Protein AF-0000000078804890 (afdb_homodimer)

Secondary structure (DSSP, 8-state):
--------PEEEEEE-S-HHHHHHHHHHHHHHHHHH---EEEEEESSHHHHHHT--TT-SEEEE-S--SSS-HHHHHHHHHTT-SSSEEEEEES-GGGHHHHHHTT-SEEEESS--HHHHHHHHHHHHHHHHHHHTTEEEEEETTEEEEEEGGGEEEEEEETTEEEEEETTEEEEE-S-HHHHHHHTTTTTEEE-SSSEEEEGGGEEEEETTEEEETTS-EEE--HHHHHHHHHHHHHHHHSS--------------------------/--------PEEEEEE-S-HHHHHHHHHHHHHHHHHH---EEEEEESSHHHHHHT--TT-SEEEE-S--SSS-HHHHHHHHHTT-SSSEEEEEES-GGGHHHHHHTT-SEEEESS--HHHHHHHHHHHHHHHHHHHTTEEEEEETTEEEEEEGGGEEEEEEETTEEEEEETTEEEEE-S-HHHHHHHTTTTTEEE-SSSEEEEGGGEEEEETTEEEETTS-EEE--HHHHHHHHHHHHHHHHSS--------------------------

Structure (mmCIF, N/CA/C/O backbone):
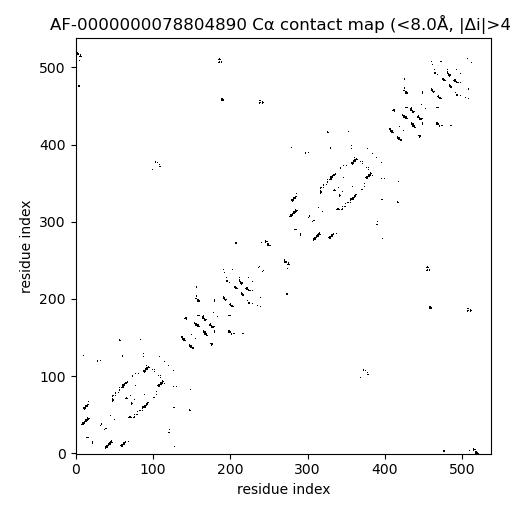data_AF-0000000078804890-model_v1
#
loop_
_entity.id
_entity.type
_entity.pdbx_description
1 polymer 'LytTr DNA-binding domain protein'
#
loop_
_atom_site.group_PDB
_atom_site.id
_atom_site.type_symbol
_atom_site.label_atom_id
_atom_site.label_alt_id
_atom_site.label_comp_id
_atom_site.label_asym_id
_atom_site.label_entity_id
_atom_site.label_seq_id
_atom_site.pdbx_PDB_ins_code
_atom_site.Cartn_x
_atom_site.Cartn_y
_atom_site.Cartn_z
_atom_site.occupancy
_atom_site.B_iso_or_equiv
_atom_site.auth_seq_id
_atom_site.auth_comp_id
_atom_site.auth_asym_id
_atom_site.auth_atom_id
_atom_site.pdbx_PDB_model_num
ATOM 1 N N . MET A 1 1 ? -25.578 10.852 22.219 1 19.2 1 MET A N 1
ATOM 2 C CA . MET A 1 1 ? -25.469 10.172 20.938 1 19.2 1 MET A CA 1
ATOM 3 C C . MET A 1 1 ? -24 10.055 20.5 1 19.2 1 MET A C 1
ATOM 5 O O . MET A 1 1 ? -23.312 11.062 20.391 1 19.2 1 MET A O 1
ATOM 9 N N . THR A 1 2 ? -23.266 9.094 21.062 1 23.23 2 THR A N 1
ATOM 10 C CA . THR A 1 2 ? -21.828 8.875 21.203 1 23.23 2 THR A CA 1
ATOM 11 C C . THR A 1 2 ? -21.172 8.703 19.828 1 23.23 2 THR A C 1
ATOM 13 O O . THR A 1 2 ? -21.609 7.875 19.031 1 23.23 2 THR A O 1
ATOM 16 N N . GLY A 1 3 ? -20.891 9.75 19.156 1 24.86 3 GLY A N 1
ATOM 17 C CA . GLY A 1 3 ? -20.375 9.852 17.797 1 24.86 3 GLY A CA 1
ATOM 18 C C . GLY A 1 3 ? -19.234 8.898 17.516 1 24.86 3 GLY A C 1
ATOM 19 O O . GLY A 1 3 ? -18.078 9.211 17.812 1 24.86 3 GLY A O 1
ATOM 20 N N . GLY A 1 4 ? -19.406 7.594 17.828 1 27.86 4 GLY A N 1
ATOM 21 C CA . GLY A 1 4 ? -18.438 6.516 17.703 1 27.86 4 GLY A CA 1
ATOM 22 C C . GLY A 1 4 ? -17.734 6.5 16.359 1 27.86 4 GLY A C 1
ATOM 23 O O . GLY A 1 4 ? -18.219 7.098 15.391 1 27.86 4 GLY A O 1
ATOM 24 N N . VAL A 1 5 ? -16.531 6.527 16.219 1 29.02 5 VAL A N 1
ATOM 25 C CA . VAL A 1 5 ? -15.672 6.281 15.062 1 29.02 5 VAL A CA 1
ATOM 26 C C . VAL A 1 5 ? -16.312 5.238 14.148 1 29.02 5 VAL A C 1
ATOM 28 O O . VAL A 1 5 ? -16.5 4.086 14.547 1 29.02 5 VAL A O 1
ATOM 31 N N . VAL A 1 6 ? -17.484 5.477 13.586 1 31.17 6 VAL A N 1
ATOM 32 C CA . VAL A 1 6 ? -18.25 4.496 12.828 1 31.17 6 VAL A CA 1
ATOM 33 C C . VAL A 1 6 ? -17.375 3.844 11.766 1 31.17 6 VAL A C 1
ATOM 35 O O . VAL A 1 6 ? -16.766 4.531 10.945 1 31.17 6 VAL A O 1
ATOM 38 N N . MET A 1 7 ? -16.516 2.902 12.016 1 41 7 MET A N 1
ATOM 39 C CA . MET A 1 7 ? -15.828 1.981 11.109 1 41 7 MET A CA 1
ATOM 40 C C . MET A 1 7 ? -16.672 1.718 9.867 1 41 7 MET A C 1
ATOM 42 O O . MET A 1 7 ? -17.828 1.326 9.969 1 41 7 MET A O 1
ATOM 46 N N . HIS A 1 8 ? -16.656 2.664 8.867 1 51 8 HIS A N 1
ATOM 47 C CA . HIS A 1 8 ? -17.422 2.484 7.645 1 51 8 HIS A CA 1
ATOM 48 C C . HIS A 1 8 ? -17.469 1.017 7.234 1 51 8 HIS A C 1
ATOM 50 O O . HIS A 1 8 ? -16.578 0.243 7.574 1 51 8 HIS A O 1
ATOM 56 N N . ASP A 1 9 ? -18.641 0.604 6.746 1 75.38 9 ASP A N 1
ATOM 57 C CA . ASP A 1 9 ? -18.969 -0.711 6.199 1 75.38 9 ASP A CA 1
ATOM 58 C C . ASP A 1 9 ? -18.047 -1.058 5.027 1 75.38 9 ASP A C 1
ATOM 60 O O . ASP A 1 9 ? -17.891 -0.26 4.102 1 75.38 9 ASP A O 1
ATOM 64 N N . ILE A 1 10 ? -17.312 -2.055 5.227 1 87.38 10 ILE A N 1
ATOM 65 C CA . ILE A 1 10 ? -16.453 -2.553 4.16 1 87.38 10 ILE A CA 1
ATOM 66 C C . ILE A 1 10 ? -17.312 -3.184 3.062 1 87.38 10 ILE A C 1
ATOM 68 O O . ILE A 1 10 ? -18.125 -4.066 3.332 1 87.38 10 ILE A O 1
ATOM 72 N N . ARG A 1 11 ? -17.25 -2.609 1.86 1 91.81 11 ARG A N 1
ATOM 73 C CA . ARG A 1 11 ? -18.016 -3.127 0.724 1 91.81 11 ARG A CA 1
ATOM 74 C C . ARG A 1 11 ? -17.25 -4.25 0.024 1 91.81 11 ARG A C 1
ATOM 76 O O . ARG A 1 11 ? -16.141 -4.039 -0.477 1 91.81 11 ARG A O 1
ATOM 83 N N . ILE A 1 12 ? -17.906 -5.457 0.004 1 97.19 12 ILE A N 1
ATOM 84 C CA . ILE A 1 12 ? -17.234 -6.641 -0.525 1 97.19 12 ILE A CA 1
ATOM 85 C C . ILE A 1 12 ? -18 -7.172 -1.732 1 97.19 12 ILE A C 1
ATOM 87 O O . ILE A 1 12 ? -19.234 -7.293 -1.689 1 97.19 12 ILE A O 1
ATOM 91 N N . GLY A 1 13 ? -17.312 -7.336 -2.855 1 97.81 13 GLY A N 1
ATOM 92 C CA . GLY A 1 13 ? -17.844 -8.102 -3.971 1 97.81 13 GLY A CA 1
ATOM 93 C C . GLY A 1 13 ? -17.375 -9.539 -4 1 97.81 13 GLY A C 1
ATOM 94 O O . GLY A 1 13 ? -16.172 -9.797 -3.898 1 97.81 13 GLY A O 1
ATOM 95 N N . VAL A 1 14 ? -18.312 -10.469 -4.086 1 98.5 14 VAL A N 1
ATOM 96 C CA . VAL A 1 14 ? -18.016 -11.891 -4.258 1 98.5 14 VAL A CA 1
ATOM 97 C C . VAL A 1 14 ? -18.422 -12.344 -5.656 1 98.5 14 VAL A C 1
ATOM 99 O O . VAL A 1 14 ? -19.609 -12.305 -6.008 1 98.5 14 VAL A O 1
ATOM 102 N N . VAL A 1 15 ? -17.438 -12.734 -6.469 1 98.31 15 VAL A N 1
ATOM 103 C CA . VAL A 1 15 ? -17.688 -13.164 -7.84 1 98.31 15 VAL A CA 1
ATOM 104 C C . VAL A 1 15 ? -17.391 -14.656 -7.973 1 98.31 15 VAL A C 1
ATOM 106 O O . VAL A 1 15 ? -16.219 -15.07 -7.992 1 98.31 15 VAL A O 1
ATOM 109 N N . GLU A 1 16 ? -18.406 -15.453 -8.039 1 97.81 16 GLU A N 1
ATOM 110 C CA . GLU A 1 16 ? -18.328 -16.906 -7.938 1 97.81 16 GLU A CA 1
ATOM 111 C C . GLU A 1 16 ? -19.531 -17.562 -8.617 1 97.81 16 GLU A C 1
ATOM 113 O O . GLU A 1 16 ? -20.688 -17.266 -8.289 1 97.81 16 GLU A O 1
ATOM 118 N N . ASP A 1 17 ? -19.234 -18.469 -9.555 1 97 17 ASP A N 1
ATOM 119 C CA . ASP A 1 17 ? -20.344 -19.047 -10.312 1 97 17 ASP A CA 1
ATOM 120 C C . ASP A 1 17 ? -20.844 -20.328 -9.656 1 97 17 ASP A C 1
ATOM 122 O O . ASP A 1 17 ? -21.953 -20.797 -9.953 1 97 17 ASP A O 1
ATOM 126 N N . ASP A 1 18 ? -20.062 -21 -8.836 1 97.31 18 ASP A N 1
ATOM 127 C CA . ASP A 1 18 ? -20.5 -22.188 -8.094 1 97.31 18 ASP A CA 1
ATOM 128 C C . ASP A 1 18 ? -21.266 -21.797 -6.832 1 97.31 18 ASP A C 1
ATOM 130 O O . ASP A 1 18 ? -20.688 -21.219 -5.91 1 97.31 18 ASP A O 1
ATOM 134 N N . PRO A 1 19 ? -22.531 -22.141 -6.797 1 97.25 19 PRO A N 1
ATOM 135 C CA . PRO A 1 19 ? -23.359 -21.703 -5.668 1 97.25 19 PRO A CA 1
ATOM 136 C C . PRO A 1 19 ? -22.812 -22.188 -4.324 1 97.25 19 PRO A C 1
ATOM 138 O O . PRO A 1 19 ? -22.891 -21.469 -3.328 1 97.25 19 PRO A O 1
ATOM 141 N N . ALA A 1 20 ? -22.312 -23.359 -4.293 1 97.81 20 ALA A N 1
ATOM 142 C CA . ALA A 1 20 ? -21.797 -23.906 -3.039 1 97.81 20 ALA A CA 1
ATOM 143 C C . ALA A 1 20 ? -20.562 -23.141 -2.576 1 97.81 20 ALA A C 1
ATOM 145 O O . ALA A 1 20 ? -20.422 -22.828 -1.39 1 97.81 20 ALA A O 1
ATOM 146 N N . ALA A 1 21 ? -19.672 -22.875 -3.504 1 97.88 21 ALA A N 1
ATOM 147 C CA . ALA A 1 21 ? -18.469 -22.109 -3.18 1 97.88 21 ALA A CA 1
ATOM 148 C C . ALA A 1 21 ? -18.812 -20.688 -2.752 1 97.88 21 ALA A C 1
ATOM 150 O O . ALA A 1 21 ? -18.219 -20.141 -1.82 1 97.88 21 ALA A O 1
ATOM 151 N N . CYS A 1 22 ? -19.734 -20.078 -3.414 1 98.12 22 CYS A N 1
ATOM 152 C CA . CYS A 1 22 ? -20.203 -18.75 -3.059 1 98.12 22 CYS A CA 1
ATOM 153 C C . CYS A 1 22 ? -20.75 -18.734 -1.633 1 98.12 22 CYS A C 1
ATOM 155 O O . CYS A 1 22 ? -20.391 -17.859 -0.841 1 98.12 22 CYS A O 1
ATOM 157 N N . GLN A 1 23 ? -21.562 -19.703 -1.353 1 98.12 23 GLN A N 1
ATOM 158 C CA . GLN A 1 23 ? -22.172 -19.766 -0.028 1 98.12 23 GLN A CA 1
ATOM 159 C C . GLN A 1 23 ? -21.109 -19.938 1.057 1 98.12 23 GLN A C 1
ATOM 161 O O . GLN A 1 23 ? -21.25 -19.375 2.146 1 98.12 23 GLN A O 1
ATOM 166 N N . ARG A 1 24 ? -20.141 -20.703 0.793 1 98.31 24 ARG A N 1
ATOM 167 C CA . ARG A 1 24 ? -19.062 -20.891 1.752 1 98.31 24 ARG A CA 1
ATOM 168 C C . ARG A 1 24 ? -18.391 -19.562 2.09 1 98.31 24 ARG A C 1
ATOM 170 O O . ARG A 1 24 ? -18.125 -19.266 3.26 1 98.31 24 ARG A O 1
ATOM 177 N N . VAL A 1 25 ? -18.094 -18.719 1.061 1 98.5 25 VAL A N 1
ATOM 178 C CA . VAL A 1 25 ? -17.469 -17.422 1.274 1 98.5 25 VAL A CA 1
ATOM 179 C C . VAL A 1 25 ? -18.406 -16.531 2.107 1 98.5 25 VAL A C 1
ATOM 181 O O . VAL A 1 25 ? -17.953 -15.867 3.039 1 98.5 25 VAL A O 1
ATOM 184 N N . LEU A 1 26 ? -19.703 -16.578 1.799 1 98.5 26 LEU A N 1
ATOM 185 C CA . LEU A 1 26 ? -20.672 -15.789 2.541 1 98.5 26 LEU A CA 1
ATOM 186 C C . LEU A 1 26 ? -20.734 -16.234 4 1 98.5 26 LEU A C 1
ATOM 188 O O . LEU A 1 26 ? -20.797 -15.398 4.902 1 98.5 26 LEU A O 1
ATOM 192 N N . ASP A 1 27 ? -20.672 -17.547 4.203 1 98.5 27 ASP A N 1
ATOM 193 C CA . ASP A 1 27 ? -20.672 -18.078 5.562 1 98.5 27 ASP A CA 1
ATOM 194 C C . ASP A 1 27 ? -19.438 -17.594 6.332 1 98.5 27 ASP A C 1
ATOM 196 O O . ASP A 1 27 ? -19.531 -17.25 7.508 1 98.5 27 ASP A O 1
ATOM 200 N N . TYR A 1 28 ? -18.297 -17.625 5.656 1 98.5 28 TYR A N 1
ATOM 201 C CA . TYR A 1 28 ? -17.062 -17.172 6.281 1 98.5 28 TYR A CA 1
ATOM 202 C C . TYR A 1 28 ? -17.141 -15.688 6.641 1 98.5 28 TYR A C 1
ATOM 204 O O . TYR A 1 28 ? -16.703 -15.289 7.723 1 98.5 28 TYR A O 1
ATOM 212 N N . LEU A 1 29 ? -17.688 -14.867 5.742 1 98.19 29 LEU A N 1
ATOM 213 C CA . LEU A 1 29 ? -17.828 -13.438 6 1 98.19 29 LEU A CA 1
ATOM 214 C C . LEU A 1 29 ? -18.75 -13.195 7.191 1 98.19 29 LEU A C 1
ATOM 216 O O . LEU A 1 29 ? -18.484 -12.336 8.031 1 98.19 29 LEU A O 1
ATOM 220 N N . ASN A 1 30 ? -19.781 -13.938 7.262 1 97.44 30 ASN A N 1
ATOM 221 C CA . ASN A 1 30 ? -20.719 -13.836 8.383 1 97.44 30 ASN A CA 1
ATOM 222 C C . ASN A 1 30 ? -20.062 -14.234 9.695 1 97.44 30 ASN A C 1
ATOM 224 O O . ASN A 1 30 ? -20.266 -13.586 10.719 1 97.44 30 ASN A O 1
ATOM 228 N N . GLN A 1 31 ? -19.391 -15.336 9.602 1 97.44 31 GLN A N 1
ATOM 229 C CA . GLN A 1 31 ? -18.672 -15.789 10.797 1 97.44 31 GLN A CA 1
ATOM 230 C C . GLN A 1 31 ? -17.688 -14.727 11.289 1 97.44 31 GLN A C 1
ATOM 232 O O . GLN A 1 31 ? -17.625 -14.453 12.484 1 97.44 31 GLN A O 1
ATOM 237 N N . TYR A 1 32 ? -16.922 -14.18 10.383 1 96.06 32 TYR A N 1
ATOM 238 C CA . TYR A 1 32 ? -15.969 -13.133 10.727 1 96.06 32 TYR A CA 1
ATOM 239 C C . TYR A 1 32 ? -16.672 -11.93 11.352 1 96.06 32 TYR A C 1
ATOM 241 O O . TYR A 1 32 ? -16.203 -11.383 12.344 1 96.06 32 TYR A O 1
ATOM 249 N N . ARG A 1 33 ? -17.75 -11.531 10.734 1 93.5 33 ARG A N 1
ATOM 250 C CA . ARG A 1 33 ? -18.562 -10.43 11.258 1 93.5 33 ARG A CA 1
ATOM 251 C C . ARG A 1 33 ? -18.984 -10.695 12.695 1 93.5 33 ARG A C 1
ATOM 253 O O . ARG A 1 33 ? -18.875 -9.828 13.555 1 93.5 33 ARG A O 1
ATOM 260 N N . SER A 1 34 ? -19.438 -11.844 12.945 1 93.81 34 SER A N 1
ATOM 261 C CA . SER A 1 34 ? -19.906 -12.227 14.273 1 93.81 34 SER A CA 1
ATOM 262 C C . SER A 1 34 ? -18.766 -12.203 15.289 1 93.81 34 SER A C 1
ATOM 264 O O . SER A 1 34 ? -18.969 -11.812 16.438 1 93.81 34 SER A O 1
ATOM 266 N N . GLU A 1 35 ? -17.641 -12.633 14.781 1 90.44 35 GLU A N 1
ATOM 267 C CA . GLU A 1 35 ? -16.484 -12.75 15.664 1 90.44 35 GLU A CA 1
ATOM 268 C C . GLU A 1 35 ? -15.898 -11.375 15.992 1 90.44 35 GLU A C 1
ATOM 270 O O . GLU A 1 35 ? -15.367 -11.164 17.078 1 90.44 35 GLU A O 1
ATOM 275 N N . THR A 1 36 ? -15.953 -10.477 15.008 1 83.56 36 THR A N 1
ATOM 276 C CA . THR A 1 36 ? -15.156 -9.258 15.148 1 83.56 36 THR A CA 1
ATOM 277 C C . THR A 1 36 ? -16.047 -8.031 15.258 1 83.56 36 THR A C 1
ATOM 279 O O . THR A 1 36 ? -15.602 -6.961 15.672 1 83.56 36 THR A O 1
ATOM 282 N N . GLY A 1 37 ? -17.266 -8.117 14.797 1 84.31 37 GLY A N 1
ATOM 283 C CA . GLY A 1 37 ? -18.172 -6.98 14.766 1 84.31 37 GLY A CA 1
ATOM 284 C C . GLY A 1 37 ? -18 -6.109 13.539 1 84.31 37 GLY A C 1
ATOM 285 O O . GLY A 1 37 ? -18.656 -5.074 13.406 1 84.31 37 GLY A O 1
ATOM 286 N N . THR A 1 38 ? -17.109 -6.551 12.656 1 83.38 38 THR A N 1
ATOM 287 C CA . THR A 1 38 ? -16.906 -5.805 11.422 1 83.38 38 THR A CA 1
ATOM 288 C C . THR A 1 38 ? -18.125 -5.887 10.523 1 83.38 38 THR A C 1
ATOM 290 O O . THR A 1 38 ? -18.688 -6.965 10.32 1 83.38 38 THR A O 1
ATOM 293 N N . GLU A 1 39 ? -18.562 -4.766 10.008 1 85.06 39 GLU A N 1
ATOM 294 C CA . GLU A 1 39 ? -19.75 -4.742 9.156 1 85.06 39 GLU A CA 1
ATOM 295 C C . GLU A 1 39 ? -19.375 -4.754 7.68 1 85.06 39 GLU A C 1
ATOM 297 O O . GLU A 1 39 ? -18.438 -4.055 7.262 1 85.06 39 GLU A O 1
ATOM 302 N N . PHE A 1 40 ? -20.094 -5.582 6.988 1 93.56 40 PHE A N 1
ATOM 303 C CA . PHE A 1 40 ? -19.859 -5.723 5.555 1 93.56 40 PHE A CA 1
ATOM 304 C C . PHE A 1 40 ? -21.141 -5.43 4.77 1 93.56 40 PHE A C 1
ATOM 306 O O . PHE A 1 40 ? -22.234 -5.777 5.207 1 93.56 40 PHE A O 1
ATOM 313 N N . THR A 1 41 ? -21.078 -4.699 3.686 1 93.69 41 THR A N 1
ATOM 314 C CA . THR A 1 41 ? -22.047 -4.723 2.602 1 93.69 41 THR A CA 1
ATOM 315 C C . THR A 1 41 ? -21.562 -5.617 1.46 1 93.69 41 THR A C 1
ATOM 317 O O . THR A 1 41 ? -20.531 -5.344 0.845 1 93.69 41 THR A O 1
ATOM 320 N N . ILE A 1 42 ? -22.359 -6.684 1.232 1 96.88 42 ILE A N 1
ATOM 321 C CA . ILE A 1 42 ? -21.844 -7.723 0.339 1 96.88 42 ILE A CA 1
ATOM 322 C C . ILE A 1 42 ? -22.688 -7.766 -0.931 1 96.88 42 ILE A C 1
ATOM 324 O O . ILE A 1 42 ? -23.922 -7.738 -0.864 1 96.88 42 ILE A O 1
ATOM 328 N N . SER A 1 43 ? -22.094 -7.715 -2.041 1 96.69 43 SER A N 1
ATOM 329 C CA . SER A 1 43 ? -22.719 -7.977 -3.336 1 96.69 43 SER A CA 1
ATOM 330 C C . SER A 1 43 ? -22.172 -9.258 -3.963 1 96.69 43 SER A C 1
ATOM 332 O O . SER A 1 43 ? -20.969 -9.539 -3.871 1 96.69 43 SER A O 1
ATOM 334 N N . VAL A 1 44 ? -23.094 -10 -4.598 1 97.69 44 VAL A N 1
ATOM 335 C CA . VAL A 1 44 ? -22.703 -11.281 -5.176 1 97.69 44 VAL A CA 1
ATOM 336 C C . VAL A 1 44 ? -22.922 -11.25 -6.688 1 97.69 44 VAL A C 1
ATOM 338 O O . VAL A 1 44 ? -23.938 -10.742 -7.168 1 97.69 44 VAL A O 1
ATOM 341 N N . PHE A 1 45 ? -21.922 -11.781 -7.391 1 97.19 45 PHE A N 1
ATOM 342 C CA . PHE A 1 45 ? -21.984 -11.938 -8.844 1 97.19 45 PHE A CA 1
ATOM 343 C C . PHE A 1 45 ? -21.625 -13.359 -9.25 1 97.19 45 PHE A C 1
ATOM 345 O O . PHE A 1 45 ? -20.75 -13.984 -8.648 1 97.19 45 PHE A O 1
ATOM 352 N N . ASP A 1 46 ? -22.266 -13.867 -10.297 1 95.88 46 ASP A N 1
ATOM 353 C CA . ASP A 1 46 ? -22.031 -15.258 -10.656 1 95.88 46 ASP A CA 1
ATOM 354 C C . ASP A 1 46 ? -21.172 -15.367 -11.914 1 95.88 46 ASP A C 1
ATOM 356 O O . ASP A 1 46 ? -21.016 -16.453 -12.477 1 95.88 46 ASP A O 1
ATOM 360 N N . ASP A 1 47 ? -20.672 -14.227 -12.336 1 95.75 47 ASP A N 1
ATOM 361 C CA . ASP A 1 47 ? -19.781 -14.188 -13.484 1 95.75 47 ASP A CA 1
ATOM 362 C C . ASP A 1 47 ? -18.969 -12.898 -13.516 1 95.75 47 ASP A C 1
ATOM 364 O O . ASP A 1 47 ? -19.422 -11.859 -13.023 1 95.75 47 ASP A O 1
ATOM 368 N N . GLY A 1 48 ? -17.734 -12.93 -14.117 1 96.06 48 GLY A N 1
ATOM 369 C CA . GLY A 1 48 ? -16.891 -11.758 -14.227 1 96.06 48 GLY A CA 1
ATOM 370 C C . GLY A 1 48 ? -17.531 -10.625 -15.008 1 96.06 48 GLY A C 1
ATOM 371 O O . GLY A 1 48 ? -17.344 -9.453 -14.68 1 96.06 48 GLY A O 1
ATOM 372 N N . GLU A 1 49 ? -18.359 -11.016 -15.961 1 95.69 49 GLU A N 1
ATOM 373 C CA . GLU A 1 49 ? -19.016 -10.031 -16.812 1 95.69 49 GLU A CA 1
ATOM 374 C C . GLU A 1 49 ? -19.984 -9.164 -16.016 1 95.69 49 GLU A C 1
ATOM 376 O O . GLU A 1 49 ? -20.125 -7.969 -16.281 1 95.69 49 GLU A O 1
ATOM 381 N N . GLN A 1 50 ? -20.625 -9.727 -15.062 1 94.88 50 GLN A N 1
ATOM 382 C CA . GLN A 1 50 ? -21.641 -9.039 -14.281 1 94.88 50 GLN A CA 1
ATOM 383 C C . GLN A 1 50 ? -21.031 -7.898 -13.469 1 94.88 50 GLN A C 1
ATOM 385 O O . GLN A 1 50 ? -21.609 -6.816 -13.375 1 94.88 50 GLN A O 1
ATOM 390 N N . ILE A 1 51 ? -19.828 -8.102 -12.938 1 94.38 51 ILE A N 1
ATOM 391 C CA . ILE A 1 51 ? -19.234 -7.062 -12.109 1 94.38 51 ILE A CA 1
ATOM 392 C C . ILE A 1 51 ? -18.531 -6.031 -12.992 1 94.38 51 ILE A C 1
ATOM 394 O O . ILE A 1 51 ? -18.5 -4.844 -12.664 1 94.38 51 ILE A O 1
ATOM 398 N N . VAL A 1 52 ? -18.016 -6.457 -14.117 1 95.25 52 VAL A N 1
ATOM 399 C CA . VAL A 1 52 ? -17.219 -5.586 -14.977 1 95.25 52 VAL A CA 1
ATOM 400 C C . VAL A 1 52 ? -18.125 -4.598 -15.695 1 95.25 52 VAL A C 1
ATOM 402 O O . VAL A 1 52 ? -17.797 -3.422 -15.844 1 95.25 52 VAL A O 1
ATOM 405 N N . GLU A 1 53 ? -19.219 -5.035 -16.172 1 91.81 53 GLU A N 1
ATOM 406 C CA . GLU A 1 53 ? -20.125 -4.246 -17.016 1 91.81 53 GLU A CA 1
ATOM 407 C C . GLU A 1 53 ? -20.531 -2.945 -16.328 1 91.81 53 GLU A C 1
ATOM 409 O O . GLU A 1 53 ? -20.531 -1.883 -16.953 1 91.81 53 GLU A O 1
ATOM 414 N N . LYS A 1 54 ? -20.781 -2.969 -15.109 1 84.94 54 LYS A N 1
ATOM 415 C CA . LYS A 1 54 ? -21.219 -1.768 -14.398 1 84.94 54 LYS A CA 1
ATOM 416 C C . LYS A 1 54 ? -20.297 -1.482 -13.211 1 84.94 54 LYS A C 1
ATOM 418 O O . LYS A 1 54 ? -20.766 -1.045 -12.156 1 84.94 54 LYS A O 1
ATOM 423 N N . TYR A 1 55 ? -19.109 -1.756 -13.469 1 89.56 55 TYR A N 1
ATOM 424 C CA . TYR A 1 55 ? -18.219 -1.619 -12.32 1 89.56 55 TYR A CA 1
ATOM 425 C C . TYR A 1 55 ? -18.078 -0.159 -11.906 1 89.56 55 TYR A C 1
ATOM 427 O O . TYR A 1 55 ? -17.828 0.711 -12.742 1 89.56 55 TYR A O 1
ATOM 435 N N . THR A 1 56 ? -18.344 0.046 -10.734 1 78.69 56 THR A N 1
ATOM 436 C CA . THR A 1 56 ? -18.031 1.305 -10.07 1 78.69 56 THR A CA 1
ATOM 437 C C . THR A 1 56 ? -17.062 1.076 -8.906 1 78.69 56 THR A C 1
ATOM 439 O O . THR A 1 56 ? -17.141 0.056 -8.219 1 78.69 56 THR A O 1
ATOM 442 N N . PRO A 1 57 ? -16.109 1.955 -8.711 1 79.94 57 PRO A N 1
ATOM 443 C CA . PRO A 1 57 ? -15.086 1.757 -7.676 1 79.94 57 PRO A CA 1
ATOM 444 C C . PRO A 1 57 ? -15.633 1.993 -6.27 1 79.94 57 PRO A C 1
ATOM 446 O O . PRO A 1 57 ? -15.047 2.76 -5.5 1 79.94 57 PRO A O 1
ATOM 449 N N . ILE A 1 58 ? -16.656 1.292 -5.941 1 78.19 58 ILE A N 1
ATOM 450 C CA . ILE A 1 58 ? -17.266 1.435 -4.625 1 78.19 58 ILE A CA 1
ATOM 451 C C . ILE A 1 58 ? -16.828 0.283 -3.723 1 78.19 58 ILE A C 1
ATOM 453 O O . ILE A 1 58 ? -17.016 0.341 -2.504 1 78.19 58 ILE A O 1
ATOM 457 N N . TYR A 1 59 ? -16.312 -0.729 -4.328 1 90.31 59 TYR A N 1
ATOM 458 C CA . TYR A 1 59 ? -15.906 -1.896 -3.555 1 90.31 59 TYR A CA 1
ATOM 459 C C . TYR A 1 59 ? -14.555 -1.669 -2.883 1 90.31 59 TYR A C 1
ATOM 461 O O . TYR A 1 59 ? -13.68 -1.008 -3.445 1 90.31 59 TYR A O 1
ATOM 469 N N . ASP A 1 60 ? -14.469 -2.234 -1.747 1 90.56 60 ASP A N 1
ATOM 470 C CA . ASP A 1 60 ? -13.203 -2.209 -1.021 1 90.56 60 ASP A CA 1
ATOM 471 C C . ASP A 1 60 ? -12.406 -3.488 -1.261 1 90.56 60 ASP A C 1
ATOM 473 O O . ASP A 1 60 ? -11.18 -3.449 -1.383 1 90.56 60 ASP A O 1
ATOM 477 N N . ILE A 1 61 ? -13.109 -4.594 -1.283 1 96.69 61 ILE A N 1
ATOM 478 C CA . ILE A 1 61 ? -12.5 -5.906 -1.458 1 96.69 61 ILE A CA 1
ATOM 479 C C . ILE A 1 61 ? -13.297 -6.711 -2.482 1 96.69 61 ILE A C 1
ATOM 481 O O . ILE A 1 61 ? -14.531 -6.695 -2.469 1 96.69 61 ILE A O 1
ATOM 485 N N . LEU A 1 62 ? -12.617 -7.363 -3.35 1 98.31 62 LEU A N 1
ATOM 486 C CA . LEU A 1 62 ? -13.227 -8.336 -4.254 1 98.31 62 LEU A CA 1
ATOM 487 C C . LEU A 1 62 ? -12.648 -9.727 -4.023 1 98.31 62 LEU A C 1
ATOM 489 O O . LEU A 1 62 ? -11.43 -9.906 -4.043 1 98.31 62 LEU A O 1
ATOM 493 N N . PHE A 1 63 ? -13.492 -10.703 -3.775 1 98.62 63 PHE A N 1
ATOM 494 C CA . PHE A 1 63 ? -13.141 -12.109 -3.846 1 98.62 63 PHE A CA 1
ATOM 495 C C . PHE A 1 63 ? -13.531 -12.703 -5.195 1 98.62 63 PHE A C 1
ATOM 497 O O . PHE A 1 63 ? -14.711 -12.719 -5.555 1 98.62 63 PHE A O 1
ATOM 504 N N . LEU A 1 64 ? -12.555 -13.164 -5.945 1 98.44 64 LEU A N 1
ATOM 505 C CA . LEU A 1 64 ? -12.781 -13.547 -7.336 1 98.44 64 LEU A CA 1
ATOM 506 C C . LEU A 1 64 ? -12.398 -15 -7.57 1 98.44 64 LEU A C 1
ATOM 508 O O . LEU A 1 64 ? -11.281 -15.414 -7.262 1 98.44 64 LEU A O 1
ATOM 512 N N . ASP A 1 65 ? -13.312 -15.75 -8.086 1 98.25 65 ASP A N 1
ATOM 513 C CA . ASP A 1 65 ? -12.922 -17 -8.734 1 98.25 65 ASP A CA 1
ATOM 514 C C . ASP A 1 65 ? -12.32 -16.734 -10.109 1 98.25 65 ASP A C 1
ATOM 516 O O . ASP A 1 65 ? -12.602 -15.719 -10.734 1 98.25 65 ASP A O 1
ATOM 520 N N . ILE A 1 66 ? -11.508 -17.641 -10.523 1 97.94 66 ILE A N 1
ATOM 521 C CA . ILE A 1 66 ? -10.891 -17.438 -11.828 1 97.94 66 ILE A CA 1
ATOM 522 C C . ILE A 1 66 ? -11.664 -18.203 -12.898 1 97.94 66 ILE A C 1
ATOM 524 O O . ILE A 1 66 ? -11.969 -17.656 -13.961 1 97.94 66 ILE A O 1
ATOM 528 N N . GLU A 1 67 ? -11.961 -19.453 -12.594 1 96.94 67 GLU A N 1
ATOM 529 C CA . GLU A 1 67 ? -12.633 -20.297 -13.578 1 96.94 67 GLU A CA 1
ATOM 530 C C . GLU A 1 67 ? -14.148 -20.078 -13.539 1 96.94 67 GLU A C 1
ATOM 532 O O . GLU A 1 67 ? -14.828 -20.641 -12.672 1 96.94 67 GLU A O 1
ATOM 537 N N . MET A 1 68 ? -14.68 -19.344 -14.477 1 96.44 68 MET A N 1
ATOM 538 C CA . MET A 1 68 ? -16.109 -19.078 -14.625 1 96.44 68 MET A CA 1
ATOM 539 C C . M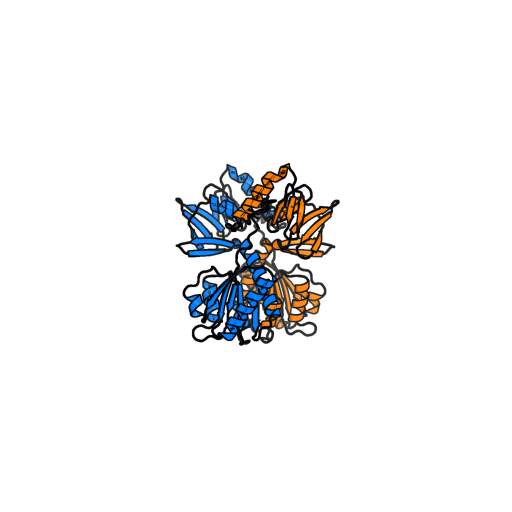ET A 1 68 ? -16.531 -19.172 -16.094 1 96.44 68 MET A C 1
ATOM 541 O O . MET A 1 68 ? -15.68 -19.281 -16.984 1 96.44 68 MET A O 1
ATOM 545 N N . GLN A 1 69 ? -17.75 -19.203 -16.391 1 92.75 69 GLN A N 1
ATOM 546 C CA . GLN A 1 69 ? -18.312 -19.625 -17.656 1 92.75 69 GLN A CA 1
ATOM 547 C C . GLN A 1 69 ? -18.078 -18.578 -18.734 1 92.75 69 GLN A C 1
ATOM 549 O O . GLN A 1 69 ? -17.625 -18.906 -19.844 1 92.75 69 GLN A O 1
ATOM 554 N N . HIS A 1 70 ? -18.328 -17.312 -18.578 1 93.31 70 HIS A N 1
ATOM 555 C CA . HIS A 1 70 ? -18.297 -16.297 -19.625 1 93.31 70 HIS A CA 1
ATOM 556 C C . HIS A 1 70 ? -17 -15.484 -19.562 1 93.31 70 HIS A C 1
ATOM 558 O O . HIS A 1 70 ? -16.156 -15.578 -20.453 1 93.31 70 HIS A O 1
ATOM 564 N N . MET A 1 71 ? -16.797 -14.711 -18.484 1 95.38 71 MET A N 1
ATOM 565 C CA . MET A 1 71 ? -15.562 -13.977 -18.25 1 95.38 71 MET A CA 1
ATOM 566 C C . MET A 1 71 ? -14.852 -14.492 -17.016 1 95.38 71 MET A C 1
ATOM 568 O O . MET A 1 71 ? -15.398 -14.453 -15.906 1 95.38 71 MET A O 1
ATOM 572 N N . ASP A 1 72 ? -13.656 -14.906 -17.266 1 95.94 72 ASP A N 1
ATOM 573 C CA . ASP A 1 72 ? -12.922 -15.477 -16.141 1 95.94 72 ASP A CA 1
ATOM 574 C C . ASP A 1 72 ? -12.445 -14.391 -15.188 1 95.94 72 ASP A C 1
ATOM 576 O O . ASP A 1 72 ? -12.414 -13.211 -15.547 1 95.94 72 ASP A O 1
ATOM 580 N N . GLY A 1 73 ? -12.078 -14.82 -14.016 1 97.69 73 GLY A N 1
ATOM 581 C CA . GLY A 1 73 ? -11.734 -13.891 -12.953 1 97.69 73 GLY A CA 1
ATOM 582 C C . GLY A 1 73 ? -10.516 -13.047 -13.273 1 97.69 73 GLY A C 1
ATOM 583 O O . GLY A 1 73 ? -10.406 -11.906 -12.805 1 97.69 73 GLY A O 1
ATOM 584 N N . MET A 1 74 ? -9.57 -13.594 -14.016 1 97.56 74 MET A N 1
ATOM 585 C CA . MET A 1 74 ? -8.367 -12.844 -14.383 1 97.56 74 MET A CA 1
ATOM 586 C C . MET A 1 74 ? -8.703 -11.727 -15.367 1 97.56 74 MET A C 1
ATOM 588 O O . MET A 1 74 ? -8.25 -10.594 -15.195 1 97.56 74 MET A O 1
ATOM 592 N N . ALA A 1 75 ? -9.484 -12.055 -16.328 1 97.56 75 ALA A N 1
ATOM 593 C CA . ALA A 1 75 ? -9.945 -11.047 -17.281 1 97.56 75 ALA A CA 1
ATOM 594 C C . ALA A 1 75 ? -10.75 -9.953 -16.578 1 97.56 75 ALA A C 1
ATOM 596 O O . ALA A 1 75 ? -10.578 -8.766 -16.859 1 97.56 75 ALA A O 1
ATOM 597 N N . ALA A 1 76 ? -11.609 -10.375 -15.68 1 98.12 76 ALA A N 1
ATOM 598 C CA . ALA A 1 76 ? -12.398 -9.422 -14.914 1 98.12 76 ALA A CA 1
ATOM 599 C C . ALA A 1 76 ? -11.492 -8.477 -14.117 1 98.12 76 ALA A C 1
ATOM 601 O O . ALA A 1 76 ? -11.688 -7.262 -14.141 1 98.12 76 ALA A O 1
ATOM 602 N N . ALA A 1 77 ? -10.492 -9.031 -13.445 1 98.12 77 ALA A N 1
ATOM 603 C CA . ALA A 1 77 ? -9.555 -8.25 -12.641 1 98.12 77 ALA A CA 1
ATOM 604 C C . ALA A 1 77 ? -8.82 -7.227 -13.5 1 98.12 77 ALA A C 1
ATOM 606 O O . ALA A 1 77 ? -8.648 -6.078 -13.094 1 98.12 77 ALA A O 1
ATOM 607 N N . ARG A 1 78 ? -8.406 -7.668 -14.695 1 96.88 78 ARG A N 1
ATOM 608 C CA . ARG A 1 78 ? -7.703 -6.766 -15.602 1 96.88 78 ARG A CA 1
ATOM 609 C C . ARG A 1 78 ? -8.586 -5.586 -15.992 1 96.88 78 ARG A C 1
ATOM 611 O O . ARG A 1 78 ? -8.125 -4.438 -16 1 96.88 78 ARG A O 1
ATOM 618 N N . ARG A 1 79 ? -9.781 -5.867 -16.297 1 95.81 79 ARG A N 1
ATOM 619 C CA . ARG A 1 79 ? -10.719 -4.816 -16.688 1 95.81 79 ARG A CA 1
ATOM 620 C C . ARG A 1 79 ? -11.008 -3.883 -15.516 1 95.81 79 ARG A C 1
ATOM 622 O O . ARG A 1 79 ? -11.102 -2.666 -15.688 1 95.81 79 ARG A O 1
ATOM 629 N N . ILE A 1 80 ? -11.156 -4.43 -14.383 1 95.06 80 ILE A N 1
ATOM 630 C CA . ILE A 1 80 ? -11.43 -3.648 -13.18 1 95.06 80 ILE A CA 1
ATOM 631 C C . ILE A 1 80 ? -10.266 -2.709 -12.891 1 95.06 80 ILE A C 1
ATOM 633 O O . ILE A 1 80 ? -10.469 -1.543 -12.547 1 95.06 80 ILE A O 1
ATOM 637 N N . ARG A 1 81 ? -9.016 -3.201 -13.031 1 92.69 81 ARG A N 1
ATOM 638 C CA . ARG A 1 81 ? -7.809 -2.426 -12.75 1 92.69 81 ARG A CA 1
ATOM 639 C C . ARG A 1 81 ? -7.688 -1.234 -13.695 1 92.69 81 ARG A C 1
ATOM 641 O O . ARG A 1 81 ? -7.012 -0.252 -13.383 1 92.69 81 ARG A O 1
ATOM 648 N N . GLU A 1 82 ? -8.375 -1.335 -14.828 1 86.12 82 GLU A N 1
ATOM 649 C CA . GLU A 1 82 ? -8.398 -0.199 -15.742 1 86.12 82 GLU A CA 1
ATOM 650 C C . GLU A 1 82 ? -9.148 0.985 -15.141 1 86.12 82 GLU A C 1
ATOM 652 O O . GLU A 1 82 ? -8.945 2.129 -15.555 1 86.12 82 GLU A O 1
ATOM 657 N N . ARG A 1 83 ? -9.945 0.668 -14.156 1 79.69 83 ARG A N 1
ATOM 658 C CA . ARG A 1 83 ? -10.82 1.706 -13.617 1 79.69 83 ARG A CA 1
ATOM 659 C C . ARG A 1 83 ? -10.555 1.924 -12.133 1 79.69 83 ARG A C 1
ATOM 661 O O . ARG A 1 83 ? -10.938 2.957 -11.57 1 79.69 83 ARG A O 1
ATOM 668 N N . ASP A 1 84 ? -10 0.968 -11.547 1 85.69 84 ASP A N 1
ATOM 669 C CA . ASP A 1 84 ? -9.859 0.964 -10.094 1 85.69 84 ASP A CA 1
ATOM 670 C C . ASP A 1 84 ? -8.516 0.379 -9.672 1 85.69 84 ASP A C 1
ATOM 672 O O . ASP A 1 84 ? -8.344 -0.841 -9.641 1 85.69 84 ASP A O 1
ATOM 676 N N . ASP A 1 85 ? -7.629 1.189 -9.25 1 80.06 85 ASP A N 1
ATOM 677 C CA . ASP A 1 85 ? -6.289 0.742 -8.883 1 80.06 85 ASP A CA 1
ATOM 678 C C . ASP A 1 85 ? -6.199 0.438 -7.391 1 80.06 85 ASP A C 1
ATOM 680 O O . ASP A 1 85 ? -5.176 -0.052 -6.91 1 80.06 85 ASP A O 1
ATOM 684 N N . SER A 1 86 ? -7.285 0.571 -6.688 1 81.88 86 SER A N 1
ATOM 685 C CA . SER A 1 86 ? -7.168 0.574 -5.234 1 81.88 86 SER A CA 1
ATOM 686 C C . SER A 1 86 ? -7.895 -0.617 -4.617 1 81.88 86 SER A C 1
ATOM 688 O O . SER A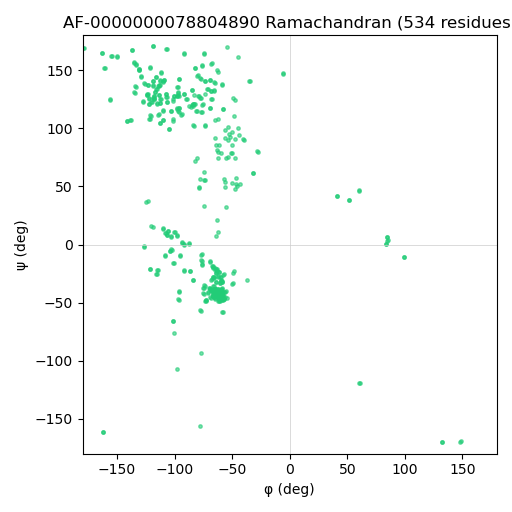 1 86 ? -7.582 -1.03 -3.5 1 81.88 86 SER A O 1
ATOM 690 N N . VAL A 1 87 ? -8.891 -1.117 -5.336 1 92.12 87 VAL A N 1
ATOM 691 C CA . VAL A 1 87 ? -9.68 -2.197 -4.746 1 92.12 87 VAL A CA 1
ATOM 692 C C . VAL A 1 87 ? -8.766 -3.379 -4.422 1 92.12 87 VAL A C 1
ATOM 694 O O . VAL A 1 87 ? -7.875 -3.715 -5.203 1 92.12 87 VAL A O 1
ATOM 697 N N . VAL A 1 88 ? -8.961 -3.986 -3.262 1 96 88 VAL A N 1
ATOM 698 C CA . VAL A 1 88 ? -8.211 -5.18 -2.881 1 96 88 VAL A CA 1
ATOM 699 C C . VAL A 1 88 ? -8.766 -6.398 -3.615 1 96 88 VAL A C 1
ATOM 701 O O . VAL A 1 88 ? -9.969 -6.664 -3.566 1 96 88 VAL A O 1
ATOM 704 N N . ILE A 1 89 ? -7.91 -7.09 -4.281 1 98 89 ILE A N 1
ATOM 705 C CA . ILE A 1 89 ? -8.336 -8.273 -5.02 1 98 89 ILE A CA 1
ATOM 706 C C . ILE A 1 89 ? -7.746 -9.523 -4.371 1 98 89 ILE A C 1
ATOM 708 O O . ILE A 1 89 ? -6.535 -9.602 -4.145 1 98 89 ILE A O 1
ATOM 712 N N . VAL A 1 90 ? -8.586 -10.422 -4.043 1 98.62 90 VAL A N 1
ATOM 713 C CA . VAL A 1 90 ? -8.195 -11.742 -3.553 1 98.62 90 VAL A CA 1
ATOM 714 C C . VAL A 1 90 ? -8.797 -12.82 -4.445 1 98.62 90 VAL A C 1
ATOM 716 O O . VAL A 1 90 ? -10.023 -12.914 -4.582 1 98.62 90 VAL A O 1
ATOM 719 N N . PHE A 1 91 ? -7.965 -13.633 -5.031 1 98.56 91 PHE A N 1
ATOM 720 C CA . PHE A 1 91 ? -8.469 -14.758 -5.809 1 98.56 91 PHE A CA 1
ATOM 721 C C . PHE A 1 91 ? -8.75 -15.953 -4.906 1 98.56 91 PHE A C 1
ATOM 723 O O . PHE A 1 91 ? -7.961 -16.266 -4.012 1 98.56 91 PHE A O 1
ATOM 730 N N . ILE A 1 92 ? -9.875 -16.562 -5.055 1 98.56 92 ILE A N 1
ATOM 731 C CA . ILE A 1 92 ? -10.234 -17.844 -4.469 1 98.56 92 ILE A CA 1
ATOM 732 C C . ILE A 1 92 ? -10.602 -18.844 -5.57 1 98.56 92 ILE A C 1
ATOM 734 O O . ILE A 1 92 ? -11.664 -18.719 -6.188 1 98.56 92 ILE A O 1
ATOM 738 N N . THR A 1 93 ? -9.75 -19.781 -5.793 1 98.19 93 THR A N 1
ATOM 739 C CA . THR A 1 93 ? -9.938 -20.594 -6.992 1 98.19 93 THR A CA 1
ATOM 740 C C . THR A 1 93 ? -9.305 -21.969 -6.82 1 98.19 93 THR A C 1
ATOM 742 O O . THR A 1 93 ? -8.516 -22.172 -5.898 1 98.19 93 THR A O 1
ATOM 745 N N . ALA A 1 94 ? -9.695 -22.891 -7.652 1 97.19 94 ALA A N 1
ATOM 746 C CA . ALA A 1 94 ? -9.086 -24.219 -7.68 1 97.19 94 ALA A CA 1
ATOM 747 C C . ALA A 1 94 ? -7.93 -24.266 -8.68 1 97.19 94 ALA A C 1
ATOM 749 O O . ALA A 1 94 ? -7.262 -25.297 -8.805 1 97.19 94 ALA A O 1
ATOM 750 N N . ALA A 1 95 ? -7.594 -23.203 -9.367 1 96.44 95 ALA A N 1
ATOM 751 C CA . ALA A 1 95 ? -6.645 -23.156 -10.477 1 96.44 95 ALA A CA 1
ATOM 752 C C . ALA A 1 95 ? -5.324 -22.531 -10.039 1 96.44 95 ALA A C 1
ATOM 754 O O . ALA A 1 95 ? -5.156 -21.312 -10.117 1 96.44 95 ALA A O 1
ATOM 755 N N . PRO A 1 96 ? -4.336 -23.312 -9.742 1 95.5 96 PRO A N 1
ATOM 756 C CA . PRO A 1 96 ? -3.064 -22.75 -9.281 1 95.5 96 PRO A CA 1
ATOM 757 C C . PRO A 1 96 ? -2.242 -22.141 -10.422 1 95.5 96 PRO A C 1
ATOM 759 O O . PRO A 1 96 ? -1.336 -21.344 -10.172 1 95.5 96 PRO A O 1
ATOM 762 N N . GLN A 1 97 ? -2.562 -22.5 -11.641 1 95.12 97 GLN A N 1
ATOM 763 C CA . GLN A 1 97 ? -1.707 -22.156 -12.773 1 95.12 97 GLN A CA 1
ATOM 764 C C . GLN A 1 97 ? -1.721 -20.656 -13.047 1 95.12 97 GLN A C 1
ATOM 766 O O . GLN A 1 97 ? -0.873 -20.156 -13.781 1 95.12 97 GLN A O 1
ATOM 771 N N . TYR A 1 98 ? -2.643 -19.922 -12.508 1 96.12 98 TYR A N 1
ATOM 772 C CA . TYR A 1 98 ? -2.766 -18.5 -12.805 1 96.12 98 TYR A CA 1
ATOM 773 C C . TYR A 1 98 ? -2.135 -17.656 -11.703 1 96.12 98 TYR A C 1
ATOM 775 O O . TYR A 1 98 ? -2.258 -16.422 -11.711 1 96.12 98 TYR A O 1
ATOM 783 N N . ALA A 1 99 ? -1.418 -18.234 -10.812 1 96.94 99 ALA A N 1
ATOM 784 C CA . ALA A 1 99 ? -0.911 -17.547 -9.625 1 96.94 99 ALA A CA 1
ATOM 785 C C . ALA A 1 99 ? 0.012 -16.391 -10.008 1 96.94 99 ALA A C 1
ATOM 787 O O . ALA A 1 99 ? -0.073 -15.305 -9.438 1 96.94 99 ALA A O 1
ATOM 788 N N . ILE A 1 100 ? 0.831 -16.609 -10.953 1 96.31 100 ILE A N 1
ATOM 789 C CA . ILE A 1 100 ? 1.783 -15.586 -11.375 1 96.31 100 ILE A CA 1
ATOM 790 C C . ILE A 1 100 ? 1.037 -14.414 -12.016 1 96.31 100 ILE A C 1
ATOM 792 O O . ILE A 1 100 ? 1.373 -13.25 -11.773 1 96.31 100 ILE A O 1
ATOM 796 N N . ASN A 1 101 ? 0.001 -14.703 -12.812 1 96.62 101 ASN A N 1
ATOM 797 C CA . ASN A 1 101 ? -0.814 -13.664 -13.438 1 96.62 101 ASN A CA 1
ATOM 798 C C . ASN A 1 101 ? -1.481 -12.773 -12.398 1 96.62 101 ASN A C 1
ATOM 800 O O . ASN A 1 101 ? -1.761 -11.602 -12.664 1 96.62 101 ASN A O 1
ATOM 804 N N . GLY A 1 102 ? -1.718 -13.32 -11.242 1 97.56 102 GLY A N 1
ATOM 805 C CA . GLY A 1 102 ? -2.336 -12.555 -10.172 1 97.56 102 GLY A CA 1
ATOM 806 C C . GLY A 1 102 ? -1.533 -11.328 -9.773 1 97.56 102 GLY A C 1
ATOM 807 O O . GLY A 1 102 ? -2.102 -10.289 -9.43 1 97.56 102 GLY A O 1
ATOM 808 N N . TYR A 1 103 ? -0.218 -11.422 -9.898 1 96.19 103 TYR A N 1
ATOM 809 C CA . TYR A 1 103 ? 0.662 -10.312 -9.547 1 96.19 103 TYR A CA 1
ATOM 810 C C . TYR A 1 103 ? 0.49 -9.148 -10.523 1 96.19 103 TYR A C 1
ATOM 812 O O . TYR A 1 103 ? 0.65 -7.984 -10.141 1 96.19 103 TYR A O 1
ATOM 820 N N . GLU A 1 104 ? 0.141 -9.5 -11.766 1 93.75 104 GLU A N 1
ATOM 821 C CA . GLU A 1 104 ? -0.005 -8.492 -12.82 1 93.75 104 GLU A CA 1
ATOM 822 C C . GLU A 1 104 ? -1.171 -7.555 -12.523 1 93.75 104 GLU A C 1
ATOM 824 O O . GLU A 1 104 ? -1.156 -6.391 -12.938 1 93.75 104 GLU A O 1
ATOM 829 N N . VAL A 1 105 ? -2.127 -8.07 -11.805 1 95.62 105 VAL A N 1
ATOM 830 C CA . VAL A 1 105 ? -3.291 -7.258 -11.484 1 95.62 105 VAL A CA 1
ATOM 831 C C . VAL A 1 105 ? -3.234 -6.836 -10.016 1 95.62 105 VAL A C 1
ATOM 833 O O . VAL A 1 105 ? -4.25 -6.434 -9.438 1 95.62 105 VAL A O 1
ATOM 836 N N . GLN A 1 106 ? -2.119 -7.059 -9.445 1 94.44 106 GLN A N 1
ATOM 837 C CA . GLN A 1 106 ? -1.828 -6.625 -8.086 1 94.44 106 GLN A CA 1
ATOM 838 C C . GLN A 1 106 ? -2.799 -7.254 -7.09 1 94.44 106 GLN A C 1
ATOM 840 O O . GLN A 1 106 ? -3.379 -6.559 -6.254 1 94.44 106 GLN A O 1
ATOM 845 N N . ALA A 1 107 ? -2.988 -8.523 -7.266 1 97.56 107 ALA A N 1
ATOM 846 C CA . ALA A 1 107 ? -3.76 -9.25 -6.258 1 97.56 107 ALA A CA 1
ATOM 847 C C . ALA A 1 107 ? -3.031 -9.266 -4.918 1 97.56 107 ALA A C 1
ATOM 849 O O . ALA A 1 107 ? -1.812 -9.43 -4.867 1 97.56 107 ALA A O 1
ATOM 850 N N . LEU A 1 108 ? -3.822 -9.086 -3.906 1 96.19 108 LEU A N 1
ATOM 851 C CA . LEU A 1 108 ? -3.246 -9.148 -2.566 1 96.19 108 LEU A CA 1
ATOM 852 C C . LEU A 1 108 ? -2.939 -10.594 -2.176 1 96.19 108 LEU A C 1
ATOM 854 O O . LEU A 1 108 ? -1.975 -10.852 -1.454 1 96.19 108 LEU A O 1
ATOM 858 N N . SER A 1 109 ? -3.865 -11.445 -2.615 1 97.06 109 SER A N 1
ATOM 859 C CA . SER A 1 109 ? -3.752 -12.836 -2.199 1 97.06 109 SER A CA 1
ATOM 860 C C . SER A 1 109 ? -4.324 -13.781 -3.254 1 97.06 109 SER A C 1
ATOM 862 O O . SER A 1 109 ? -5.012 -13.344 -4.18 1 97.06 109 SER A O 1
ATOM 864 N N . TYR A 1 110 ? -3.957 -14.992 -3.152 1 97.88 110 TYR A N 1
ATOM 865 C CA . TYR A 1 110 ? -4.375 -16.125 -3.982 1 97.88 110 TYR A CA 1
ATOM 866 C C . TYR A 1 110 ? -4.621 -17.359 -3.135 1 97.88 110 TYR A C 1
ATOM 868 O O . TYR A 1 110 ? -3.68 -17.969 -2.627 1 97.88 110 TYR A O 1
ATOM 876 N N . LEU A 1 111 ? -5.867 -17.719 -2.961 1 98.06 111 LEU A N 1
ATOM 877 C CA . LEU A 1 111 ? -6.246 -18.844 -2.125 1 98.06 111 LEU A CA 1
ATOM 878 C C . LEU A 1 111 ? -6.719 -20.016 -2.98 1 98.06 111 LEU A C 1
ATOM 880 O O . LEU A 1 111 ? -7.613 -19.859 -3.816 1 98.06 111 LEU A O 1
ATOM 884 N N . LEU A 1 112 ? -6.16 -21.141 -2.691 1 97.69 112 LEU A N 1
ATOM 885 C CA . LEU A 1 112 ? -6.555 -22.328 -3.424 1 97.69 112 LEU A CA 1
ATOM 886 C C . LEU A 1 112 ? -7.684 -23.062 -2.707 1 97.69 112 LEU A C 1
ATOM 888 O O . LEU A 1 112 ? -7.613 -23.281 -1.498 1 97.69 112 LEU A O 1
ATOM 892 N N . LYS A 1 113 ? -8.703 -23.359 -3.449 1 97.44 113 LYS A N 1
ATOM 893 C CA . LYS A 1 113 ? -9.781 -24.188 -2.928 1 97.44 113 LYS A CA 1
ATOM 894 C C . LYS A 1 113 ? -9.312 -25.625 -2.717 1 97.44 113 LYS A C 1
ATOM 896 O O . LYS A 1 113 ? -8.516 -26.141 -3.504 1 97.44 113 LYS A O 1
ATOM 901 N N . PRO A 1 114 ? -9.773 -26.234 -1.647 1 97.62 114 PRO A N 1
ATOM 902 C CA . PRO A 1 114 ? -10.672 -25.703 -0.616 1 97.62 114 PRO A CA 1
ATOM 903 C C . PRO A 1 114 ? -9.961 -24.781 0.376 1 97.62 114 PRO A C 1
ATOM 905 O O . PRO A 1 114 ? -8.82 -25.047 0.752 1 97.62 114 PRO A O 1
ATOM 908 N N . VAL A 1 115 ? -10.664 -23.766 0.774 1 97.31 115 VAL A N 1
ATOM 909 C CA . VAL A 1 115 ? -10.086 -22.766 1.675 1 97.31 115 VAL A CA 1
ATOM 910 C C . VAL A 1 115 ? -10.609 -22.984 3.092 1 97.31 115 VAL A C 1
ATOM 912 O O . VAL A 1 115 ? -11.797 -22.781 3.357 1 97.31 115 VAL A O 1
ATOM 915 N N . PRO A 1 116 ? -9.727 -23.344 3.996 1 97.25 116 PRO A N 1
ATOM 916 C CA . PRO A 1 116 ? -10.18 -23.391 5.387 1 97.25 116 PRO A CA 1
ATOM 917 C C . PRO A 1 116 ? -10.492 -22.016 5.949 1 97.25 116 PRO A C 1
ATOM 919 O O . PRO A 1 116 ? -9.93 -21.016 5.5 1 97.25 116 PRO A O 1
ATOM 922 N N . TYR A 1 117 ? -11.336 -22.016 6.941 1 97.56 117 TYR A N 1
ATOM 923 C CA . TYR A 1 117 ? -11.773 -20.75 7.512 1 97.56 117 TYR A CA 1
ATOM 924 C C . TYR A 1 117 ? -10.586 -19.953 8.055 1 97.56 117 TYR A C 1
ATOM 926 O O . TYR A 1 117 ? -10.523 -18.734 7.902 1 97.56 117 TYR A O 1
ATOM 934 N N . PHE A 1 118 ? -9.711 -20.672 8.648 1 96 118 PHE A N 1
ATOM 935 C CA . PHE A 1 118 ? -8.578 -19.984 9.258 1 96 118 PHE A CA 1
ATOM 936 C C . PHE A 1 118 ? -7.785 -19.203 8.219 1 96 118 PHE A C 1
ATOM 938 O O . PHE A 1 118 ? -7.422 -18.047 8.438 1 96 118 PHE A O 1
ATOM 945 N N . ALA A 1 119 ? -7.523 -19.797 7.09 1 95.88 119 ALA A N 1
ATOM 946 C CA . ALA A 1 119 ? -6.801 -19.125 6.004 1 95.88 119 ALA A CA 1
ATOM 947 C C . ALA A 1 119 ? -7.594 -17.953 5.453 1 95.88 119 ALA A C 1
ATOM 949 O O . ALA A 1 119 ? -7.031 -16.875 5.211 1 95.88 119 ALA A O 1
ATOM 950 N N . PHE A 1 120 ? -8.898 -18.156 5.371 1 97.81 120 PHE A N 1
ATOM 951 C CA . PHE A 1 120 ? -9.773 -17.094 4.891 1 97.81 120 PHE A CA 1
ATOM 952 C C . PHE A 1 120 ? -9.75 -15.898 5.844 1 97.81 120 PHE A C 1
ATOM 954 O O . PHE A 1 120 ? -9.602 -14.758 5.41 1 97.81 120 PHE A O 1
ATOM 961 N N . ARG A 1 121 ? -9.82 -16.188 7.051 1 96.38 121 ARG A N 1
ATOM 962 C CA . ARG A 1 121 ? -9.852 -15.172 8.094 1 96.38 121 ARG A CA 1
ATOM 963 C C . ARG A 1 121 ? -8.586 -14.328 8.086 1 96.38 121 ARG A C 1
ATOM 965 O O . ARG A 1 121 ? -8.641 -13.102 8.211 1 96.38 121 ARG A O 1
ATOM 972 N N . GLN A 1 122 ? -7.516 -14.945 7.961 1 93.25 122 GLN A N 1
ATOM 973 C CA . GLN A 1 122 ? -6.234 -14.242 7.938 1 93.25 122 GLN A CA 1
ATOM 974 C C . GLN A 1 122 ? -6.152 -13.297 6.742 1 93.25 122 GLN A C 1
ATOM 976 O O . GLN A 1 122 ? -5.738 -12.148 6.887 1 93.25 122 GLN A O 1
ATOM 981 N N . GLU A 1 123 ? -6.555 -13.797 5.617 1 95.88 123 GLU A N 1
ATOM 982 C CA . GLU A 1 123 ? -6.496 -12.977 4.41 1 95.88 123 GLU A CA 1
ATOM 983 C C . GLU A 1 123 ? -7.512 -11.836 4.465 1 95.88 123 GLU A C 1
ATOM 985 O O . GLU A 1 123 ? -7.242 -10.734 3.984 1 95.88 123 GLU A O 1
ATOM 990 N N . LEU A 1 124 ? -8.695 -12.109 5.031 1 96.5 124 LEU A N 1
ATOM 991 C CA . LEU A 1 124 ? -9.703 -11.062 5.184 1 96.5 124 LEU A CA 1
ATOM 992 C C . LEU A 1 124 ? -9.188 -9.953 6.098 1 96.5 124 LEU A C 1
ATOM 994 O O . LEU A 1 124 ? -9.367 -8.766 5.797 1 96.5 124 LEU A O 1
ATOM 998 N N . LYS A 1 125 ? -8.547 -10.32 7.129 1 91 125 LYS A N 1
ATOM 999 C CA . LYS A 1 125 ? -7.969 -9.336 8.039 1 91 125 LYS A CA 1
ATOM 1000 C C . LYS A 1 125 ? -6.938 -8.469 7.324 1 91 125 LYS A C 1
ATOM 1002 O O . LYS A 1 125 ? -6.957 -7.242 7.453 1 91 125 LYS A O 1
ATOM 1007 N N . ARG A 1 126 ? -6.094 -9.141 6.59 1 90 126 ARG A N 1
ATOM 1008 C CA . ARG A 1 126 ? -5.094 -8.414 5.816 1 90 126 ARG A CA 1
ATOM 1009 C C . ARG A 1 126 ? -5.754 -7.449 4.84 1 90 126 ARG A C 1
ATOM 1011 O O . ARG A 1 126 ? -5.301 -6.312 4.684 1 90 126 ARG A O 1
ATOM 1018 N N . SER A 1 127 ? -6.766 -7.887 4.199 1 94.25 127 SER A N 1
ATOM 1019 C CA . SER A 1 127 ? -7.5 -7.074 3.236 1 94.25 127 SER A CA 1
ATOM 1020 C C . SER A 1 127 ? -8.109 -5.848 3.904 1 94.25 127 SER A C 1
ATOM 1022 O O . SER A 1 127 ? -8.016 -4.738 3.377 1 94.25 127 SER A O 1
ATOM 1024 N N . ILE A 1 128 ? -8.664 -6.07 5.039 1 87 128 ILE A N 1
ATOM 1025 C CA . ILE A 1 128 ? -9.312 -4.992 5.777 1 87 128 ILE A CA 1
ATOM 1026 C C . ILE A 1 128 ? -8.273 -3.969 6.219 1 87 128 ILE A C 1
ATOM 1028 O O . ILE A 1 128 ? -8.492 -2.762 6.109 1 87 128 ILE A O 1
ATOM 1032 N N . ASP A 1 129 ? -7.16 -4.461 6.656 1 80.94 129 ASP A N 1
ATOM 1033 C CA . ASP A 1 129 ? -6.074 -3.57 7.055 1 80.94 129 ASP A CA 1
ATOM 1034 C C . ASP A 1 129 ? -5.613 -2.705 5.883 1 80.94 129 ASP A C 1
ATOM 1036 O O . ASP A 1 129 ? -5.355 -1.512 6.051 1 80.94 129 ASP A O 1
ATOM 1040 N N . MET A 1 130 ? -5.531 -3.357 4.738 1 83.19 130 MET A N 1
ATOM 1041 C CA . MET A 1 130 ? -5.133 -2.627 3.539 1 83.19 130 MET A CA 1
ATOM 1042 C C . MET A 1 130 ? -6.156 -1.551 3.193 1 83.19 130 MET A C 1
ATOM 1044 O O . MET A 1 130 ? -5.789 -0.437 2.814 1 83.19 130 MET A O 1
ATOM 1048 N N . VAL A 1 131 ? -7.395 -1.883 3.275 1 81.19 131 VAL A N 1
ATOM 1049 C CA . VAL A 1 131 ? -8.477 -0.943 2.99 1 81.19 131 VAL A CA 1
ATOM 1050 C C . VAL A 1 131 ? -8.367 0.266 3.916 1 81.19 131 VAL A C 1
ATOM 1052 O O . VAL A 1 131 ? -8.492 1.409 3.471 1 81.19 131 VAL A O 1
ATOM 1055 N N . HIS A 1 132 ? -8.086 0.007 5.09 1 71.06 132 HIS A N 1
ATOM 1056 C CA . HIS A 1 132 ? -7.988 1.081 6.074 1 71.06 132 HIS A CA 1
ATOM 1057 C C . HIS A 1 132 ? -6.785 1.976 5.797 1 71.06 132 HIS A C 1
ATOM 1059 O O . HIS A 1 132 ? -6.867 3.197 5.941 1 71.06 132 HIS A O 1
ATOM 1065 N N . ARG A 1 133 ? -5.754 1.381 5.418 1 68.25 133 ARG A N 1
ATOM 1066 C CA . ARG A 1 133 ? -4.555 2.15 5.105 1 68.25 133 ARG A CA 1
ATOM 1067 C C . ARG A 1 133 ? -4.777 3.037 3.885 1 68.25 133 ARG A C 1
ATOM 1069 O O . ARG A 1 133 ? -4.359 4.199 3.871 1 68.25 133 ARG A O 1
ATOM 1076 N N . ARG A 1 134 ? -5.379 2.455 2.84 1 65.25 134 ARG A N 1
ATOM 1077 C CA . ARG A 1 134 ? -5.625 3.176 1.596 1 65.25 134 ARG A CA 1
ATOM 1078 C C . ARG A 1 134 ? -6.617 4.316 1.81 1 65.25 134 ARG A C 1
ATOM 1080 O O . ARG A 1 134 ? -6.5 5.371 1.184 1 65.25 134 ARG A O 1
ATOM 1087 N N . GLY A 1 135 ? -7.633 4.016 2.531 1 60.16 135 GLY A N 1
ATOM 1088 C CA . GLY A 1 135 ? -8.602 5.059 2.82 1 60.16 135 GLY A CA 1
ATOM 1089 C C . GLY A 1 135 ? -7.977 6.34 3.334 1 60.16 135 GLY A C 1
ATOM 1090 O O . GLY A 1 135 ? -8.391 7.438 2.953 1 60.16 135 GLY A O 1
ATOM 1091 N N . SER A 1 136 ? -6.961 6.133 4.016 1 56.81 136 SER A N 1
ATOM 1092 C CA . SER A 1 136 ? -6.289 7.312 4.551 1 56.81 136 SER A CA 1
ATOM 1093 C C . SER A 1 136 ? -5.465 8.016 3.48 1 56.81 136 SER A C 1
ATOM 1095 O O . SER A 1 136 ? -5.16 9.203 3.607 1 56.81 136 SER A O 1
ATOM 1097 N N . GLU A 1 137 ? -5.359 7.348 2.365 1 63.22 137 GLU A N 1
ATOM 1098 C CA . GLU A 1 137 ? -4.449 7.887 1.359 1 63.22 137 GLU A CA 1
ATOM 1099 C C . GLU A 1 137 ? -5.191 8.227 0.07 1 63.22 137 GLU A C 1
ATOM 1101 O O . GLU A 1 137 ? -4.574 8.391 -0.984 1 63.22 137 GLU A O 1
ATOM 1106 N N . SER A 1 138 ? -6.512 8.297 0.142 1 68.56 138 SER A N 1
ATOM 1107 C CA . SER A 1 138 ? -7.238 8.539 -1.099 1 68.56 138 SER A CA 1
ATOM 1108 C C . SER A 1 138 ? -8.328 9.594 -0.903 1 68.56 138 SER A C 1
ATOM 1110 O O . SER A 1 138 ? -8.648 9.961 0.23 1 68.56 138 SER A O 1
ATOM 1112 N N . LEU A 1 139 ? -8.688 10.227 -2.021 1 71.25 139 LEU A N 1
ATOM 1113 C CA . LEU A 1 139 ? -9.742 11.242 -2.078 1 71.25 139 LEU A CA 1
ATOM 1114 C C . LEU A 1 139 ? -10.93 10.742 -2.895 1 71.25 139 LEU A C 1
ATOM 1116 O O . LEU A 1 139 ? -10.773 10.352 -4.051 1 71.25 139 LEU A O 1
ATOM 1120 N N . LEU A 1 140 ? -12.047 10.523 -2.24 1 70.88 140 LEU A N 1
ATOM 1121 C CA . LEU A 1 140 ? -13.273 10.18 -2.945 1 70.88 140 LEU A CA 1
ATOM 1122 C C . LEU A 1 140 ? -13.891 11.422 -3.596 1 70.88 140 LEU A C 1
ATOM 1124 O O . LEU A 1 140 ? -14.141 12.422 -2.922 1 70.88 140 LEU A O 1
ATOM 1128 N N . ILE A 1 141 ? -14.039 11.406 -4.883 1 73.94 141 ILE A N 1
ATOM 1129 C CA . ILE A 1 141 ? -14.57 12.57 -5.586 1 73.94 141 ILE A CA 1
ATOM 1130 C C . ILE A 1 141 ? -15.695 12.133 -6.527 1 73.94 141 ILE A C 1
ATOM 1132 O O . ILE A 1 141 ? -15.805 10.953 -6.867 1 73.94 141 ILE A O 1
ATOM 1136 N N . GLU A 1 142 ? -16.609 12.961 -6.785 1 73.06 142 GLU A N 1
ATOM 1137 C CA . GLU A 1 142 ? -17.672 12.758 -7.781 1 73.06 142 GLU A CA 1
ATOM 1138 C C . GLU A 1 142 ? -17.359 13.531 -9.062 1 73.06 142 GLU A C 1
ATOM 1140 O O . GLU A 1 142 ? -17.297 14.758 -9.055 1 73.06 142 GLU A O 1
ATOM 1145 N N . ALA A 1 143 ? -16.969 12.789 -10.102 1 69.81 143 ALA A N 1
ATOM 1146 C CA . ALA A 1 143 ? -16.703 13.398 -11.406 1 69.81 143 ALA A CA 1
ATOM 1147 C C . ALA A 1 143 ? -17.656 12.852 -12.469 1 69.81 143 ALA A C 1
ATOM 1149 O O . ALA A 1 143 ? -17.766 11.641 -12.648 1 69.81 143 ALA A O 1
ATOM 1150 N N . SER A 1 144 ? -18.312 13.773 -13.18 1 72.12 144 SER A N 1
ATOM 1151 C CA . SER A 1 144 ? -19.25 13.414 -14.25 1 72.12 144 SER A CA 1
ATOM 1152 C C . SER A 1 144 ? -20.281 12.398 -13.773 1 72.12 144 SER A C 1
ATOM 1154 O O . SER A 1 144 ? -20.547 11.406 -14.453 1 72.12 144 SER A O 1
ATOM 1156 N N . GLY A 1 145 ? -20.719 12.531 -12.625 1 65.38 145 GLY A N 1
ATOM 1157 C CA . GLY A 1 145 ? -21.781 11.703 -12.086 1 65.38 145 GLY A CA 1
ATOM 1158 C C . GLY A 1 145 ? -21.281 10.375 -11.539 1 65.38 145 GLY A C 1
ATOM 1159 O O . GLY A 1 145 ? -22.078 9.516 -11.164 1 65.38 145 GLY A O 1
ATOM 1160 N N . ARG A 1 146 ? -20.062 10.234 -11.633 1 61.53 146 ARG A N 1
ATOM 1161 C CA . ARG A 1 146 ? -19.484 8.984 -11.141 1 61.53 146 ARG A CA 1
ATOM 1162 C C . ARG A 1 146 ? -18.578 9.227 -9.938 1 61.53 146 ARG A C 1
ATOM 1164 O O . ARG A 1 146 ? -17.891 10.25 -9.867 1 61.53 146 ARG A O 1
ATOM 1171 N N . GLN A 1 147 ? -18.766 8.328 -8.969 1 65.94 147 GLN A N 1
ATOM 1172 C CA . GLN A 1 147 ? -17.828 8.375 -7.84 1 65.94 147 GLN A CA 1
ATOM 1173 C C . GLN A 1 147 ? -16.516 7.699 -8.188 1 65.94 147 GLN A C 1
ATOM 1175 O O . GLN A 1 147 ? -16.5 6.633 -8.805 1 65.94 147 GLN A O 1
ATOM 1180 N N . MET A 1 148 ? -15.461 8.492 -7.93 1 67.06 148 MET A N 1
ATOM 1181 C CA . MET A 1 148 ? -14.133 7.961 -8.203 1 67.06 148 MET A CA 1
ATOM 1182 C C . MET A 1 148 ? -13.203 8.164 -7.008 1 67.06 148 MET A C 1
ATOM 1184 O O . MET A 1 148 ? -13.406 9.086 -6.215 1 67.06 148 MET A O 1
ATOM 1188 N N . ARG A 1 149 ? -12.281 7.23 -6.906 1 70.44 149 ARG A N 1
ATOM 1189 C CA . ARG A 1 149 ? -11.234 7.348 -5.895 1 70.44 149 ARG A CA 1
ATOM 1190 C C . ARG A 1 149 ? -9.891 7.707 -6.531 1 70.44 149 ARG A C 1
ATOM 1192 O O . ARG A 1 149 ? -9.484 7.094 -7.516 1 70.44 149 ARG A O 1
ATOM 1199 N N . VAL A 1 150 ? -9.32 8.805 -5.973 1 74.31 150 VAL A N 1
ATOM 1200 C CA . VAL A 1 150 ? -8.008 9.211 -6.453 1 74.31 150 VAL A CA 1
ATOM 1201 C C . VAL A 1 150 ? -6.988 9.117 -5.32 1 74.31 150 VAL A C 1
ATOM 1203 O O . VAL A 1 150 ? -7.273 9.508 -4.188 1 74.31 150 VAL A O 1
ATOM 1206 N N . GLU A 1 151 ? -5.895 8.5 -5.613 1 73.81 151 GLU A N 1
ATOM 1207 C CA . GLU A 1 151 ? -4.82 8.461 -4.629 1 73.81 151 GLU A CA 1
ATOM 1208 C C . GLU A 1 151 ? -4.254 9.859 -4.375 1 73.81 151 GLU A C 1
ATOM 1210 O O . GLU A 1 151 ? -3.936 10.578 -5.32 1 73.81 151 GLU A O 1
ATOM 1215 N N . LEU A 1 152 ? -4.094 10.234 -3.111 1 79.56 152 LEU A N 1
ATOM 1216 C CA . LEU A 1 152 ? -3.58 11.555 -2.768 1 79.56 152 LEU A CA 1
ATOM 1217 C C . LEU A 1 152 ? -2.18 11.766 -3.332 1 79.56 152 LEU A C 1
ATOM 1219 O O . LEU A 1 152 ? -1.836 12.859 -3.768 1 79.56 152 LEU A O 1
ATOM 1223 N N . ALA A 1 153 ? -1.5 10.711 -3.367 1 73.81 153 ALA A N 1
ATOM 1224 C CA . ALA A 1 153 ? -0.13 10.781 -3.869 1 73.81 153 ALA A CA 1
ATOM 1225 C C . ALA A 1 153 ? -0.107 11.172 -5.344 1 73.81 153 ALA A C 1
ATOM 1227 O O . ALA A 1 153 ? 0.905 11.664 -5.848 1 73.81 153 ALA A O 1
ATOM 1228 N N . ASP A 1 154 ? -1.217 10.953 -6.031 1 78.06 154 ASP A N 1
ATOM 1229 C CA . ASP A 1 154 ? -1.288 11.234 -7.461 1 78.06 154 ASP A CA 1
ATOM 1230 C C . ASP A 1 154 ? -1.866 12.625 -7.723 1 78.06 154 ASP A C 1
ATOM 1232 O O . ASP A 1 154 ? -1.823 13.117 -8.852 1 78.06 154 ASP A O 1
ATOM 1236 N N . VAL A 1 155 ? -2.373 13.266 -6.688 1 88.5 155 VAL A N 1
ATOM 1237 C CA . VAL A 1 155 ? -2.971 14.594 -6.844 1 88.5 155 VAL A CA 1
ATOM 1238 C C . VAL A 1 155 ? -1.881 15.656 -6.801 1 88.5 155 VAL A C 1
ATOM 1240 O O . VAL A 1 155 ? -1.146 15.766 -5.816 1 88.5 155 VAL A O 1
ATOM 1243 N N . LEU A 1 156 ? -1.771 16.406 -7.82 1 91.44 156 LEU A N 1
ATOM 1244 C CA . LEU A 1 156 ? -0.808 17.5 -7.863 1 91.44 156 LEU A CA 1
ATOM 1245 C C . LEU A 1 156 ? -1.312 18.703 -7.07 1 91.44 156 LEU A C 1
ATOM 1247 O O . LEU A 1 156 ? -0.629 19.188 -6.168 1 91.44 156 LEU A O 1
ATOM 1251 N N . TYR A 1 157 ? -2.49 19.156 -7.465 1 95.56 157 TYR A N 1
ATOM 1252 C CA . TYR A 1 157 ? -3.174 20.25 -6.801 1 95.56 157 TYR A CA 1
ATOM 1253 C C . TYR A 1 157 ? -4.648 20.281 -7.184 1 95.56 157 TYR A C 1
ATOM 1255 O O . TYR A 1 157 ? -5.082 19.578 -8.094 1 95.56 157 TYR A O 1
ATOM 1263 N N . ILE A 1 158 ? -5.379 21 -6.445 1 95.38 158 ILE A N 1
ATOM 1264 C CA . ILE A 1 158 ? -6.797 21.234 -6.684 1 95.38 158 ILE A CA 1
ATOM 1265 C C . ILE A 1 158 ? -7.023 22.719 -6.969 1 95.38 158 ILE A C 1
ATOM 1267 O O . ILE A 1 158 ? -6.473 23.578 -6.285 1 95.38 158 ILE A O 1
ATOM 1271 N N . GLU A 1 159 ? -7.832 22.922 -8.055 1 96.44 159 GLU A N 1
ATOM 1272 C CA . GLU A 1 159 ? -8.016 24.297 -8.539 1 96.44 159 GLU A CA 1
ATOM 1273 C C . GLU A 1 159 ? -9.5 24.641 -8.617 1 96.44 159 GLU A C 1
ATOM 1275 O O . GLU A 1 159 ? -10.32 23.844 -9.055 1 96.44 159 GLU A O 1
ATOM 1280 N N . SER A 1 160 ? -9.789 25.844 -8.188 1 95.56 160 SER A N 1
ATOM 1281 C CA . SER A 1 160 ? -11.117 26.406 -8.406 1 95.56 160 SER A CA 1
ATOM 1282 C C . SER A 1 160 ? -11.148 27.297 -9.641 1 95.56 160 SER A C 1
ATOM 1284 O O . SER A 1 160 ? -10.398 28.266 -9.734 1 95.56 160 SER A O 1
ATOM 1286 N N . ILE A 1 161 ? -11.922 26.828 -10.648 1 89.81 161 ILE A N 1
ATOM 1287 C CA . ILE A 1 161 ? -12.125 27.641 -11.844 1 89.81 161 ILE A CA 1
ATOM 1288 C C . ILE A 1 161 ? -13.609 27.938 -12.023 1 89.81 161 ILE A C 1
ATOM 1290 O O . ILE A 1 161 ? -14.406 27.031 -12.281 1 89.81 161 ILE A O 1
ATOM 1294 N N . ARG A 1 162 ? -14.008 29.234 -12.078 1 84.88 162 ARG A N 1
ATOM 1295 C CA . ARG A 1 162 ? -15.375 29.688 -12.336 1 84.88 162 ARG A CA 1
ATOM 1296 C C . ARG A 1 162 ? -16.391 28.828 -11.594 1 84.88 162 ARG A C 1
ATOM 1298 O O . ARG A 1 162 ? -17.328 28.312 -12.195 1 84.88 162 ARG A O 1
ATOM 1305 N N . HIS A 1 163 ? -16.203 28.438 -10.359 1 83.06 163 HIS A N 1
ATOM 1306 C CA . HIS A 1 163 ? -17.109 27.734 -9.453 1 83.06 163 HIS A CA 1
ATOM 1307 C C . HIS A 1 163 ? -17.047 26.219 -9.68 1 83.06 163 HIS A C 1
ATOM 1309 O O . HIS A 1 163 ? -17.969 25.5 -9.297 1 83.06 163 HIS A O 1
ATOM 1315 N N . THR A 1 164 ? -16.141 25.797 -10.5 1 90 164 THR A N 1
ATOM 1316 C CA . THR A 1 164 ? -15.883 24.375 -10.68 1 90 164 THR A CA 1
ATOM 1317 C C . THR A 1 164 ? -14.539 23.984 -10.07 1 90 164 THR A C 1
ATOM 1319 O O . THR A 1 164 ? -13.586 24.781 -10.109 1 90 164 THR A O 1
ATOM 1322 N N . ILE A 1 165 ? -14.508 22.812 -9.469 1 93.94 165 ILE A N 1
ATOM 1323 C CA . ILE A 1 165 ? -13.25 22.312 -8.922 1 93.94 165 ILE A CA 1
ATOM 1324 C C . ILE A 1 165 ? -12.602 21.344 -9.906 1 93.94 165 ILE A C 1
ATOM 1326 O O . ILE A 1 165 ? -13.266 20.438 -10.422 1 93.94 165 ILE A O 1
ATOM 1330 N N . ILE A 1 166 ? -11.383 21.641 -10.164 1 94.88 166 ILE A N 1
ATOM 1331 C CA . ILE A 1 166 ? -10.602 20.75 -11.023 1 94.88 166 ILE A CA 1
ATOM 1332 C C . ILE A 1 166 ? -9.5 20.078 -10.203 1 94.88 166 ILE A C 1
ATOM 1334 O O . ILE A 1 166 ? -8.688 20.766 -9.57 1 94.88 166 ILE A O 1
ATOM 1338 N N . VAL A 1 167 ? -9.5 18.734 -10.18 1 93.44 167 VAL A N 1
ATOM 1339 C CA . VAL A 1 167 ? -8.43 17.984 -9.547 1 93.44 167 VAL A CA 1
ATOM 1340 C C . VAL A 1 167 ? -7.375 17.594 -10.586 1 93.44 167 VAL A C 1
ATOM 1342 O O . VAL A 1 167 ? -7.648 16.812 -11.5 1 93.44 167 VAL A O 1
ATOM 1345 N N . HIS A 1 168 ? -6.215 18.219 -10.43 1 93.31 168 HIS A N 1
ATOM 1346 C CA . HIS A 1 168 ? -5.09 17.906 -11.305 1 93.31 168 HIS A CA 1
ATOM 1347 C C . HIS A 1 168 ? -4.301 16.719 -10.781 1 93.31 168 HIS A C 1
ATOM 1349 O O . HIS A 1 168 ? -3.799 16.734 -9.656 1 93.31 168 HIS A O 1
ATOM 1355 N N . THR A 1 169 ? -4.23 15.656 -11.539 1 89.31 169 THR A N 1
ATOM 1356 C CA . THR A 1 169 ? -3.506 14.461 -11.141 1 89.31 169 THR A CA 1
ATOM 1357 C C . THR A 1 169 ? -2.367 14.164 -12.109 1 89.31 169 THR A C 1
ATOM 1359 O O . THR A 1 169 ? -2.232 14.836 -13.133 1 89.31 169 THR A O 1
ATOM 1362 N N . LEU A 1 170 ? -1.509 13.211 -11.758 1 78.81 170 LEU A N 1
ATOM 1363 C CA . LEU A 1 170 ? -0.415 12.781 -12.625 1 78.81 170 LEU A CA 1
ATOM 1364 C C . LEU A 1 170 ? -0.948 12.219 -13.938 1 78.81 170 LEU A C 1
ATOM 1366 O O . LEU A 1 170 ? -0.266 12.281 -14.969 1 78.81 170 LEU A O 1
ATOM 1370 N N . SER A 1 171 ? -2.215 11.758 -13.852 1 73.5 171 SER A N 1
ATOM 1371 C CA . SER A 1 171 ? -2.773 11.078 -15.023 1 73.5 171 SER A CA 1
ATOM 1372 C C . SER A 1 171 ? -3.752 11.977 -15.766 1 73.5 171 SER A C 1
ATOM 1374 O O . SER A 1 171 ? -4.289 11.594 -16.812 1 73.5 171 SER A O 1
ATOM 1376 N N . GLY A 1 172 ? -4.02 13.109 -15.203 1 83.88 172 GLY A N 1
ATOM 1377 C CA . GLY A 1 172 ? -4.934 14.008 -15.891 1 83.88 172 GLY A CA 1
ATOM 1378 C C . GLY A 1 172 ? -5.758 14.859 -14.953 1 83.88 172 GLY A C 1
ATOM 1379 O O . GLY A 1 172 ? -5.441 14.961 -13.758 1 83.88 172 GLY A O 1
ATOM 1380 N N . LYS A 1 173 ? -6.766 15.531 -15.562 1 90.31 173 LYS A N 1
ATOM 1381 C CA . LYS A 1 173 ? -7.617 16.453 -14.812 1 90.31 173 LYS A CA 1
ATOM 1382 C C . LYS A 1 173 ? -9.023 15.891 -14.648 1 90.31 173 LYS A C 1
ATOM 1384 O O . LYS A 1 173 ? -9.555 15.242 -15.555 1 90.31 173 LYS A O 1
ATOM 1389 N N . LEU A 1 174 ? -9.555 16.078 -13.516 1 87.88 174 LEU A N 1
ATOM 1390 C CA . LEU A 1 174 ? -10.922 15.672 -13.203 1 87.88 174 LEU A CA 1
ATOM 1391 C C . LEU A 1 174 ? -11.75 16.859 -12.734 1 87.88 174 LEU A C 1
ATOM 1393 O O . LEU A 1 174 ? -11.328 17.625 -11.859 1 87.88 174 LEU A O 1
ATOM 1397 N N . SER A 1 175 ? -12.891 17.016 -13.344 1 91.62 175 SER A N 1
ATOM 1398 C CA . SER A 1 175 ? -13.836 18.047 -12.906 1 91.62 175 SER A CA 1
ATOM 1399 C C . SER A 1 175 ? -14.789 17.516 -11.852 1 91.62 175 SER A C 1
ATOM 1401 O O . SER A 1 175 ? -15.422 16.469 -12.047 1 91.62 175 SER A O 1
ATOM 1403 N N . VAL A 1 176 ? -14.805 18.219 -10.773 1 87.44 176 VAL A N 1
ATOM 1404 C CA . VAL A 1 176 ? -15.625 17.719 -9.672 1 87.44 176 VAL A CA 1
ATOM 1405 C C . VAL A 1 176 ? -16.469 18.844 -9.086 1 87.44 176 VAL A C 1
ATOM 1407 O O . VAL A 1 176 ? -16.156 20.016 -9.289 1 87.44 176 VAL A O 1
ATOM 1410 N N . SER A 1 177 ? -17.609 18.438 -8.469 1 82.25 177 SER A N 1
ATOM 1411 C CA . SER A 1 177 ? -18.438 19.422 -7.781 1 82.25 177 SER A CA 1
ATOM 1412 C C . SER A 1 177 ? -17.906 19.703 -6.383 1 82.25 177 SER A C 1
ATOM 1414 O O . SER A 1 177 ? -17.203 18.891 -5.797 1 82.25 177 SER A O 1
ATOM 1416 N N . GLY A 1 178 ? -18.203 20.938 -5.961 1 85.12 178 GLY A N 1
ATOM 1417 C CA . GLY A 1 178 ? -17.797 21.344 -4.621 1 85.12 178 GLY A CA 1
ATOM 1418 C C . GLY A 1 178 ? -17.109 22.688 -4.578 1 85.12 178 GLY A C 1
ATOM 1419 O O . GLY A 1 178 ? -17.141 23.438 -5.555 1 85.12 178 GLY A O 1
ATOM 1420 N N . THR A 1 179 ? -16.531 22.969 -3.342 1 90.44 179 THR A N 1
ATOM 1421 C CA . THR A 1 179 ? -15.766 24.188 -3.148 1 90.44 179 THR A CA 1
ATOM 1422 C C . THR A 1 179 ? -14.336 23.875 -2.711 1 90.44 179 THR A C 1
ATOM 1424 O O . THR A 1 179 ? -14.07 22.797 -2.162 1 90.44 179 THR A O 1
ATOM 1427 N N . LEU A 1 180 ? -13.453 24.719 -3.025 1 92.69 180 LEU A N 1
ATOM 1428 C CA . LEU A 1 180 ? -12.07 24.547 -2.596 1 92.69 180 LEU A CA 1
ATOM 1429 C C . LEU A 1 180 ? -11.977 24.484 -1.075 1 92.69 180 LEU A C 1
ATOM 1431 O O . LEU A 1 180 ? -11.141 23.75 -0.534 1 92.69 180 LEU A O 1
ATOM 1435 N N . LYS A 1 181 ? -12.906 25.203 -0.421 1 90.44 181 LYS A N 1
ATOM 1436 C CA . LYS A 1 181 ? -12.945 25.172 1.038 1 90.44 181 LYS A CA 1
ATOM 1437 C C . LYS A 1 181 ? -13.266 23.781 1.548 1 90.44 181 LYS A C 1
ATOM 1439 O O . LYS A 1 181 ? -12.633 23.297 2.49 1 90.44 181 LYS A O 1
ATOM 1444 N N . ASP A 1 182 ? -14.219 23.203 0.906 1 85.44 182 ASP A N 1
ATOM 1445 C CA . ASP A 1 182 ? -14.578 21.828 1.268 1 85.44 182 ASP A CA 1
ATOM 1446 C C . ASP A 1 182 ? -13.383 20.891 1.13 1 85.44 182 ASP A C 1
ATOM 1448 O O . ASP A 1 182 ? -13.125 20.078 2.016 1 85.44 182 ASP A O 1
ATOM 1452 N N . PHE A 1 183 ? -12.625 21.016 0.052 1 88.88 183 PHE A N 1
ATOM 1453 C CA . PHE A 1 183 ? -11.469 20.156 -0.187 1 88.88 183 PHE A CA 1
ATOM 1454 C C . PHE A 1 183 ? -10.352 20.469 0.806 1 88.88 183 PHE A C 1
ATOM 1456 O O . PHE A 1 183 ? -9.664 19.562 1.271 1 88.88 183 PHE A O 1
ATOM 1463 N N . GLU A 1 184 ? -10.219 21.719 1.082 1 89.75 184 GLU A N 1
ATOM 1464 C CA . GLU A 1 184 ? -9.234 22.125 2.078 1 89.75 184 GLU A CA 1
ATOM 1465 C C . GLU A 1 184 ? -9.516 21.469 3.43 1 89.75 184 GLU A C 1
ATOM 1467 O O . GLU A 1 184 ? -8.602 20.984 4.098 1 89.75 184 GLU A O 1
ATOM 1472 N N . GLU A 1 185 ? -10.734 21.375 3.787 1 79.75 185 GLU A N 1
ATOM 1473 C CA . GLU A 1 185 ? -11.141 20.766 5.051 1 79.75 185 GLU A CA 1
ATOM 1474 C C . GLU A 1 185 ? -10.938 19.25 5.027 1 79.75 185 GLU A C 1
ATOM 1476 O O . GLU A 1 185 ? -10.422 18.672 5.98 1 79.75 185 GLU A O 1
ATOM 1481 N N . ARG A 1 186 ? -11.297 18.719 3.883 1 75.75 186 ARG A N 1
ATOM 1482 C CA . ARG A 1 186 ? -11.172 17.281 3.732 1 75.75 186 ARG A CA 1
ATOM 1483 C C . ARG A 1 186 ? -9.711 16.844 3.76 1 75.75 186 ARG A C 1
ATOM 1485 O O . ARG A 1 186 ? -9.398 15.742 4.215 1 75.75 186 ARG A O 1
ATOM 1492 N N . LEU A 1 187 ? -8.828 17.781 3.316 1 81.25 187 LEU A N 1
ATOM 1493 C CA . LEU A 1 187 ? -7.418 17.438 3.156 1 81.25 187 LEU A CA 1
ATOM 1494 C C . LEU A 1 187 ? -6.562 18.141 4.215 1 81.25 187 LEU A C 1
ATOM 1496 O O . LEU A 1 187 ? -5.348 18.25 4.055 1 81.25 187 LEU A O 1
ATOM 1500 N N . ALA A 1 188 ? -7.238 18.641 5.176 1 73.12 188 ALA A N 1
ATOM 1501 C CA . ALA A 1 188 ? -6.578 19.453 6.203 1 73.12 188 ALA A CA 1
ATOM 1502 C C . ALA A 1 188 ? -5.461 18.656 6.883 1 73.12 188 ALA A C 1
ATOM 1504 O O . ALA A 1 188 ? -4.438 19.234 7.27 1 73.12 188 ALA A O 1
ATOM 1505 N N . GLU A 1 189 ? -5.66 17.438 6.836 1 62.56 189 GLU A N 1
ATOM 1506 C CA . GLU A 1 189 ? -4.676 16.625 7.531 1 62.56 189 GLU A CA 1
ATOM 1507 C C . GLU A 1 189 ? -3.701 15.977 6.551 1 62.56 189 GLU A C 1
ATOM 1509 O O . GLU A 1 189 ? -2.889 15.133 6.938 1 62.56 189 GLU A O 1
ATOM 1514 N N . GLN A 1 190 ? -3.787 16.328 5.367 1 75.31 190 GLN A N 1
ATOM 1515 C CA . GLN A 1 190 ? -2.914 15.844 4.301 1 75.31 190 GLN A CA 1
ATOM 1516 C C . GLN A 1 190 ? -1.93 16.922 3.865 1 75.31 190 GLN A C 1
ATOM 1518 O O . GLN A 1 190 ? -1.992 18.062 4.348 1 75.31 190 GLN A O 1
ATOM 1523 N N . ASP A 1 191 ? -0.998 16.547 3.123 1 77.12 191 ASP A N 1
ATOM 1524 C CA . ASP A 1 191 ? 0.086 17.453 2.734 1 77.12 191 ASP A CA 1
ATOM 1525 C C . ASP A 1 191 ? -0.35 18.391 1.607 1 77.12 191 ASP A C 1
ATOM 1527 O O . ASP A 1 191 ? 0.307 18.453 0.567 1 77.12 191 ASP A O 1
ATOM 1531 N N . PHE A 1 192 ? -1.51 18.938 1.929 1 88.19 192 PHE A N 1
ATOM 1532 C CA . PHE A 1 192 ? -1.979 19.953 1.002 1 88.19 192 PHE A CA 1
ATOM 1533 C C . PHE A 1 192 ? -1.953 21.328 1.656 1 88.19 192 PHE A C 1
ATOM 1535 O O . PHE A 1 192 ? -2.1 21.453 2.875 1 88.19 192 PHE A O 1
ATOM 1542 N N . PHE A 1 193 ? -1.704 22.391 0.893 1 92.5 193 PHE A N 1
ATOM 1543 C CA . PHE A 1 193 ? -1.655 23.766 1.387 1 92.5 193 PHE A CA 1
ATOM 1544 C C . PHE A 1 193 ? -2.422 24.703 0.462 1 92.5 193 PHE A C 1
ATOM 1546 O O . PHE A 1 193 ? -2.24 24.656 -0.757 1 92.5 193 PHE A O 1
ATOM 1553 N N . ARG A 1 194 ? -3.229 25.453 1.028 1 94.88 194 ARG A N 1
ATOM 1554 C CA . ARG A 1 194 ? -3.928 26.484 0.276 1 94.88 194 ARG A CA 1
ATOM 1555 C C . ARG A 1 194 ? -2.99 27.625 -0.074 1 94.88 194 ARG A C 1
ATOM 1557 O O . ARG A 1 194 ? -2.76 28.531 0.745 1 94.88 194 ARG A O 1
ATOM 1564 N N . SER A 1 195 ? -2.537 27.688 -1.266 1 94.06 195 SER A N 1
ATOM 1565 C CA . SER A 1 195 ? -1.51 28.656 -1.639 1 94.06 195 SER A CA 1
ATOM 1566 C C . SER A 1 195 ? -2.129 29.984 -2.035 1 94.06 195 SER A C 1
ATOM 1568 O O . SER A 1 195 ? -1.441 31.016 -2.062 1 94.06 195 SER A O 1
ATOM 1570 N N . ASN A 1 196 ? -3.316 30 -2.424 1 93.56 196 ASN A N 1
ATOM 1571 C CA . ASN A 1 196 ? -4.09 31.203 -2.705 1 93.56 196 ASN A CA 1
ATOM 1572 C C . ASN A 1 196 ? -5.59 30.922 -2.734 1 93.56 196 ASN A C 1
ATOM 1574 O O . ASN A 1 196 ? -6.039 29.922 -2.18 1 93.56 196 ASN A O 1
ATOM 1578 N N . SER A 1 197 ? -6.336 31.75 -3.299 1 91.88 197 SER A N 1
ATOM 1579 C CA . SER A 1 197 ? -7.785 31.594 -3.24 1 91.88 197 SER A CA 1
ATOM 1580 C C . SER A 1 197 ? -8.266 30.516 -4.195 1 91.88 197 SER A C 1
ATOM 1582 O O . SER A 1 197 ? -9.391 30.016 -4.062 1 91.88 197 SER A O 1
ATOM 1584 N N . CYS A 1 198 ? -7.402 30.062 -5.117 1 93.5 198 CYS A N 1
ATOM 1585 C CA . CYS A 1 198 ? -7.934 29.125 -6.105 1 93.5 198 CYS A CA 1
ATOM 1586 C C . CYS A 1 198 ? -7.098 27.859 -6.156 1 93.5 198 CYS A C 1
ATOM 1588 O O . CYS A 1 198 ? -7.418 26.922 -6.902 1 93.5 198 CYS A O 1
ATOM 1590 N N . TYR A 1 199 ? -5.996 27.766 -5.344 1 95.56 199 TYR A N 1
ATOM 1591 C CA . TYR A 1 199 ? -5.129 26.594 -5.43 1 95.56 199 TYR A CA 1
ATOM 1592 C C . TYR A 1 199 ? -4.988 25.922 -4.066 1 95.56 199 TYR A C 1
ATOM 1594 O O . TYR A 1 199 ? -4.711 26.578 -3.066 1 95.56 199 TYR A O 1
ATOM 1602 N N . LEU A 1 200 ? -5.207 24.641 -4.031 1 95.94 200 LEU A N 1
ATOM 1603 C CA . LEU A 1 200 ? -4.793 23.734 -2.963 1 95.94 200 LEU A CA 1
ATOM 1604 C C . LEU A 1 200 ? -3.684 22.797 -3.439 1 95.94 200 LEU A C 1
ATOM 1606 O O . LEU A 1 200 ? -3.938 21.875 -4.207 1 95.94 200 LEU A O 1
ATOM 1610 N N . VAL A 1 201 ? -2.508 23.094 -2.939 1 94.56 201 VAL A N 1
ATOM 1611 C CA . VAL A 1 201 ? -1.296 22.516 -3.51 1 94.56 201 VAL A CA 1
ATOM 1612 C C . VAL A 1 201 ? -0.875 21.281 -2.695 1 94.56 201 VAL A C 1
ATOM 1614 O O . VAL A 1 201 ? -0.859 21.328 -1.464 1 94.56 201 VAL A O 1
ATOM 1617 N N . ASN A 1 202 ? -0.611 20.203 -3.383 1 90.69 202 ASN A N 1
ATOM 1618 C CA . ASN A 1 202 ? -0.004 19.031 -2.754 1 90.69 202 ASN A CA 1
ATOM 1619 C C . ASN A 1 202 ? 1.493 19.234 -2.529 1 90.69 202 ASN A C 1
ATOM 1621 O O . ASN A 1 202 ? 2.268 19.281 -3.486 1 90.69 202 ASN A O 1
ATOM 1625 N N . LEU A 1 203 ? 1.938 19.297 -1.351 1 85.75 203 LEU A N 1
ATOM 1626 C CA . LEU A 1 203 ? 3.322 19.594 -1.012 1 85.75 203 LEU A CA 1
ATOM 1627 C C . LEU A 1 203 ? 4.262 18.516 -1.532 1 85.75 203 LEU A C 1
ATOM 1629 O O . LEU A 1 203 ? 5.418 18.797 -1.856 1 85.75 203 LEU A O 1
ATOM 1633 N N . ARG A 1 204 ? 3.682 17.375 -1.69 1 75 204 ARG A N 1
ATOM 1634 C CA . ARG A 1 204 ? 4.457 16.234 -2.176 1 75 204 ARG A CA 1
ATOM 1635 C C . ARG A 1 204 ? 5.004 16.5 -3.574 1 75 204 ARG A C 1
ATOM 1637 O O . ARG A 1 204 ? 6.062 15.984 -3.941 1 75 204 ARG A O 1
ATOM 1644 N N . HIS A 1 205 ? 4.328 17.297 -4.281 1 83.56 205 HIS A N 1
ATOM 1645 C CA . HIS A 1 205 ? 4.656 17.5 -5.691 1 83.56 205 HIS A CA 1
ATOM 1646 C C . HIS A 1 205 ? 5.297 18.859 -5.926 1 83.56 205 HIS A C 1
ATOM 1648 O O . HIS A 1 205 ? 5.488 19.266 -7.074 1 83.56 205 HIS A O 1
ATOM 1654 N N . VAL A 1 206 ? 5.648 19.562 -4.855 1 85 206 VAL A N 1
ATOM 1655 C CA . VAL A 1 206 ? 6.383 20.812 -5.008 1 85 206 VAL A CA 1
ATOM 1656 C C . VAL A 1 206 ? 7.871 20.531 -5.176 1 85 206 VAL A C 1
ATOM 1658 O O . VAL A 1 206 ? 8.484 19.891 -4.32 1 85 206 VAL A O 1
ATOM 1661 N N . VAL A 1 207 ? 8.406 20.969 -6.277 1 75.94 207 VAL A N 1
ATOM 1662 C CA . VAL A 1 207 ? 9.805 20.641 -6.539 1 75.94 207 VAL A CA 1
ATOM 1663 C C . VAL A 1 207 ? 10.672 21.891 -6.371 1 75.94 207 VAL A C 1
ATOM 1665 O O . VAL A 1 207 ? 11.898 21.812 -6.383 1 75.94 207 VAL A O 1
ATOM 1668 N N . GLY A 1 208 ? 9.953 23.016 -6.215 1 78.19 208 GLY A N 1
ATOM 1669 C CA . GLY A 1 208 ? 10.703 24.25 -6.023 1 78.19 208 GLY A CA 1
ATOM 1670 C C . GLY A 1 208 ? 9.812 25.469 -5.844 1 78.19 208 GLY A C 1
ATOM 1671 O O . GLY A 1 208 ? 8.586 25.359 -5.953 1 78.19 208 GLY A O 1
ATOM 1672 N N . VAL A 1 209 ? 10.477 26.594 -5.438 1 85.19 209 VAL A N 1
ATOM 1673 C CA . VAL A 1 209 ? 9.812 27.891 -5.324 1 85.19 209 VAL A CA 1
ATOM 1674 C C . VAL A 1 209 ? 10.594 28.953 -6.102 1 85.19 209 VAL A C 1
ATOM 1676 O O . VAL A 1 209 ? 11.82 29.047 -5.973 1 85.19 209 VAL A O 1
ATOM 1679 N N . GLU A 1 210 ? 9.961 29.578 -7.008 1 85 210 GLU A N 1
ATOM 1680 C CA . GLU A 1 210 ? 10.547 30.641 -7.812 1 85 210 GLU A CA 1
ATOM 1681 C C . GLU A 1 210 ? 9.758 31.938 -7.652 1 85 210 GLU A C 1
ATOM 1683 O O . GLU A 1 210 ? 8.656 32.094 -8.188 1 85 210 GLU A O 1
ATOM 1688 N N . GLY A 1 211 ? 10.445 32.875 -6.992 1 88.69 211 GLY A N 1
ATOM 1689 C CA . GLY A 1 211 ? 9.711 34.125 -6.719 1 88.69 211 GLY A CA 1
ATOM 1690 C C . GLY A 1 211 ? 8.469 33.875 -5.871 1 88.69 211 GLY A C 1
ATOM 1691 O O . GLY A 1 211 ? 8.57 33.375 -4.746 1 88.69 211 GLY A O 1
ATOM 1692 N N . GLN A 1 212 ? 7.316 34.25 -6.52 1 92.06 212 GLN A N 1
ATOM 1693 C CA . GLN A 1 212 ? 6.047 34.094 -5.812 1 92.06 212 GLN A CA 1
ATOM 1694 C C . GLN A 1 212 ? 5.34 32.812 -6.219 1 92.06 212 GLN A C 1
ATOM 1696 O O . GLN A 1 212 ? 4.219 32.531 -5.781 1 92.06 212 GLN A O 1
ATOM 1701 N N . ASP A 1 213 ? 6.02 31.969 -6.98 1 92.81 213 ASP A N 1
ATOM 1702 C CA . ASP A 1 213 ? 5.359 30.766 -7.496 1 92.81 213 ASP A CA 1
ATOM 1703 C C . ASP A 1 213 ? 6 29.5 -6.93 1 92.81 213 ASP A C 1
ATOM 1705 O O . ASP A 1 213 ? 7.199 29.469 -6.656 1 92.81 213 ASP A O 1
ATOM 1709 N N . CYS A 1 214 ? 5.176 28.5 -6.68 1 91.25 214 CYS A N 1
ATOM 1710 C CA . CYS A 1 214 ? 5.727 27.172 -6.465 1 91.25 214 CYS A CA 1
ATOM 1711 C C . CYS A 1 214 ? 5.688 26.344 -7.75 1 91.25 214 CYS A C 1
ATOM 1713 O O . CYS A 1 214 ? 4.766 26.5 -8.555 1 91.25 214 CYS A O 1
ATOM 1715 N N . VAL A 1 215 ? 6.73 25.578 -7.922 1 87.06 215 VAL A N 1
ATOM 1716 C CA . VAL A 1 215 ? 6.848 24.75 -9.109 1 87.06 215 VAL A CA 1
ATOM 1717 C C . VAL A 1 215 ? 6.461 23.312 -8.773 1 87.06 215 VAL A C 1
ATOM 1719 O O . VAL A 1 215 ? 6.98 22.719 -7.82 1 87.06 215 VAL A O 1
ATOM 1722 N N . MET A 1 216 ? 5.547 22.797 -9.586 1 89.44 216 MET A N 1
ATOM 1723 C CA . MET A 1 216 ? 5.047 21.438 -9.352 1 89.44 216 MET A CA 1
ATOM 1724 C C . MET A 1 216 ? 5.863 20.422 -10.141 1 89.44 216 MET A C 1
ATOM 1726 O O . MET A 1 216 ? 6.602 20.781 -11.055 1 89.44 216 MET A O 1
ATOM 1730 N N . SER A 1 217 ? 5.746 19.203 -9.797 1 77.5 217 SER A N 1
ATOM 1731 C CA . SER A 1 217 ? 6.535 18.125 -10.391 1 77.5 217 SER A CA 1
ATOM 1732 C C . SER A 1 217 ? 6.242 17.984 -11.883 1 77.5 217 SER A C 1
ATOM 1734 O O . SER A 1 217 ? 7.066 17.453 -12.633 1 77.5 217 SER A O 1
ATOM 1736 N N . ASN A 1 218 ? 5.094 18.453 -12.305 1 80.56 218 ASN A N 1
ATOM 1737 C CA . ASN A 1 218 ? 4.777 18.406 -13.727 1 80.56 218 ASN A CA 1
ATOM 1738 C C . ASN A 1 218 ? 5.289 19.641 -14.461 1 80.56 218 ASN A C 1
ATOM 1740 O O . ASN A 1 218 ? 4.965 19.844 -15.633 1 80.56 218 ASN A O 1
ATOM 1744 N N . GLY A 1 219 ? 5.906 20.484 -13.711 1 82.94 219 GLY A N 1
ATOM 1745 C CA . GLY A 1 219 ? 6.535 21.641 -14.336 1 82.94 219 GLY A CA 1
ATOM 1746 C C . GLY A 1 219 ? 5.699 22.906 -14.234 1 82.94 219 GLY A C 1
ATOM 1747 O O . GLY A 1 219 ? 6.176 24 -14.539 1 82.94 219 GLY A O 1
ATOM 1748 N N . GLU A 1 220 ? 4.504 22.781 -13.82 1 91.25 220 GLU A N 1
ATOM 1749 C CA . GLU A 1 220 ? 3.625 23.938 -13.727 1 91.25 220 GLU A CA 1
ATOM 1750 C C . GLU A 1 220 ? 4.008 24.828 -12.547 1 91.25 220 GLU A C 1
ATOM 1752 O O . GLU A 1 220 ? 4.406 24.328 -11.492 1 91.25 220 GLU A O 1
ATOM 1757 N N . ALA A 1 221 ? 3.93 26.094 -12.781 1 93.06 221 ALA A N 1
ATOM 1758 C CA . ALA A 1 221 ? 4.145 27.078 -11.727 1 93.06 221 ALA A CA 1
ATOM 1759 C C . ALA A 1 221 ? 2.814 27.625 -11.203 1 93.06 221 ALA A C 1
ATOM 1761 O O . ALA A 1 221 ? 1.963 28.047 -11.984 1 93.06 221 ALA A O 1
ATOM 1762 N N . LEU A 1 222 ? 2.604 27.5 -9.906 1 95.5 222 LEU A N 1
ATOM 1763 C CA . LEU A 1 222 ? 1.384 27.984 -9.266 1 95.5 222 LEU A CA 1
ATOM 1764 C C . LEU A 1 222 ? 1.679 29.156 -8.344 1 95.5 222 LEU A C 1
ATOM 1766 O O . LEU A 1 222 ? 2.621 29.109 -7.551 1 95.5 222 LEU A O 1
ATOM 1770 N N . ARG A 1 223 ? 0.854 30.172 -8.375 1 95.25 223 ARG A N 1
ATOM 1771 C CA . ARG A 1 223 ? 1.025 31.391 -7.586 1 95.25 223 ARG A CA 1
ATOM 1772 C C . ARG A 1 223 ? 0.744 31.125 -6.109 1 95.25 223 ARG A C 1
ATOM 1774 O O . ARG A 1 223 ? -0.228 30.453 -5.77 1 95.25 223 ARG A O 1
ATOM 1781 N N . VAL A 1 224 ? 1.573 31.594 -5.328 1 95.5 224 VAL A N 1
ATOM 1782 C CA . VAL A 1 224 ? 1.349 31.672 -3.889 1 95.5 224 VAL A CA 1
ATOM 1783 C C . VAL A 1 224 ? 1.088 33.125 -3.475 1 95.5 224 VAL A C 1
ATOM 1785 O O . VAL A 1 224 ? 1.902 34 -3.746 1 95.5 224 VAL A O 1
ATOM 1788 N N . SER A 1 225 ? -0.047 33.312 -2.871 1 95 225 SER A N 1
ATOM 1789 C CA . SER A 1 225 ? -0.386 34.688 -2.496 1 95 225 SER A CA 1
ATOM 1790 C C . SER A 1 225 ? 0.611 35.219 -1.488 1 95 225 SER A C 1
ATOM 1792 O O . SER A 1 225 ? 1.159 34.5 -0.67 1 95 225 SER A O 1
ATOM 1794 N N . ARG A 1 226 ? 0.812 36.531 -1.53 1 92.44 226 ARG A N 1
ATOM 1795 C CA . ARG A 1 226 ? 1.792 37.188 -0.685 1 92.44 226 ARG A CA 1
ATOM 1796 C C . ARG A 1 226 ? 1.513 36.938 0.792 1 92.44 226 ARG A C 1
ATOM 1798 O O . ARG A 1 226 ? 2.416 36.562 1.544 1 92.44 226 ARG A O 1
ATOM 1805 N N . PRO A 1 227 ? 0.289 37.031 1.219 1 93.5 227 PRO A N 1
ATOM 1806 C CA . PRO A 1 227 ? 0.017 36.844 2.645 1 93.5 227 PRO A CA 1
ATOM 1807 C C . PRO A 1 227 ? 0.261 35.406 3.096 1 93.5 227 PRO A C 1
ATOM 1809 O O . PRO A 1 227 ? 0.459 35.156 4.289 1 93.5 227 PRO A O 1
ATOM 1812 N N . ARG A 1 228 ? 0.291 34.5 2.131 1 92.06 228 ARG A N 1
ATOM 1813 C CA . ARG A 1 228 ? 0.41 33.094 2.496 1 92.06 228 ARG A CA 1
ATOM 1814 C C . ARG A 1 228 ? 1.831 32.562 2.27 1 92.06 228 ARG A C 1
ATOM 1816 O O . ARG A 1 228 ? 2.152 31.438 2.617 1 92.06 228 ARG A O 1
ATOM 1823 N N . LYS A 1 229 ? 2.631 33.406 1.734 1 90 229 LYS A N 1
ATOM 1824 C CA . LYS A 1 229 ? 3.957 33 1.293 1 90 229 LYS A CA 1
ATOM 1825 C C . LYS A 1 229 ? 4.785 32.469 2.463 1 90 229 LYS A C 1
ATOM 1827 O O . LYS A 1 229 ? 5.387 31.391 2.375 1 90 229 LYS A O 1
ATOM 1832 N N . LYS A 1 230 ? 4.816 33.188 3.527 1 86.69 230 LYS A N 1
ATOM 1833 C CA . LYS A 1 230 ? 5.605 32.781 4.684 1 86.69 230 LYS A CA 1
ATOM 1834 C C . LYS A 1 230 ? 5.113 31.453 5.238 1 86.69 230 LYS A C 1
ATOM 1836 O O . LYS A 1 230 ? 5.91 30.547 5.492 1 86.69 230 LYS A O 1
ATOM 1841 N N . ALA A 1 231 ? 3.879 31.375 5.41 1 87.12 231 ALA A N 1
ATOM 1842 C CA . ALA A 1 231 ? 3.287 30.141 5.926 1 87.12 231 ALA A CA 1
ATOM 1843 C C . ALA A 1 231 ? 3.533 28.969 4.977 1 87.12 231 ALA A C 1
ATOM 1845 O O . ALA A 1 231 ? 3.789 27.859 5.414 1 87.12 231 ALA A O 1
ATOM 1846 N N . PHE A 1 232 ? 3.469 29.172 3.641 1 88.75 232 PHE A N 1
ATOM 1847 C CA . PHE A 1 232 ? 3.711 28.156 2.627 1 88.75 232 PHE A CA 1
ATOM 1848 C C . PHE A 1 232 ? 5.137 27.625 2.721 1 88.75 232 PHE A C 1
ATOM 1850 O O . PHE A 1 232 ? 5.352 26.406 2.752 1 88.75 232 PHE A O 1
ATOM 1857 N N . LEU A 1 233 ? 6.016 28.562 2.85 1 81.31 233 LEU A N 1
ATOM 1858 C CA . LEU A 1 233 ? 7.422 28.188 2.914 1 81.31 233 LEU A CA 1
ATOM 1859 C C . LEU A 1 233 ? 7.719 27.406 4.188 1 81.31 233 LEU A C 1
ATOM 1861 O O . LEU A 1 233 ? 8.453 26.422 4.156 1 81.31 233 LEU A O 1
ATOM 1865 N N . THR A 1 234 ? 7.18 27.844 5.273 1 80.06 234 THR A N 1
ATOM 1866 C CA . THR A 1 234 ? 7.359 27.156 6.539 1 80.06 234 THR A CA 1
ATOM 1867 C C . THR A 1 234 ? 6.801 25.734 6.457 1 80.06 234 THR A C 1
ATOM 1869 O O . THR A 1 234 ? 7.469 24.766 6.852 1 80.06 234 THR A O 1
ATOM 1872 N N . THR A 1 235 ? 5.605 25.609 5.91 1 79.88 235 THR A N 1
ATOM 1873 C CA . THR A 1 235 ? 4.953 24.312 5.797 1 79.88 235 THR A CA 1
ATOM 1874 C C . THR A 1 235 ? 5.727 23.406 4.844 1 79.88 235 THR A C 1
ATOM 1876 O O . THR A 1 235 ? 5.879 22.203 5.105 1 79.88 235 THR A O 1
ATOM 1879 N N . LEU A 1 236 ? 6.215 24 3.793 1 79.75 236 LEU A N 1
ATOM 1880 C CA . LEU A 1 236 ? 6.992 23.25 2.812 1 79.75 236 LEU A CA 1
ATOM 1881 C C . LEU A 1 236 ? 8.297 22.734 3.424 1 79.75 236 LEU A C 1
ATOM 1883 O O . LEU A 1 236 ? 8.672 21.578 3.229 1 79.75 236 LEU A O 1
ATOM 1887 N N . ALA A 1 237 ? 8.93 23.578 4.145 1 70.31 237 ALA A N 1
ATOM 1888 C CA . ALA A 1 237 ? 10.172 23.219 4.82 1 70.31 237 ALA A CA 1
ATOM 1889 C C . ALA A 1 237 ? 9.945 22.078 5.812 1 70.31 237 ALA A C 1
ATOM 1891 O O . ALA A 1 237 ? 10.742 21.141 5.883 1 70.31 237 ALA A O 1
ATOM 1892 N N . ASN A 1 238 ? 8.914 22.266 6.488 1 64.69 238 ASN A N 1
ATOM 1893 C CA . ASN A 1 238 ? 8.562 21.234 7.445 1 64.69 238 ASN A CA 1
ATOM 1894 C C . ASN A 1 238 ? 8.273 19.906 6.75 1 64.69 238 ASN A C 1
ATOM 1896 O O . ASN A 1 238 ? 8.656 18.844 7.246 1 64.69 238 ASN A O 1
ATOM 1900 N N . TYR A 1 239 ? 7.562 19.953 5.676 1 65.69 239 TYR A N 1
ATOM 1901 C CA . TYR A 1 239 ? 7.242 18.766 4.887 1 65.69 239 TYR A CA 1
ATOM 1902 C C . TYR A 1 239 ? 8.508 18.078 4.387 1 65.69 239 TYR A C 1
ATOM 1904 O O . TYR A 1 239 ? 8.633 16.859 4.461 1 65.69 239 TYR A O 1
ATOM 1912 N N . MET A 1 240 ? 9.414 18.969 3.912 1 58.12 240 MET A N 1
ATOM 1913 C CA . MET A 1 240 ? 10.656 18.469 3.34 1 58.12 240 MET A CA 1
ATOM 1914 C C . MET A 1 240 ? 11.586 17.938 4.434 1 58.12 240 MET A C 1
ATOM 1916 O O . MET A 1 240 ? 12.328 16.984 4.211 1 58.12 240 MET A O 1
ATOM 1920 N N . GLY A 1 241 ? 11.758 18.781 5.547 1 51.19 241 GLY A N 1
ATOM 1921 C CA . GLY A 1 241 ? 12.547 18.312 6.68 1 51.19 241 GLY A CA 1
ATOM 1922 C C . GLY A 1 241 ? 12.016 17.047 7.297 1 51.19 241 GLY A C 1
ATOM 1923 O O . GLY A 1 241 ? 12.781 16.203 7.766 1 51.19 241 GLY A O 1
ATOM 1924 N N . ALA A 1 242 ? 10.844 17.188 7.676 1 45.28 242 ALA A N 1
ATOM 1925 C CA . ALA A 1 242 ? 10.227 15.961 8.18 1 45.28 242 ALA A CA 1
ATOM 1926 C C . ALA A 1 242 ? 10.445 14.805 7.211 1 45.28 242 ALA A C 1
ATOM 1928 O O . ALA A 1 242 ? 10.492 13.641 7.625 1 45.28 242 ALA A O 1
ATOM 1929 N N . ALA A 1 243 ? 10.711 15.305 5.867 1 41.41 243 ALA A N 1
ATOM 1930 C CA . ALA A 1 243 ? 11.219 14.336 4.91 1 41.41 243 ALA A CA 1
ATOM 1931 C C . ALA A 1 243 ? 12.727 14.148 5.066 1 41.41 243 ALA A C 1
ATOM 1933 O O . ALA A 1 243 ? 13.461 15.117 5.293 1 41.41 243 ALA A O 1
ATOM 1934 N N . GLY A 1 244 ? 13.414 13.586 5.953 1 31.66 244 GLY A N 1
ATOM 1935 C CA . GLY A 1 244 ? 14.828 13.516 6.289 1 31.66 244 GLY A CA 1
ATOM 1936 C C . GLY A 1 244 ? 15.711 14.203 5.27 1 31.66 244 GLY A C 1
ATOM 1937 O O . GLY A 1 244 ? 15.289 14.469 4.141 1 31.66 244 GLY A O 1
ATOM 1938 N N . PRO A 1 245 ? 17.062 14.914 5.715 1 27.77 245 PRO A N 1
ATOM 1939 C CA . PRO A 1 245 ? 18.016 15.781 5.035 1 27.77 245 PRO A CA 1
ATOM 1940 C C . PRO A 1 245 ? 18.297 15.336 3.602 1 27.77 245 PRO A C 1
ATOM 1942 O O . PRO A 1 245 ? 18.688 14.188 3.373 1 27.77 245 PRO A O 1
ATOM 1945 N N . THR A 1 246 ? 17.672 15.734 2.639 1 29.11 246 THR A N 1
ATOM 1946 C CA . THR A 1 246 ? 18.141 15.609 1.262 1 29.11 246 THR A CA 1
ATOM 1947 C C . THR A 1 246 ? 19.406 16.438 1.043 1 29.11 246 THR A C 1
ATOM 1949 O O . THR A 1 246 ? 19.531 17.547 1.568 1 29.11 246 THR A O 1
ATOM 1952 N N . SER A 1 247 ? 20.703 15.938 0.882 1 27.14 247 SER A N 1
ATOM 1953 C CA . SER A 1 247 ? 21.984 16.547 0.529 1 27.14 247 SER A CA 1
ATOM 1954 C C . SER A 1 247 ? 21.828 17.5 -0.655 1 27.14 247 SER A C 1
ATOM 1956 O O . SER A 1 247 ? 21.359 17.094 -1.721 1 27.14 247 SER A O 1
ATOM 1958 N N . ARG A 1 248 ? 21.75 18.812 -0.566 1 28.67 248 ARG A N 1
ATOM 1959 C CA . ARG A 1 248 ? 21.734 19.953 -1.473 1 28.67 248 ARG A CA 1
ATOM 1960 C C . ARG A 1 248 ? 22.969 19.953 -2.375 1 28.67 248 ARG A C 1
ATOM 1962 O O . ARG A 1 248 ? 24.094 19.938 -1.888 1 28.67 248 ARG A O 1
ATOM 1969 N N . ALA A 1 249 ? 22.938 19.453 -3.734 1 27.69 249 ALA A N 1
ATOM 1970 C CA . ALA A 1 249 ? 23.922 19.625 -4.805 1 27.69 249 ALA A CA 1
ATOM 1971 C C . ALA A 1 249 ? 24.234 21.109 -5.035 1 27.69 249 ALA A C 1
ATOM 1973 O O . ALA A 1 249 ? 23.312 21.906 -5.27 1 27.69 249 ALA A O 1
ATOM 1974 N N . SER A 1 250 ? 25.344 21.734 -4.57 1 23.72 250 SER A N 1
ATOM 1975 C CA . SER A 1 250 ? 26.031 22.969 -4.961 1 23.72 250 SER A CA 1
ATOM 1976 C C . SER A 1 250 ? 26.406 22.938 -6.441 1 23.72 250 SER A C 1
ATOM 1978 O O . SER A 1 250 ? 27.391 22.297 -6.824 1 23.72 250 SER A O 1
ATOM 1980 N N . THR A 1 251 ? 25.656 22.641 -7.445 1 23.92 251 THR A N 1
ATOM 1981 C CA . THR A 1 251 ? 26.219 22.797 -8.781 1 23.92 251 THR A CA 1
ATOM 1982 C C . THR A 1 251 ? 26.547 24.25 -9.078 1 23.92 251 THR A C 1
ATOM 1984 O O . THR A 1 251 ? 25.641 25.094 -9.156 1 23.92 251 THR A O 1
ATOM 1987 N N . GLN A 1 252 ? 27.734 24.844 -8.711 1 22.59 252 GLN A N 1
ATOM 1988 C CA . GLN A 1 252 ? 28.438 26.016 -9.18 1 22.59 252 GLN A CA 1
ATOM 1989 C C . GLN A 1 252 ? 28.656 25.969 -10.688 1 22.59 252 GLN A C 1
ATOM 1991 O O . GLN A 1 252 ? 29.375 25.094 -11.188 1 22.59 252 GLN A O 1
ATOM 1996 N N . THR A 1 253 ? 27.7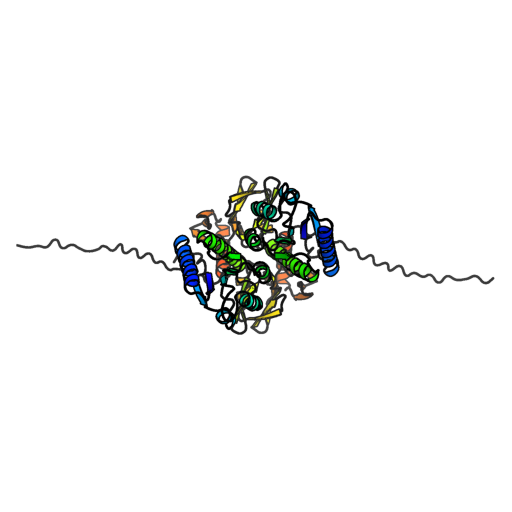34 26.188 -11.57 1 25 253 THR A N 1
ATOM 1997 C CA . THR A 1 253 ? 28.016 26.453 -12.984 1 25 253 THR A CA 1
ATOM 1998 C C . THR A 1 253 ? 29 27.594 -13.141 1 25 253 THR A C 1
ATOM 2000 O O . THR A 1 253 ? 28.734 28.719 -12.688 1 25 253 THR A O 1
ATOM 2003 N N . ALA A 1 254 ? 30.422 27.344 -13.188 1 26.92 254 ALA A N 1
ATOM 2004 C CA . ALA A 1 254 ? 31.578 28.156 -13.578 1 26.92 254 ALA A CA 1
ATOM 2005 C C . ALA A 1 254 ? 31.375 28.734 -14.977 1 26.92 254 ALA A C 1
ATOM 2007 O O . ALA A 1 254 ? 31.234 28 -15.953 1 26.92 254 ALA A O 1
ATOM 2008 N N . ALA A 1 255 ? 30.859 30.031 -15.234 1 24.86 255 ALA A N 1
ATOM 2009 C CA . ALA A 1 255 ? 30.828 30.906 -16.391 1 24.86 255 ALA A CA 1
ATOM 2010 C C . ALA A 1 255 ? 32.25 31.141 -16.938 1 24.86 255 ALA A C 1
ATOM 2012 O O . ALA A 1 255 ? 33.094 31.75 -16.281 1 24.86 255 ALA A O 1
ATOM 2013 N N . SER A 1 256 ? 32.906 30.125 -17.656 1 25.62 256 SER A N 1
ATOM 2014 C CA . SER A 1 256 ? 34.188 30.312 -18.359 1 25.62 256 SER A CA 1
ATOM 2015 C C . SER A 1 256 ? 34.062 31.438 -19.375 1 25.62 256 SER A C 1
ATOM 2017 O O . SER A 1 256 ? 33.875 31.188 -20.578 1 25.62 256 SER A O 1
ATOM 2019 N N . ASN A 1 257 ? 33.688 32.719 -19.141 1 22.75 257 ASN A N 1
ATOM 2020 C CA . ASN A 1 257 ? 33.656 33.781 -20.141 1 22.75 257 ASN A CA 1
ATOM 2021 C C . ASN A 1 257 ? 35.031 34.094 -20.672 1 22.75 257 ASN A C 1
ATOM 2023 O O . ASN A 1 257 ? 35.25 35.156 -21.266 1 22.75 257 ASN A O 1
ATOM 2027 N N . LYS A 1 258 ? 36.281 33.5 -20.5 1 25.77 258 LYS A N 1
ATOM 2028 C CA . LYS A 1 258 ? 37.469 34.312 -20.781 1 25.77 258 LYS A CA 1
ATOM 2029 C C . LYS A 1 258 ? 37.719 34.406 -22.281 1 25.77 258 LYS A C 1
ATOM 2031 O O . LYS A 1 258 ? 38.25 33.5 -22.906 1 25.77 258 LYS A O 1
ATOM 2036 N N . GLY A 1 259 ? 36.844 34.875 -23.281 1 22.08 259 GLY A N 1
ATOM 2037 C CA . GLY A 1 259 ? 37.156 35 -24.688 1 22.08 259 GLY A CA 1
ATOM 2038 C C . GLY A 1 259 ? 38.281 36 -24.953 1 22.08 259 GLY A C 1
ATOM 2039 O O . GLY A 1 259 ? 38.469 36.438 -26.078 1 22.08 259 GLY A O 1
ATOM 2040 N N . ALA A 1 260 ? 39.281 36.531 -24.234 1 22.09 260 ALA A N 1
ATOM 2041 C CA . ALA A 1 260 ? 40.031 37.688 -24.688 1 22.09 260 ALA A CA 1
ATOM 2042 C C . ALA A 1 260 ? 41 37.312 -25.812 1 22.09 260 ALA A C 1
ATOM 2044 O O . ALA A 1 260 ? 42.062 36.719 -25.562 1 22.09 260 ALA A O 1
ATOM 2045 N N . ALA A 1 261 ? 40.688 36.812 -27.078 1 22.25 261 ALA A N 1
ATOM 2046 C CA . ALA A 1 261 ? 41.656 36.562 -28.156 1 22.25 261 ALA A CA 1
ATOM 2047 C C . ALA A 1 261 ? 42.344 37.875 -28.547 1 22.25 261 ALA A C 1
ATOM 2049 O O . ALA A 1 261 ? 41.719 38.781 -29.062 1 22.25 261 ALA A O 1
ATOM 2050 N N . ALA A 1 262 ? 43.469 38.406 -27.922 1 22.16 262 ALA A N 1
ATOM 2051 C CA . ALA A 1 262 ? 44.281 39.531 -28.297 1 22.16 262 ALA A CA 1
ATOM 2052 C C . ALA A 1 262 ? 45 39.281 -29.625 1 22.16 262 ALA A C 1
ATOM 2054 O O . ALA A 1 262 ? 45.719 38.281 -29.766 1 22.16 262 ALA A O 1
ATOM 2055 N N . GLY A 1 263 ? 44.531 39.625 -30.875 1 24.25 263 GLY A N 1
ATOM 2056 C CA . GLY A 1 263 ? 44.969 39.75 -32.25 1 24.25 263 GLY A CA 1
ATOM 2057 C C . GLY A 1 263 ? 46.312 40.406 -32.375 1 24.25 263 GLY A C 1
ATOM 2058 O O . GLY A 1 263 ? 46.375 41.594 -32.75 1 24.25 263 GLY A O 1
ATOM 2059 N N . SER A 1 264 ? 47.406 39.969 -31.672 1 22.28 264 SER A N 1
ATOM 2060 C CA . SER A 1 264 ? 48.656 40.719 -31.812 1 22.28 264 SER A CA 1
ATOM 2061 C C . SER A 1 264 ? 49.062 40.844 -33.281 1 22.28 264 SER A C 1
ATOM 2063 O O . SER A 1 264 ? 48.656 40.031 -34.125 1 22.28 264 SER A O 1
ATOM 2065 N N . SER A 1 265 ? 50.062 41.656 -33.625 1 23.5 265 SER A N 1
ATOM 2066 C CA . SER A 1 265 ? 50.688 42.75 -34.375 1 23.5 265 SER A CA 1
ATOM 2067 C C . SER A 1 265 ? 51.5 42.188 -35.562 1 23.5 265 SER A C 1
ATOM 2069 O O . SER A 1 265 ? 51.281 42.594 -36.719 1 23.5 265 SER A O 1
ATOM 2071 N N . GLU A 1 266 ? 52.938 42.188 -35.531 1 22.66 266 GLU A N 1
ATOM 2072 C CA . GLU A 1 266 ? 53.906 43.031 -36.219 1 22.66 266 GLU A CA 1
ATOM 2073 C C . GLU A 1 266 ? 54.5 42.312 -37.438 1 22.66 266 GLU A C 1
ATOM 2075 O O . GLU A 1 266 ? 54.625 42.875 -38.5 1 22.66 266 GLU A O 1
ATOM 2080 N N . ASN A 1 267 ? 55.469 41.312 -37.219 1 25.44 267 ASN A N 1
ATOM 2081 C CA . ASN A 1 267 ? 56.781 41.656 -37.75 1 25.44 267 ASN A CA 1
ATOM 2082 C C . ASN A 1 267 ? 56.906 41.344 -39.25 1 25.44 267 ASN A C 1
ATOM 2084 O O . ASN A 1 267 ? 56.438 40.312 -39.688 1 25.44 267 ASN A O 1
ATOM 2088 N N . GLU A 1 268 ? 57.375 42.344 -40.156 1 26.02 268 GLU A N 1
ATOM 2089 C CA . GLU A 1 268 ? 57.969 42.938 -41.375 1 26.02 268 GLU A CA 1
ATOM 2090 C C . GLU A 1 268 ? 59.125 42.094 -41.906 1 26.02 268 GLU A C 1
ATOM 2092 O O . GLU A 1 268 ? 59.562 42.312 -43.031 1 26.02 268 GLU A O 1
ATOM 2097 N N . ASP A 1 269 ? 60 41.312 -41.312 1 25.42 269 ASP A N 1
ATOM 2098 C CA . ASP A 1 269 ? 61.062 40.969 -42.25 1 25.42 269 ASP A CA 1
ATOM 2099 C C . ASP A 1 269 ? 60.562 39.938 -43.25 1 25.42 269 ASP A C 1
ATOM 2101 O O . ASP A 1 269 ? 59.844 39 -42.938 1 25.42 269 ASP A O 1
ATOM 2105 N N . MET B 1 1 ? 22.5 27.344 -4.367 1 19.3 1 MET B N 1
ATOM 2106 C CA . MET B 1 1 ? 22.562 25.906 -4.102 1 19.3 1 MET B CA 1
ATOM 2107 C C . MET B 1 1 ? 21.172 25.312 -4.012 1 19.3 1 MET B C 1
ATOM 2109 O O . MET B 1 1 ? 20.328 25.781 -3.236 1 19.3 1 MET B O 1
ATOM 2113 N N . THR B 1 2 ? 20.562 25.016 -5.164 1 23.09 2 THR B N 1
ATOM 2114 C CA . THR B 1 2 ? 19.172 24.766 -5.527 1 23.09 2 THR B CA 1
ATOM 2115 C C . THR B 1 2 ? 18.625 23.547 -4.801 1 23.09 2 THR B C 1
ATOM 2117 O O . THR B 1 2 ? 19.25 22.469 -4.836 1 23.09 2 THR B O 1
ATOM 2120 N N . GLY B 1 3 ? 18.234 23.641 -3.586 1 24.88 3 GLY B N 1
ATOM 2121 C CA . GLY B 1 3 ? 17.812 22.625 -2.654 1 24.88 3 GLY B CA 1
ATOM 2122 C C . GLY B 1 3 ? 16.828 21.641 -3.264 1 24.88 3 GLY B C 1
ATOM 2123 O O . GLY B 1 3 ? 15.617 21.891 -3.281 1 24.88 3 GLY B O 1
ATOM 2124 N N . GLY B 1 4 ? 17.188 21.047 -4.441 1 27.78 4 GLY B N 1
ATOM 2125 C CA . GLY B 1 4 ? 16.391 20.141 -5.242 1 27.78 4 GLY B CA 1
ATOM 2126 C C . GLY B 1 4 ? 15.781 19.016 -4.426 1 27.78 4 GLY B C 1
ATOM 2127 O O . GLY B 1 4 ? 16.219 18.734 -3.311 1 27.78 4 GLY B O 1
ATOM 2128 N N . VAL B 1 5 ? 14.586 18.75 -4.41 1 28.95 5 VAL B N 1
ATOM 2129 C CA . VAL B 1 5 ? 13.844 17.594 -3.91 1 28.95 5 VAL B CA 1
ATOM 2130 C C . VAL B 1 5 ? 14.695 16.328 -4.059 1 28.95 5 VAL B C 1
ATOM 2132 O O . VAL B 1 5 ? 15.008 15.922 -5.176 1 28.95 5 VAL B O 1
ATOM 2135 N N . VAL B 1 6 ? 15.852 16.219 -3.432 1 31.22 6 VAL B N 1
ATOM 2136 C CA . VAL B 1 6 ? 16.797 15.117 -3.631 1 31.22 6 VAL B CA 1
ATOM 2137 C C . VAL B 1 6 ? 16.078 13.781 -3.5 1 31.22 6 VAL B C 1
ATOM 2139 O O . VAL B 1 6 ? 15.422 13.516 -2.486 1 31.22 6 VAL B O 1
ATOM 2142 N N . MET B 1 7 ? 15.344 13.258 -4.43 1 40.66 7 MET B N 1
ATOM 2143 C CA . MET B 1 7 ? 14.844 11.898 -4.59 1 40.66 7 MET B CA 1
ATOM 2144 C C . MET B 1 7 ? 15.773 10.891 -3.916 1 40.66 7 MET B C 1
ATOM 2146 O O . MET B 1 7 ? 16.969 10.867 -4.191 1 40.66 7 MET B O 1
ATOM 2150 N N . HIS B 1 8 ? 15.688 10.727 -2.561 1 50.88 8 HIS B N 1
ATOM 2151 C CA . HIS B 1 8 ? 16.547 9.789 -1.849 1 50.88 8 HIS B CA 1
ATOM 2152 C C . HIS B 1 8 ? 16.812 8.547 -2.689 1 50.88 8 HIS B C 1
ATOM 2154 O O . HIS B 1 8 ? 16.016 8.18 -3.549 1 50.88 8 HIS B O 1
ATOM 2160 N N . ASP B 1 9 ? 18.062 8.07 -2.613 1 75.38 9 ASP B N 1
ATOM 2161 C CA . ASP B 1 9 ? 18.594 6.867 -3.24 1 75.38 9 ASP B CA 1
ATOM 2162 C C . ASP B 1 9 ? 17.812 5.629 -2.799 1 75.38 9 ASP B C 1
ATOM 2164 O O . ASP B 1 9 ? 17.609 5.418 -1.602 1 75.38 9 ASP B O 1
ATOM 2168 N N . ILE B 1 10 ? 17.203 5.035 -3.719 1 87 10 ILE B N 1
ATOM 2169 C CA . ILE B 1 10 ? 16.484 3.791 -3.455 1 87 10 ILE B CA 1
ATOM 2170 C C . ILE B 1 10 ? 17.484 2.676 -3.162 1 87 10 ILE B C 1
ATOM 2172 O O . ILE B 1 10 ? 18.406 2.428 -3.953 1 87 10 ILE B O 1
ATOM 2176 N N . ARG B 1 11 ? 17.438 2.125 -1.956 1 91.75 11 ARG B N 1
ATOM 2177 C CA . ARG B 1 11 ? 18.328 1.042 -1.558 1 91.75 11 ARG B CA 1
ATOM 2178 C C . ARG B 1 11 ? 17.781 -0.311 -2.002 1 91.75 11 ARG B C 1
ATOM 2180 O O . ARG B 1 11 ? 16.688 -0.714 -1.584 1 91.75 11 ARG B O 1
ATOM 2187 N N . ILE B 1 12 ? 18.594 -1.008 -2.859 1 97.12 12 ILE B N 1
ATOM 2188 C CA . ILE B 1 12 ? 18.141 -2.256 -3.459 1 97.12 12 ILE B CA 1
ATOM 2189 C C . ILE B 1 12 ? 19.047 -3.402 -3.027 1 97.12 12 ILE B C 1
ATOM 2191 O O . ILE B 1 12 ? 20.281 -3.275 -3.059 1 97.12 12 ILE B O 1
ATOM 2195 N N . GLY B 1 13 ? 18.453 -4.457 -2.469 1 97.81 13 GLY B N 1
ATOM 2196 C CA . GLY B 1 13 ? 19.172 -5.711 -2.287 1 97.81 13 GLY B CA 1
ATOM 2197 C C . GLY B 1 13 ? 18.891 -6.719 -3.389 1 97.81 13 GLY B C 1
ATOM 2198 O O . GLY B 1 13 ? 17.734 -6.977 -3.73 1 97.81 13 GLY B O 1
ATOM 2199 N N . VAL B 1 14 ? 19.969 -7.242 -3.984 1 98.5 14 VAL B N 1
ATOM 2200 C CA . VAL B 1 14 ? 19.875 -8.312 -4.965 1 98.5 14 VAL B CA 1
ATOM 2201 C C . VAL B 1 14 ? 20.438 -9.609 -4.371 1 98.5 14 VAL B C 1
ATOM 2203 O O . VAL B 1 14 ? 21.625 -9.68 -4.035 1 98.5 14 VAL B O 1
ATOM 2206 N N . VAL B 1 15 ? 19.578 -10.609 -4.207 1 98.31 15 VAL B N 1
ATOM 2207 C CA . VAL B 1 15 ? 19.969 -11.891 -3.629 1 98.31 15 VAL B CA 1
ATOM 2208 C C . VAL B 1 15 ? 19.891 -12.984 -4.691 1 98.31 15 VAL B C 1
ATOM 2210 O O . VAL B 1 15 ? 18.797 -13.422 -5.066 1 98.31 15 VAL B O 1
ATOM 2213 N N . GLU B 1 16 ? 21 -13.398 -5.184 1 97.81 16 GLU B N 1
ATOM 2214 C CA . GLU B 1 16 ? 21.141 -14.258 -6.359 1 97.81 16 GLU B CA 1
ATOM 2215 C C . GLU B 1 16 ? 22.453 -15.023 -6.336 1 97.81 16 GLU B C 1
ATOM 2217 O O . GLU B 1 16 ? 23.531 -14.43 -6.238 1 97.81 16 GLU B O 1
ATOM 2222 N N . ASP B 1 17 ? 22.359 -16.344 -6.43 1 97 17 ASP B N 1
ATOM 2223 C CA . ASP B 1 17 ? 23.578 -17.125 -6.309 1 97 17 ASP B CA 1
ATOM 2224 C C . ASP B 1 17 ? 24.219 -17.375 -7.68 1 97 17 ASP B C 1
ATOM 2226 O O . ASP B 1 17 ? 25.391 -17.75 -7.773 1 97 17 ASP B O 1
ATOM 2230 N N . ASP B 1 18 ? 23.484 -17.312 -8.773 1 97.31 18 ASP B N 1
ATOM 2231 C CA . ASP B 1 18 ? 24.031 -17.438 -10.125 1 97.31 18 ASP B CA 1
ATOM 2232 C C . ASP B 1 18 ? 24.641 -16.125 -10.594 1 97.31 18 ASP B C 1
ATOM 2234 O O . ASP B 1 18 ? 23.938 -15.141 -10.789 1 97.31 18 ASP B O 1
ATOM 2238 N N . PRO B 1 19 ? 25.938 -16.141 -10.797 1 97.19 19 PRO B N 1
ATOM 2239 C CA . PRO B 1 19 ? 26.625 -14.898 -11.148 1 97.19 19 PRO B CA 1
ATOM 2240 C C . PRO B 1 19 ? 26.078 -14.258 -12.422 1 97.19 19 PRO B C 1
ATOM 2242 O O . PRO B 1 19 ? 25.984 -13.031 -12.516 1 97.19 19 PRO B O 1
ATOM 2245 N N . ALA B 1 20 ? 25.734 -15.055 -13.375 1 97.81 20 ALA B N 1
ATOM 2246 C CA . ALA B 1 20 ? 25.219 -14.523 -14.633 1 97.81 20 ALA B CA 1
ATOM 2247 C C . ALA B 1 20 ? 23.859 -13.852 -14.43 1 97.81 20 ALA B C 1
ATOM 2249 O O . ALA B 1 20 ? 23.594 -12.773 -14.977 1 97.81 20 ALA B O 1
ATOM 2250 N N . ALA B 1 21 ? 23 -14.508 -13.672 1 97.88 21 ALA B N 1
ATOM 2251 C CA . ALA B 1 21 ? 21.672 -13.945 -13.383 1 97.88 21 ALA B CA 1
ATOM 2252 C C . ALA B 1 21 ? 21.797 -12.664 -12.555 1 97.88 21 ALA B C 1
ATOM 2254 O O . ALA B 1 21 ? 21.078 -11.695 -12.789 1 97.88 21 ALA B O 1
ATOM 2255 N N . CYS B 1 22 ? 22.672 -12.656 -11.617 1 98.12 22 CYS B N 1
ATOM 2256 C CA . CYS B 1 22 ? 22.922 -11.469 -10.812 1 98.12 22 CYS B CA 1
ATOM 2257 C C . CYS B 1 22 ? 23.359 -10.297 -11.68 1 98.12 22 CYS B C 1
ATOM 2259 O O . CYS B 1 22 ? 22.828 -9.195 -11.555 1 98.12 22 CYS B O 1
ATOM 2261 N N . GLN B 1 23 ? 24.297 -10.586 -12.539 1 98.12 23 GLN B N 1
ATOM 2262 C CA . GLN B 1 23 ? 24.812 -9.547 -13.414 1 98.12 23 GLN B CA 1
ATOM 2263 C C . GLN B 1 23 ? 23.719 -8.977 -14.305 1 98.12 23 GLN B C 1
ATOM 2265 O O . GLN B 1 23 ? 23.703 -7.773 -14.578 1 98.12 23 GLN B O 1
ATOM 2270 N N . ARG B 1 24 ? 22.875 -9.797 -14.789 1 98.31 24 ARG B N 1
ATOM 2271 C CA . ARG B 1 24 ? 21.766 -9.344 -15.625 1 98.31 24 ARG B CA 1
ATOM 2272 C C . ARG B 1 24 ? 20.906 -8.336 -14.883 1 98.31 24 ARG B C 1
ATOM 2274 O O . ARG B 1 24 ? 20.531 -7.301 -15.438 1 98.31 24 ARG B O 1
ATOM 2281 N N . VAL B 1 25 ? 20.578 -8.625 -13.594 1 98.5 25 VAL B N 1
ATOM 2282 C CA . VAL B 1 25 ? 19.766 -7.727 -12.789 1 98.5 25 VAL B CA 1
ATOM 2283 C C . VAL B 1 25 ? 20.5 -6.398 -12.602 1 98.5 25 VAL B C 1
ATOM 2285 O O . VAL B 1 25 ? 19.906 -5.328 -12.727 1 98.5 25 VAL B O 1
ATOM 2288 N N . LEU B 1 26 ? 21.812 -6.473 -12.352 1 98.5 26 LEU B N 1
ATOM 2289 C CA . LEU B 1 26 ? 22.609 -5.266 -12.164 1 98.5 26 LEU B CA 1
ATOM 2290 C C . LEU B 1 26 ? 22.641 -4.434 -13.445 1 98.5 26 LEU B C 1
ATOM 2292 O O . LEU B 1 26 ? 22.531 -3.207 -13.391 1 98.5 26 LEU B O 1
ATOM 2296 N N . ASP B 1 27 ? 22.75 -5.125 -14.578 1 98.5 27 ASP B N 1
ATOM 2297 C CA . ASP B 1 27 ? 22.719 -4.438 -15.859 1 98.5 27 ASP B CA 1
ATOM 2298 C C . ASP B 1 27 ? 21.391 -3.715 -16.078 1 98.5 27 ASP B C 1
ATOM 2300 O O . ASP B 1 27 ? 21.375 -2.586 -16.562 1 98.5 27 ASP B O 1
ATOM 2304 N N . TYR B 1 28 ? 20.328 -4.391 -15.727 1 98.5 28 TYR B N 1
ATOM 2305 C CA . TYR B 1 28 ? 19 -3.807 -15.867 1 98.5 28 TYR B CA 1
ATOM 2306 C C . TYR B 1 28 ? 18.844 -2.578 -14.984 1 98.5 28 TYR B C 1
ATOM 2308 O O . TYR B 1 28 ? 18.297 -1.561 -15.406 1 98.5 28 TYR B O 1
ATOM 2316 N N . LEU B 1 29 ? 19.328 -2.672 -13.742 1 98.19 29 LEU B N 1
ATOM 2317 C CA . LEU B 1 29 ? 19.266 -1.545 -12.812 1 98.19 29 LEU B CA 1
ATOM 2318 C C . LEU B 1 29 ? 20.062 -0.361 -13.344 1 98.19 29 LEU B C 1
ATOM 2320 O O . LEU B 1 29 ? 19.625 0.786 -13.258 1 98.19 29 LEU B O 1
ATOM 2324 N N . ASN B 1 30 ? 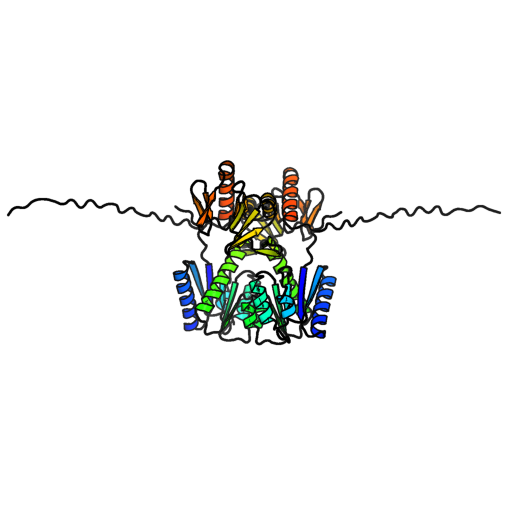21.172 -0.634 -13.883 1 97.38 30 ASN B N 1
ATOM 2325 C CA . ASN B 1 30 ? 22.016 0.409 -14.461 1 97.38 30 ASN B CA 1
ATOM 2326 C C . ASN B 1 30 ? 21.344 1.061 -15.664 1 97.38 30 ASN B C 1
ATOM 2328 O O . ASN B 1 30 ? 21.391 2.281 -15.82 1 97.38 30 ASN B O 1
ATOM 2332 N N . GLN B 1 31 ? 20.828 0.193 -16.484 1 97.44 31 GLN B N 1
ATOM 2333 C CA . GLN B 1 31 ? 20.109 0.706 -17.656 1 97.44 31 GLN B CA 1
ATOM 2334 C C . GLN B 1 31 ? 18.969 1.617 -17.234 1 97.44 31 GLN B C 1
ATOM 2336 O O . GLN B 1 31 ? 18.781 2.693 -17.812 1 97.44 31 GLN B O 1
ATOM 2341 N N . TYR B 1 32 ? 18.188 1.17 -16.281 1 95.94 32 TYR B N 1
ATOM 2342 C CA . TYR B 1 32 ? 17.062 1.962 -15.781 1 95.94 32 TYR B CA 1
ATOM 2343 C C . TYR B 1 32 ? 17.547 3.297 -15.227 1 95.94 32 TYR B C 1
ATOM 2345 O O . TYR B 1 32 ? 16.938 4.34 -15.477 1 95.94 32 TYR B O 1
ATOM 2353 N N . ARG B 1 33 ? 18.625 3.248 -14.445 1 93.5 33 ARG B N 1
ATOM 2354 C CA . ARG B 1 33 ? 19.219 4.457 -13.898 1 93.5 33 ARG B CA 1
ATOM 2355 C C . ARG B 1 33 ? 19.594 5.434 -15.008 1 93.5 33 ARG B C 1
ATOM 2357 O O . ARG B 1 33 ? 19.312 6.629 -14.914 1 93.5 33 ARG B O 1
ATOM 2364 N N . SER B 1 34 ? 20.172 4.953 -16 1 93.69 34 SER B N 1
ATOM 2365 C CA . SER B 1 34 ? 20.609 5.781 -17.125 1 93.69 34 SER B CA 1
ATOM 2366 C C . SER B 1 34 ? 19.422 6.41 -17.844 1 93.69 34 SER B C 1
ATOM 2368 O O . SER B 1 34 ? 19.5 7.559 -18.281 1 93.69 34 SER B O 1
ATOM 2370 N N . GLU B 1 35 ? 18.406 5.594 -17.922 1 90 35 GLU B N 1
ATOM 2371 C CA . GLU B 1 35 ? 17.219 6.031 -18.656 1 90 35 GLU B CA 1
ATOM 2372 C C . GLU B 1 35 ? 16.438 7.07 -17.859 1 90 35 GLU B C 1
ATOM 2374 O O . GLU B 1 35 ? 15.805 7.957 -18.453 1 90 35 GLU B O 1
ATOM 2379 N N . THR B 1 36 ? 16.422 6.906 -16.531 1 83.31 36 THR B N 1
ATOM 2380 C CA . THR B 1 36 ? 15.453 7.672 -15.766 1 83.31 36 THR B CA 1
ATOM 2381 C C . THR B 1 36 ? 16.156 8.664 -14.844 1 83.31 36 THR B C 1
ATOM 2383 O O . THR B 1 36 ? 15.539 9.594 -14.328 1 83.31 36 THR B O 1
ATOM 2386 N N . GLY B 1 37 ? 17.391 8.414 -14.523 1 84.25 37 GLY B N 1
ATOM 2387 C CA . GLY B 1 37 ? 18.125 9.242 -13.586 1 84.25 37 GLY B CA 1
ATOM 2388 C C . GLY B 1 37 ? 17.906 8.844 -12.141 1 84.25 37 GLY B C 1
ATOM 2389 O O . GLY B 1 37 ? 18.422 9.484 -11.227 1 84.25 37 GLY B O 1
ATOM 2390 N N . THR B 1 38 ? 17.156 7.77 -11.961 1 83.19 38 THR B N 1
ATOM 2391 C CA . THR B 1 38 ? 16.922 7.277 -10.602 1 83.19 38 THR B CA 1
ATOM 2392 C C . THR B 1 38 ? 18.203 6.715 -10 1 83.19 38 THR B C 1
ATOM 2394 O O . THR B 1 38 ? 18.922 5.945 -10.648 1 83.19 38 THR B O 1
ATOM 2397 N N . GLU B 1 39 ? 18.516 7.105 -8.797 1 84.94 39 GLU B N 1
ATOM 2398 C CA . GLU B 1 39 ? 19.734 6.641 -8.148 1 84.94 39 GLU B CA 1
ATOM 2399 C C . GLU B 1 39 ? 19.453 5.457 -7.223 1 84.94 39 GLU B C 1
ATOM 2401 O O . GLU B 1 39 ? 18.469 5.465 -6.477 1 84.94 39 GLU B O 1
ATOM 2406 N N . PHE B 1 40 ? 20.328 4.516 -7.344 1 93.5 40 PHE B N 1
ATOM 2407 C CA . PHE B 1 40 ? 20.219 3.309 -6.531 1 93.5 40 PHE B CA 1
ATOM 2408 C C . PHE B 1 40 ? 21.484 3.078 -5.719 1 93.5 40 PHE B C 1
ATOM 2410 O O . PHE B 1 40 ? 22.594 3.342 -6.195 1 93.5 40 PHE B O 1
ATOM 2417 N N . THR B 1 41 ? 21.391 2.707 -4.465 1 93.62 41 THR B N 1
ATOM 2418 C CA . THR B 1 41 ? 22.422 2.006 -3.717 1 93.62 41 THR B CA 1
ATOM 2419 C C . THR B 1 41 ? 22.141 0.504 -3.688 1 93.62 41 THR B C 1
ATOM 2421 O O . THR B 1 41 ? 21.125 0.066 -3.154 1 93.62 41 THR B O 1
ATOM 2424 N N . ILE B 1 42 ? 23.094 -0.235 -4.301 1 96.88 42 ILE B N 1
ATOM 2425 C CA . ILE B 1 42 ? 22.797 -1.644 -4.539 1 96.88 42 ILE B CA 1
ATOM 2426 C C . ILE B 1 42 ? 23.719 -2.518 -3.695 1 96.88 42 ILE B C 1
ATOM 2428 O O . ILE B 1 42 ? 24.922 -2.279 -3.641 1 96.88 42 ILE B O 1
ATOM 2432 N N . SER B 1 43 ? 23.188 -3.412 -2.975 1 96.69 43 SER B N 1
ATOM 2433 C CA . SER B 1 43 ? 23.922 -4.473 -2.291 1 96.69 43 SER B CA 1
ATOM 2434 C C . SER B 1 43 ? 23.594 -5.84 -2.889 1 96.69 43 SER B C 1
ATOM 2436 O O . SER B 1 43 ? 22.453 -6.117 -3.236 1 96.69 43 SER B O 1
ATOM 2438 N N . VAL B 1 44 ? 24.656 -6.656 -2.979 1 97.69 44 VAL B N 1
ATOM 2439 C CA . VAL B 1 44 ? 24.484 -7.965 -3.602 1 97.69 44 VAL B CA 1
ATOM 2440 C C . VAL B 1 44 ? 24.797 -9.062 -2.586 1 97.69 44 VAL B C 1
ATOM 2442 O O . VAL B 1 44 ? 25.75 -8.969 -1.822 1 97.69 44 VAL B O 1
ATOM 2445 N N . PHE B 1 45 ? 2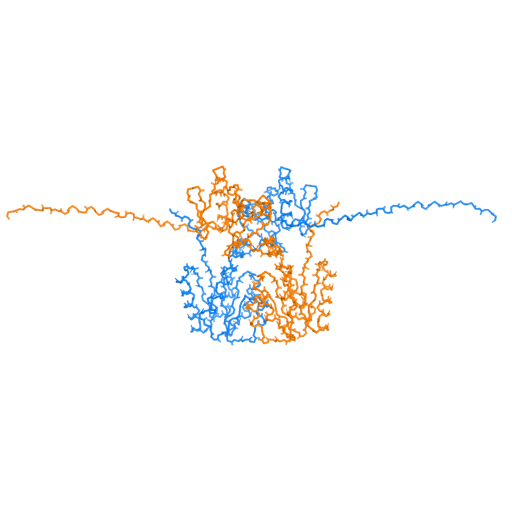3.938 -10.086 -2.598 1 97.19 45 PHE B N 1
ATOM 2446 C CA . PHE B 1 45 ? 24.094 -11.273 -1.77 1 97.19 45 PHE B CA 1
ATOM 2447 C C . PHE B 1 45 ? 23.984 -12.539 -2.609 1 97.19 45 PHE B C 1
ATOM 2449 O O . PHE B 1 45 ? 23.156 -12.609 -3.529 1 97.19 45 PHE B O 1
ATOM 2456 N N . ASP B 1 46 ? 24.75 -13.57 -2.275 1 95.88 46 ASP B N 1
ATOM 2457 C CA . ASP B 1 46 ? 24.734 -14.758 -3.115 1 95.88 46 ASP B CA 1
ATOM 2458 C C . ASP B 1 46 ? 23.984 -15.898 -2.434 1 95.88 46 ASP B C 1
ATOM 2460 O O . ASP B 1 46 ? 24 -17.047 -2.906 1 95.88 46 ASP B O 1
ATOM 2464 N N . ASP B 1 47 ? 23.359 -15.57 -1.325 1 95.75 47 ASP B N 1
ATOM 2465 C CA . ASP B 1 47 ? 22.547 -16.547 -0.607 1 95.75 47 ASP B CA 1
ATOM 2466 C C . ASP B 1 47 ? 21.562 -15.859 0.333 1 95.75 47 ASP B C 1
ATOM 2468 O O . ASP B 1 47 ? 21.828 -14.766 0.832 1 95.75 47 ASP B O 1
ATOM 2472 N N . GLY B 1 48 ? 20.391 -16.5 0.614 1 96.06 48 GLY B N 1
ATOM 2473 C CA . GLY B 1 48 ? 19.391 -15.961 1.519 1 96.06 48 GLY B CA 1
ATOM 2474 C C . GLY B 1 48 ? 19.906 -15.742 2.926 1 96.06 48 GLY B C 1
ATOM 2475 O O . GLY B 1 48 ? 19.547 -14.773 3.588 1 96.06 48 GLY B O 1
ATOM 2476 N N . GLU B 1 49 ? 20.859 -16.594 3.305 1 95.81 49 GLU B N 1
ATOM 2477 C CA . GLU B 1 49 ? 21.422 -16.531 4.652 1 95.81 49 GLU B CA 1
ATOM 2478 C C . GLU B 1 49 ? 22.203 -15.234 4.852 1 95.81 49 GLU B C 1
ATOM 2480 O O . GLU B 1 49 ? 22.188 -14.648 5.941 1 95.81 49 GLU B O 1
ATOM 2485 N N . GLN B 1 50 ? 22.844 -14.789 3.857 1 95 50 GLN B N 1
ATOM 2486 C CA . GLN B 1 50 ? 23.703 -13.609 3.938 1 95 50 GLN B CA 1
ATOM 2487 C C . GLN B 1 50 ? 22.891 -12.352 4.238 1 95 50 GLN B C 1
ATOM 2489 O O . GLN B 1 50 ? 23.297 -11.516 5.039 1 95 50 GLN B O 1
ATOM 2494 N N . ILE B 1 51 ? 21.703 -12.258 3.65 1 94.5 51 ILE B N 1
ATOM 2495 C CA . ILE B 1 51 ? 20.906 -11.039 3.863 1 94.5 51 ILE B CA 1
ATOM 2496 C C . ILE B 1 51 ? 20.125 -11.148 5.168 1 94.5 51 ILE B C 1
ATOM 2498 O O . ILE B 1 51 ? 19.922 -10.156 5.863 1 94.5 51 ILE B O 1
ATOM 2502 N N . VAL B 1 52 ? 19.766 -12.359 5.535 1 95.38 52 VAL B N 1
ATOM 2503 C CA . VAL B 1 52 ? 18.906 -12.562 6.699 1 95.38 52 VAL B CA 1
ATOM 2504 C C . VAL B 1 52 ? 19.719 -12.352 7.977 1 95.38 52 VAL B C 1
ATOM 2506 O O . VAL B 1 52 ? 19.219 -11.758 8.938 1 95.38 52 VAL B O 1
ATOM 2509 N N . GLU B 1 53 ? 20.891 -12.828 8.031 1 91.88 53 GLU B N 1
ATOM 2510 C CA . GLU B 1 53 ? 21.719 -12.844 9.227 1 91.88 53 GLU B CA 1
ATOM 2511 C C . GLU B 1 53 ? 21.891 -11.438 9.797 1 91.88 53 GLU B C 1
ATOM 2513 O O . GLU B 1 53 ? 21.781 -11.227 11.008 1 91.88 53 GLU B O 1
ATOM 2518 N N . LYS B 1 54 ? 22.078 -10.484 8.992 1 84.94 54 LYS B N 1
ATOM 2519 C CA . LYS B 1 54 ? 22.281 -9.117 9.469 1 84.94 54 LYS B CA 1
ATOM 2520 C C . LYS B 1 54 ? 21.25 -8.164 8.859 1 84.94 54 LYS B C 1
ATOM 2522 O O . LYS B 1 54 ? 21.578 -7.02 8.539 1 84.94 54 LYS B O 1
ATOM 2527 N N . TYR B 1 55 ? 20.125 -8.703 8.75 1 89.56 55 TYR B N 1
ATOM 2528 C CA . TYR B 1 55 ? 19.156 -7.879 8.055 1 89.56 55 TYR B CA 1
ATOM 2529 C C . TYR B 1 55 ? 18.781 -6.652 8.891 1 89.56 55 TYR B C 1
ATOM 2531 O O . TYR B 1 55 ? 18.469 -6.773 10.07 1 89.56 55 TYR B O 1
ATOM 2539 N N . THR B 1 56 ? 18.938 -5.586 8.305 1 78.75 56 THR B N 1
ATOM 2540 C CA . THR B 1 56 ? 18.391 -4.328 8.812 1 78.75 56 THR B CA 1
ATOM 2541 C C . THR B 1 56 ? 17.406 -3.725 7.82 1 78.75 56 THR B C 1
ATOM 2543 O O . THR B 1 56 ? 17.578 -3.838 6.605 1 78.75 56 THR B O 1
ATOM 2546 N N . PRO B 1 57 ? 16.312 -3.154 8.297 1 80.06 57 PRO B N 1
ATOM 2547 C CA . PRO B 1 57 ? 15.281 -2.633 7.402 1 80.06 57 PRO B CA 1
ATOM 2548 C C . PRO B 1 57 ? 15.695 -1.34 6.707 1 80.06 57 PRO B C 1
ATOM 2550 O O . PRO B 1 57 ? 14.961 -0.349 6.746 1 80.06 57 PRO B O 1
ATOM 2553 N N . ILE B 1 58 ? 16.797 -1.397 6.035 1 78.31 58 ILE B N 1
ATOM 2554 C CA . ILE B 1 58 ? 17.297 -0.228 5.332 1 78.31 58 ILE B CA 1
ATOM 2555 C C . ILE B 1 58 ? 16.969 -0.336 3.844 1 78.31 58 ILE B C 1
ATOM 2557 O O . ILE B 1 58 ? 17.062 0.65 3.107 1 78.31 58 ILE B O 1
ATOM 2561 N N . TYR B 1 59 ? 16.625 -1.513 3.438 1 90.38 59 TYR B N 1
ATOM 2562 C CA . TYR B 1 59 ? 16.344 -1.725 2.021 1 90.38 59 TYR B CA 1
ATOM 2563 C C . TYR B 1 59 ? 14.938 -1.258 1.673 1 90.38 59 TYR B C 1
ATOM 2565 O O . TYR B 1 59 ? 14.016 -1.386 2.482 1 90.38 59 TYR B O 1
ATOM 2573 N N . ASP B 1 60 ? 14.867 -0.761 0.501 1 90.44 60 ASP B N 1
ATOM 2574 C CA . ASP B 1 60 ? 13.562 -0.37 -0.036 1 90.44 60 ASP B CA 1
ATOM 2575 C C . ASP B 1 60 ? 12.969 -1.479 -0.901 1 90.44 60 ASP B C 1
ATOM 2577 O O . ASP B 1 60 ? 11.766 -1.719 -0.872 1 90.44 60 ASP B O 1
ATOM 2581 N N . ILE B 1 61 ? 13.812 -2.1 -1.683 1 96.69 61 ILE B N 1
ATOM 2582 C CA . ILE B 1 61 ? 13.414 -3.152 -2.607 1 96.69 61 ILE B CA 1
ATOM 2583 C C . ILE B 1 61 ? 14.375 -4.332 -2.504 1 96.69 61 ILE B C 1
ATOM 2585 O O . ILE B 1 61 ? 15.594 -4.137 -2.42 1 96.69 61 ILE B O 1
ATOM 2589 N N . LEU B 1 62 ? 13.852 -5.5 -2.475 1 98.31 62 LEU B N 1
ATOM 2590 C CA . LEU B 1 62 ? 14.641 -6.719 -2.584 1 98.31 62 LEU B CA 1
ATOM 2591 C C . LEU B 1 62 ? 14.25 -7.512 -3.826 1 98.31 62 LEU B C 1
ATOM 2593 O O . LEU B 1 62 ? 13.078 -7.812 -4.031 1 98.31 62 LEU B O 1
ATOM 2597 N N . PHE B 1 63 ? 15.203 -7.828 -4.672 1 98.62 63 PHE B N 1
ATOM 2598 C CA . PHE B 1 63 ? 15.062 -8.828 -5.723 1 98.62 63 PHE B CA 1
ATOM 2599 C C . PHE B 1 63 ? 15.617 -10.172 -5.266 1 98.62 63 PHE B C 1
ATOM 2601 O O . PHE B 1 63 ? 16.812 -10.289 -4.969 1 98.62 63 PHE B O 1
ATOM 2608 N N . LEU B 1 64 ? 14.766 -11.172 -5.199 1 98.44 64 LEU B N 1
ATOM 2609 C CA . LEU B 1 64 ? 15.133 -12.438 -4.574 1 98.44 64 LEU B CA 1
ATOM 2610 C C . LEU B 1 64 ? 14.977 -13.594 -5.555 1 98.44 64 LEU B C 1
ATOM 2612 O O . LEU B 1 64 ? 13.906 -13.781 -6.137 1 98.44 64 LEU B O 1
ATOM 2616 N N . ASP B 1 65 ? 16.016 -14.336 -5.723 1 98.25 65 ASP B N 1
ATOM 2617 C CA . ASP B 1 65 ? 15.859 -15.672 -6.273 1 98.25 65 ASP B CA 1
ATOM 2618 C C . ASP B 1 65 ? 15.312 -16.641 -5.227 1 98.25 65 ASP B C 1
ATOM 2620 O O . ASP B 1 65 ? 15.508 -16.438 -4.023 1 98.25 65 ASP B O 1
ATOM 2624 N N . ILE B 1 66 ? 14.656 -17.641 -5.684 1 97.94 66 ILE B N 1
ATOM 2625 C CA . ILE B 1 66 ? 14.102 -18.594 -4.73 1 97.94 66 ILE B CA 1
ATOM 2626 C C . ILE B 1 66 ? 15.055 -19.781 -4.574 1 97.94 66 ILE B C 1
ATOM 2628 O O . ILE B 1 66 ? 15.344 -20.203 -3.453 1 97.94 66 ILE B O 1
ATOM 2632 N N . GLU B 1 67 ? 15.5 -20.312 -5.703 1 96.94 67 GLU B N 1
ATOM 2633 C CA . GLU B 1 67 ? 16.344 -21.484 -5.664 1 96.94 67 GLU B CA 1
ATOM 2634 C C . GLU B 1 67 ? 17.812 -21.109 -5.426 1 96.94 67 GLU B C 1
ATOM 2636 O O . GLU B 1 67 ? 18.516 -20.703 -6.355 1 96.94 67 GLU B O 1
ATOM 2641 N N . MET B 1 68 ? 18.281 -21.281 -4.223 1 96.44 68 MET B N 1
ATOM 2642 C CA . MET B 1 68 ? 19.672 -21.031 -3.826 1 96.44 68 MET B CA 1
ATOM 2643 C C . MET B 1 68 ? 20.188 -22.141 -2.92 1 96.44 68 MET B C 1
ATOM 2645 O O . MET B 1 68 ? 19.422 -22.984 -2.471 1 96.44 68 MET B O 1
ATOM 2649 N N . GLN B 1 69 ? 21.422 -22.219 -2.682 1 92.62 69 GLN B N 1
ATOM 2650 C CA . GLN B 1 69 ? 22.125 -23.375 -2.131 1 92.62 69 GLN B CA 1
ATOM 2651 C C . GLN B 1 69 ? 21.812 -23.562 -0.648 1 92.62 69 GLN B C 1
ATOM 2653 O O . GLN B 1 69 ? 21.469 -24.656 -0.207 1 92.62 69 GLN B O 1
ATOM 2658 N N . HIS B 1 70 ? 21.875 -22.594 0.223 1 93.31 70 HIS B N 1
ATOM 2659 C CA . HIS B 1 70 ? 21.766 -22.734 1.671 1 93.31 70 HIS B CA 1
ATOM 2660 C C . HIS B 1 70 ? 20.375 -22.344 2.164 1 93.31 70 HIS B C 1
ATOM 2662 O O . HIS B 1 70 ? 19.609 -23.203 2.615 1 93.31 70 HIS B O 1
ATOM 2668 N N . MET B 1 71 ? 20 -21.078 2.033 1 95.38 71 MET B N 1
ATOM 2669 C CA . MET B 1 71 ? 18.656 -20.594 2.357 1 95.38 71 MET B CA 1
ATOM 2670 C C . MET B 1 71 ? 17.938 -20.094 1.109 1 95.38 71 MET B C 1
ATOM 2672 O O . MET B 1 71 ? 18.422 -19.156 0.459 1 95.38 71 MET B O 1
ATOM 2676 N N . ASP B 1 72 ? 16.844 -20.719 0.887 1 95.94 72 ASP B N 1
ATOM 2677 C CA . ASP B 1 72 ? 16.125 -20.328 -0.325 1 95.94 72 ASP B CA 1
ATOM 2678 C C . ASP B 1 72 ? 15.438 -18.969 -0.148 1 95.94 72 ASP B C 1
ATOM 2680 O O . ASP B 1 72 ? 15.258 -18.5 0.978 1 95.94 72 ASP B O 1
ATOM 2684 N N . GLY B 1 73 ? 15.055 -18.422 -1.259 1 97.75 73 GLY B N 1
ATOM 2685 C CA . GLY B 1 73 ? 14.516 -17.062 -1.266 1 97.75 73 GLY B CA 1
ATOM 2686 C C . GLY B 1 73 ? 13.219 -16.938 -0.494 1 97.75 73 GLY B C 1
ATOM 2687 O O . GLY B 1 73 ? 12.922 -15.883 0.065 1 97.75 73 GLY B O 1
ATOM 2688 N N . MET B 1 74 ? 12.406 -17.984 -0.491 1 97.62 74 MET B N 1
ATOM 2689 C CA . MET B 1 74 ? 11.141 -17.969 0.234 1 97.62 74 MET B CA 1
ATOM 2690 C C . MET B 1 74 ? 11.375 -17.953 1.741 1 97.62 74 MET B C 1
ATOM 2692 O O . MET B 1 74 ? 10.758 -17.156 2.463 1 97.62 74 MET B O 1
ATOM 2696 N N . ALA B 1 75 ? 12.25 -18.781 2.174 1 97.62 75 ALA B N 1
ATOM 2697 C CA . ALA B 1 75 ? 12.633 -18.797 3.586 1 97.62 75 ALA B CA 1
ATOM 2698 C C . ALA B 1 75 ? 13.227 -17.453 4.012 1 97.62 75 ALA B C 1
ATOM 2700 O O . ALA B 1 75 ? 12.906 -16.938 5.086 1 97.62 75 ALA B O 1
ATOM 2701 N N . ALA B 1 76 ? 14.078 -16.938 3.16 1 98.12 76 ALA B N 1
ATOM 2702 C CA . ALA B 1 76 ? 14.672 -15.625 3.438 1 98.12 76 ALA B CA 1
ATOM 2703 C C . ALA B 1 76 ? 13.594 -14.555 3.58 1 98.12 76 ALA B C 1
ATOM 2705 O O . ALA B 1 76 ? 13.617 -13.766 4.527 1 98.12 76 ALA B O 1
ATOM 2706 N N . ALA B 1 77 ? 12.633 -14.531 2.658 1 98.19 77 ALA B N 1
ATOM 2707 C CA . ALA B 1 77 ? 11.547 -13.547 2.672 1 98.19 77 ALA B CA 1
ATOM 2708 C C . ALA B 1 77 ? 10.727 -13.656 3.953 1 98.19 77 ALA B C 1
ATOM 2710 O O . ALA B 1 77 ? 10.375 -12.641 4.555 1 98.19 77 ALA B O 1
ATOM 2711 N N . ARG B 1 78 ? 10.477 -14.906 4.371 1 97 78 ARG B N 1
ATOM 2712 C CA . ARG B 1 78 ? 9.711 -15.117 5.594 1 97 78 ARG B CA 1
ATOM 2713 C C . ARG B 1 78 ? 10.438 -14.539 6.805 1 97 78 ARG B C 1
ATOM 2715 O O . ARG B 1 78 ? 9.828 -13.875 7.645 1 97 78 ARG B O 1
ATOM 2722 N N . ARG B 1 79 ? 11.672 -14.773 6.863 1 95.88 79 ARG B N 1
ATOM 2723 C CA . ARG B 1 79 ? 12.477 -14.273 7.973 1 95.88 79 ARG B CA 1
ATOM 2724 C C . ARG B 1 79 ? 12.555 -12.75 7.941 1 95.88 79 ARG B C 1
ATOM 2726 O O . ARG B 1 79 ? 12.484 -12.094 8.984 1 95.88 79 ARG B O 1
ATOM 2733 N N . ILE B 1 80 ? 12.703 -12.219 6.805 1 95.19 80 ILE B N 1
ATOM 2734 C CA . ILE B 1 80 ? 12.797 -10.773 6.641 1 95.19 80 ILE B CA 1
ATOM 2735 C C . ILE B 1 80 ? 11.484 -10.125 7.086 1 95.19 80 ILE B C 1
ATOM 2737 O O . ILE B 1 80 ? 11.5 -9.094 7.762 1 95.19 80 ILE B O 1
ATOM 2741 N N . ARG B 1 81 ? 10.328 -10.719 6.727 1 92.81 81 ARG B N 1
ATOM 2742 C CA . ARG B 1 81 ? 9.008 -10.172 7.051 1 92.81 81 ARG B CA 1
ATOM 2743 C C . ARG B 1 81 ? 8.781 -10.156 8.555 1 92.81 81 ARG B C 1
ATOM 2745 O O . ARG B 1 81 ? 7.961 -9.383 9.055 1 92.81 81 ARG B O 1
ATOM 2752 N N . GLU B 1 82 ? 9.555 -10.984 9.258 1 86.25 82 GLU B N 1
ATOM 2753 C CA . GLU B 1 82 ? 9.477 -10.953 10.719 1 86.25 82 GLU B CA 1
ATOM 2754 C C . GLU B 1 82 ? 10.008 -9.633 11.273 1 86.25 82 GLU B C 1
ATOM 2756 O O . GLU B 1 82 ? 9.672 -9.25 12.391 1 86.25 82 GLU B O 1
ATOM 2761 N N . ARG B 1 83 ? 10.781 -8.977 10.453 1 79.81 83 ARG B N 1
ATOM 2762 C CA . ARG B 1 83 ? 11.461 -7.785 10.945 1 79.81 83 ARG B CA 1
ATOM 2763 C C . ARG B 1 83 ? 11.078 -6.559 10.125 1 79.81 83 ARG B C 1
ATOM 2765 O O . ARG B 1 83 ? 11.266 -5.426 10.578 1 79.81 83 ARG B O 1
ATOM 2772 N N . ASP B 1 84 ? 10.625 -6.797 8.992 1 85.81 84 ASP B N 1
ATOM 2773 C CA . ASP B 1 84 ? 10.398 -5.719 8.031 1 85.81 84 ASP B CA 1
ATOM 2774 C C . ASP B 1 84 ? 9.117 -5.957 7.23 1 85.81 84 ASP B C 1
ATOM 2776 O O . ASP B 1 84 ? 9.117 -6.734 6.273 1 85.81 84 ASP B O 1
ATOM 2780 N N . ASP B 1 85 ? 8.102 -5.238 7.512 1 80.38 85 ASP B N 1
ATOM 2781 C CA . ASP B 1 85 ? 6.812 -5.426 6.844 1 80.38 85 ASP B CA 1
ATOM 2782 C C . ASP B 1 85 ? 6.68 -4.5 5.641 1 80.38 85 ASP B C 1
ATOM 2784 O O . ASP B 1 85 ? 5.707 -4.59 4.883 1 80.38 85 ASP B O 1
ATOM 2788 N N . SER B 1 86 ? 7.68 -3.729 5.367 1 82.12 86 SER B N 1
ATOM 2789 C CA . SER B 1 86 ? 7.477 -2.637 4.418 1 82.12 86 SER B CA 1
ATOM 2790 C C . SER B 1 86 ? 8.32 -2.828 3.164 1 82.12 86 SER B C 1
ATOM 2792 O O . SER B 1 86 ? 7.996 -2.287 2.105 1 82.12 86 SER B O 1
ATOM 2794 N N . VAL B 1 87 ? 9.422 -3.557 3.311 1 92.12 87 VAL B N 1
ATOM 2795 C CA . VAL B 1 87 ? 10.305 -3.686 2.16 1 92.12 87 VAL B CA 1
ATOM 2796 C C . VAL B 1 87 ? 9.547 -4.316 0.993 1 92.12 87 VAL B C 1
ATOM 2798 O O . VAL B 1 87 ? 8.766 -5.246 1.185 1 92.12 87 VAL B O 1
ATOM 2801 N N . VAL B 1 88 ? 9.766 -3.799 -0.206 1 96 88 VAL B N 1
ATOM 2802 C CA . VAL B 1 88 ? 9.164 -4.371 -1.407 1 96 88 VAL B CA 1
ATOM 2803 C C . VAL B 1 88 ? 9.93 -5.629 -1.818 1 96 88 VAL B C 1
ATOM 2805 O O . VAL B 1 88 ? 11.148 -5.598 -1.974 1 96 88 VAL B O 1
ATOM 2808 N N . ILE B 1 89 ? 9.219 -6.691 -1.971 1 98 89 ILE B N 1
ATOM 2809 C CA . ILE B 1 89 ? 9.852 -7.945 -2.363 1 98 89 ILE B CA 1
ATOM 2810 C C . ILE B 1 89 ? 9.406 -8.336 -3.77 1 98 89 ILE B C 1
ATOM 2812 O O . ILE B 1 89 ? 8.203 -8.375 -4.055 1 98 89 ILE B O 1
ATOM 2816 N N . VAL B 1 90 ? 10.344 -8.539 -4.605 1 98.69 90 VAL B N 1
ATOM 2817 C CA . VAL B 1 90 ? 10.109 -9.055 -5.949 1 98.69 90 VAL B CA 1
ATOM 2818 C C . VAL B 1 90 ? 10.914 -10.344 -6.148 1 98.69 90 VAL B C 1
ATOM 2820 O O . VAL B 1 90 ? 12.141 -10.336 -6.051 1 98.69 90 VAL B O 1
ATOM 2823 N N . PHE B 1 91 ? 10.242 -11.414 -6.445 1 98.56 91 PHE B N 1
ATOM 2824 C CA . PHE B 1 91 ? 10.945 -12.656 -6.766 1 98.56 91 PHE B CA 1
ATOM 2825 C C . PHE B 1 91 ? 11.328 -12.695 -8.234 1 98.56 91 PHE B C 1
ATOM 2827 O O . PHE B 1 91 ? 10.539 -12.312 -9.102 1 98.56 91 PHE B O 1
ATOM 2834 N N . ILE B 1 92 ? 12.547 -13.039 -8.539 1 98.56 92 ILE B N 1
ATOM 2835 C CA . ILE B 1 92 ? 13.039 -13.359 -9.875 1 98.56 92 ILE B CA 1
ATOM 2836 C C . ILE B 1 92 ? 13.617 -14.773 -9.883 1 98.56 92 ILE B C 1
ATOM 2838 O O . ILE B 1 92 ? 14.688 -15.016 -9.328 1 98.56 92 ILE B O 1
ATOM 2842 N N . THR B 1 93 ? 12.922 -15.656 -10.508 1 98.12 93 THR B N 1
ATOM 2843 C CA . THR B 1 93 ? 13.297 -17.047 -10.328 1 98.12 93 THR B CA 1
ATOM 2844 C C . THR B 1 93 ? 12.852 -17.891 -11.523 1 98.12 93 THR B C 1
ATOM 2846 O O . THR B 1 93 ? 12.031 -17.438 -12.328 1 98.12 93 THR B O 1
ATOM 2849 N N . ALA B 1 94 ? 13.414 -19.062 -11.664 1 97.25 94 ALA B N 1
ATOM 2850 C CA . ALA B 1 94 ? 13 -20.016 -12.695 1 97.25 94 ALA B CA 1
ATOM 2851 C C . ALA B 1 94 ? 11.93 -20.953 -12.164 1 97.25 94 ALA B C 1
ATOM 2853 O O . ALA B 1 94 ? 11.422 -21.812 -12.898 1 97.25 94 ALA B O 1
ATOM 2854 N N . ALA B 1 95 ? 11.484 -20.859 -10.922 1 96.5 95 ALA B N 1
ATOM 2855 C CA . ALA B 1 95 ? 10.617 -21.797 -10.234 1 96.5 95 ALA B CA 1
ATOM 2856 C C . ALA B 1 95 ? 9.195 -21.25 -10.117 1 96.5 95 ALA B C 1
ATOM 2858 O O . ALA B 1 95 ? 8.867 -20.562 -9.148 1 96.5 95 ALA B O 1
ATOM 2859 N N . PRO B 1 96 ? 8.305 -21.672 -10.977 1 95.5 96 PRO B N 1
ATOM 2860 C CA . PRO B 1 96 ? 6.945 -21.125 -10.93 1 95.5 96 PRO B CA 1
ATOM 2861 C C . PRO B 1 96 ? 6.121 -21.719 -9.781 1 95.5 96 PRO B C 1
ATOM 2863 O O . PRO B 1 96 ? 5.098 -21.141 -9.398 1 95.5 96 PRO B O 1
ATOM 2866 N N . GLN B 1 97 ? 6.566 -22.828 -9.234 1 95.06 97 GLN B N 1
ATOM 2867 C CA . GLN B 1 97 ? 5.746 -23.594 -8.305 1 95.06 97 GLN B CA 1
ATOM 2868 C C . GLN B 1 97 ? 5.566 -22.844 -6.988 1 95.06 97 GLN B C 1
ATOM 2870 O O . GLN B 1 97 ? 4.699 -23.188 -6.18 1 95.06 97 GLN B O 1
ATOM 2875 N N . TYR B 1 98 ? 6.336 -21.828 -6.719 1 96.19 98 TYR B N 1
ATOM 2876 C CA . TYR B 1 98 ? 6.277 -21.141 -5.434 1 96.19 98 TYR B CA 1
ATOM 2877 C C . TYR B 1 98 ? 5.465 -19.859 -5.547 1 96.19 98 TYR B C 1
ATOM 2879 O O . TYR B 1 98 ? 5.414 -19.062 -4.605 1 96.19 98 TYR B O 1
ATOM 2887 N N . ALA B 1 99 ? 4.781 -19.641 -6.613 1 96.94 99 ALA B N 1
ATOM 2888 C CA . ALA B 1 99 ? 4.109 -18.375 -6.895 1 96.94 99 ALA B CA 1
ATOM 2889 C C . ALA B 1 99 ? 3.062 -18.062 -5.828 1 96.94 99 ALA B C 1
ATOM 2891 O O . ALA B 1 99 ? 2.959 -16.922 -5.363 1 96.94 99 ALA B O 1
ATOM 2892 N N . ILE B 1 100 ? 2.348 -19.031 -5.434 1 96.44 100 ILE B N 1
ATOM 2893 C CA . ILE B 1 100 ? 1.291 -18.828 -4.449 1 96.44 100 ILE B CA 1
ATOM 2894 C C . ILE B 1 100 ? 1.907 -18.469 -3.1 1 96.44 100 ILE B C 1
ATOM 2896 O O . ILE B 1 100 ? 1.397 -17.594 -2.391 1 96.44 100 ILE B O 1
ATOM 2900 N N . ASN B 1 101 ? 3.025 -19.125 -2.732 1 96.75 101 ASN B N 1
ATOM 2901 C CA . ASN B 1 101 ? 3.729 -18.812 -1.488 1 96.75 101 ASN B CA 1
ATOM 2902 C C . ASN B 1 101 ? 4.191 -17.359 -1.442 1 96.75 101 ASN B C 1
ATOM 2904 O O . ASN B 1 101 ? 4.32 -16.781 -0.363 1 96.75 101 ASN B O 1
ATOM 2908 N N . GLY B 1 102 ? 4.422 -16.812 -2.594 1 97.62 102 GLY B N 1
ATOM 2909 C CA . GLY B 1 102 ? 4.855 -15.422 -2.666 1 97.62 102 GLY B CA 1
ATOM 2910 C C . GLY B 1 102 ? 3.865 -14.453 -2.047 1 97.62 102 GLY B C 1
ATOM 2911 O O . GLY B 1 102 ? 4.262 -13.453 -1.446 1 97.62 102 GLY B O 1
ATOM 2912 N N . TYR B 1 103 ? 2.58 -14.781 -2.127 1 96.31 103 TYR B N 1
ATOM 2913 C CA . TYR B 1 103 ? 1.533 -13.93 -1.566 1 96.31 103 TYR B CA 1
ATOM 2914 C C . TYR B 1 103 ? 1.606 -13.906 -0.044 1 96.31 103 TYR B C 1
ATOM 2916 O O . TYR B 1 103 ? 1.266 -12.906 0.585 1 96.31 103 TYR B O 1
ATOM 2924 N N . GLU B 1 104 ? 2.086 -15.023 0.521 1 93.88 104 GLU B N 1
ATOM 2925 C CA . GLU B 1 104 ? 2.158 -15.156 1.973 1 93.88 104 GLU B CA 1
ATOM 2926 C C . GLU B 1 104 ? 3.164 -14.18 2.57 1 93.88 104 GLU B C 1
ATOM 2928 O O . GLU B 1 104 ? 3.014 -13.75 3.717 1 93.88 104 GLU B O 1
ATOM 2933 N N . VAL B 1 105 ? 4.133 -13.844 1.772 1 95.75 105 VAL B N 1
ATOM 2934 C CA . VAL B 1 105 ? 5.152 -12.914 2.256 1 95.75 105 VAL B CA 1
ATOM 2935 C C . VAL B 1 105 ? 4.941 -11.539 1.624 1 95.75 105 VAL B C 1
ATOM 2937 O O . VAL B 1 105 ? 5.848 -10.703 1.629 1 95.75 105 VAL B O 1
ATOM 2940 N N . GLN B 1 106 ? 3.836 -11.406 1.021 1 94.5 106 GLN B N 1
ATOM 2941 C CA . GLN B 1 106 ? 3.402 -10.141 0.448 1 94.5 106 GLN B CA 1
ATOM 2942 C C . GLN B 1 106 ? 4.387 -9.648 -0.608 1 94.5 106 GLN B C 1
ATOM 2944 O O . GLN B 1 106 ? 4.809 -8.484 -0.58 1 94.5 106 GLN B O 1
ATOM 2949 N N . ALA B 1 107 ? 4.75 -10.562 -1.449 1 97.56 107 ALA B N 1
ATOM 2950 C CA . ALA B 1 107 ? 5.547 -10.148 -2.602 1 97.56 107 ALA B CA 1
ATOM 2951 C C . ALA B 1 107 ? 4.742 -9.242 -3.527 1 97.56 107 ALA B C 1
ATOM 2953 O O . ALA B 1 107 ? 3.557 -9.477 -3.764 1 97.56 107 ALA B O 1
ATOM 2954 N N . LEU B 1 108 ? 5.438 -8.25 -4.004 1 96.25 108 LEU B N 1
ATOM 2955 C CA . LEU B 1 108 ? 4.789 -7.355 -4.957 1 96.25 108 LEU B CA 1
ATOM 2956 C C . LEU B 1 108 ? 4.664 -8.016 -6.324 1 96.25 108 LEU B C 1
ATOM 2958 O O . LEU B 1 108 ? 3.697 -7.77 -7.051 1 96.25 108 LEU B O 1
ATOM 2962 N N . SER B 1 109 ? 5.73 -8.766 -6.629 1 97.12 109 SER B N 1
ATOM 2963 C CA . SER B 1 109 ? 5.789 -9.352 -7.965 1 97.12 109 SER B CA 1
ATOM 2964 C C . SER B 1 109 ? 6.555 -10.664 -7.961 1 97.12 109 SER B C 1
ATOM 2966 O O . SER B 1 109 ? 7.238 -10.992 -6.984 1 97.12 109 SER B O 1
ATOM 2968 N N . TYR B 1 110 ? 6.348 -11.414 -8.969 1 97.88 110 TYR B N 1
ATOM 2969 C CA . TYR B 1 110 ? 6.969 -12.703 -9.25 1 97.88 110 TYR B CA 1
ATOM 2970 C C . TYR B 1 110 ? 7.336 -12.812 -10.727 1 97.88 110 TYR B C 1
ATOM 2972 O O . TYR B 1 110 ? 6.461 -12.953 -11.586 1 97.88 110 TYR B O 1
ATOM 2980 N N . LEU B 1 111 ? 8.617 -12.734 -11.031 1 98.06 111 LEU B N 1
ATOM 2981 C CA . LEU B 1 111 ? 9.102 -12.773 -12.406 1 98.06 111 LEU B CA 1
ATOM 2982 C C . LEU B 1 111 ? 9.781 -14.102 -12.711 1 98.06 111 LEU B C 1
ATOM 2984 O O . LEU B 1 111 ? 10.695 -14.508 -12 1 98.06 111 LEU B O 1
ATOM 2988 N N . LEU B 1 112 ? 9.352 -14.656 -13.781 1 97.62 112 LEU B N 1
ATOM 2989 C CA . LEU B 1 112 ? 9.953 -15.922 -14.188 1 97.62 112 LEU B CA 1
ATOM 2990 C C . LEU B 1 112 ? 11.125 -15.688 -15.133 1 97.62 112 LEU B C 1
ATOM 2992 O O . LEU B 1 112 ? 11.016 -14.93 -16.094 1 97.62 112 LEU B O 1
ATOM 2996 N N . LYS B 1 113 ? 12.219 -16.297 -14.805 1 97.44 113 LYS B N 1
ATOM 2997 C CA . LYS B 1 113 ? 13.375 -16.281 -15.703 1 97.44 113 LYS B CA 1
ATOM 2998 C C . LYS B 1 113 ? 13.094 -17.109 -16.969 1 97.44 113 LYS B C 1
ATOM 3000 O O . LYS B 1 113 ? 12.43 -18.141 -16.906 1 97.44 113 LYS B O 1
ATOM 3005 N N . PRO B 1 114 ? 13.578 -16.609 -18.078 1 97.56 114 PRO B N 1
ATOM 3006 C CA . PRO B 1 114 ? 14.328 -15.375 -18.297 1 97.56 114 PRO B CA 1
ATOM 3007 C C . PRO B 1 114 ? 13.43 -14.133 -18.281 1 97.56 114 PRO B C 1
ATOM 3009 O O . PRO B 1 114 ? 12.312 -14.172 -18.797 1 97.56 114 PRO B O 1
ATOM 3012 N N . VAL B 1 115 ? 13.961 -13.078 -17.719 1 97.31 115 VAL B N 1
ATOM 3013 C CA . VAL B 1 115 ? 13.188 -11.844 -17.594 1 97.31 115 VAL B CA 1
ATOM 3014 C C . VAL B 1 115 ? 13.648 -10.836 -18.641 1 97.31 115 VAL B C 1
ATOM 3016 O O . VAL B 1 115 ? 14.773 -10.336 -18.578 1 97.31 115 VAL B O 1
ATOM 3019 N N . PRO B 1 116 ? 12.758 -10.508 -19.562 1 97.31 116 PRO B N 1
ATOM 3020 C CA . PRO B 1 116 ? 13.125 -9.414 -20.469 1 97.31 116 PRO B CA 1
ATOM 3021 C C . PRO B 1 116 ? 13.203 -8.062 -19.766 1 97.31 116 PRO B C 1
ATOM 3023 O O . PRO B 1 116 ? 12.531 -7.852 -18.75 1 97.31 116 PRO B O 1
ATOM 3026 N N . TYR B 1 117 ? 13.969 -7.191 -20.359 1 97.56 117 TYR B N 1
ATOM 3027 C CA . TYR B 1 117 ? 14.188 -5.891 -19.734 1 97.56 117 TYR B CA 1
ATOM 3028 C C . TYR B 1 117 ? 12.867 -5.145 -19.562 1 97.56 117 TYR B C 1
ATOM 3030 O O . TYR B 1 117 ? 12.641 -4.484 -18.547 1 97.56 117 TYR B O 1
ATOM 3038 N N . PHE B 1 118 ? 12.062 -5.273 -20.547 1 96 118 PHE B N 1
ATOM 3039 C CA . PHE B 1 118 ? 10.805 -4.531 -20.5 1 96 118 PHE B CA 1
ATOM 3040 C C . PHE B 1 118 ? 9.977 -4.941 -19.281 1 96 118 PHE B C 1
ATOM 3042 O O . PHE B 1 118 ? 9.445 -4.086 -18.578 1 96 118 PHE B O 1
ATOM 3049 N N . ALA B 1 119 ? 9.883 -6.207 -19 1 95.94 119 ALA B N 1
ATOM 3050 C CA . ALA B 1 119 ? 9.141 -6.711 -17.844 1 95.94 119 ALA B CA 1
ATOM 3051 C C . ALA B 1 119 ? 9.797 -6.262 -16.547 1 95.94 119 ALA B C 1
ATOM 3053 O O . ALA B 1 119 ? 9.109 -5.844 -15.609 1 95.94 119 ALA B O 1
ATOM 3054 N N . PHE B 1 120 ? 11.133 -6.277 -16.562 1 97.81 120 PHE B N 1
ATOM 3055 C CA . PHE B 1 120 ? 11.875 -5.84 -15.391 1 97.81 120 PHE B CA 1
ATOM 3056 C C . PHE B 1 120 ? 11.625 -4.363 -15.102 1 97.81 120 PHE B C 1
ATOM 3058 O O . PHE B 1 120 ? 11.344 -3.982 -13.969 1 97.81 120 PHE B O 1
ATOM 3065 N N . ARG B 1 121 ? 11.648 -3.621 -16.109 1 96.31 121 ARG B N 1
ATOM 3066 C CA . ARG B 1 121 ? 11.477 -2.176 -16.016 1 96.31 121 ARG B CA 1
ATOM 3067 C C . ARG B 1 121 ? 10.102 -1.827 -15.445 1 96.31 121 ARG B C 1
ATOM 3069 O O . ARG B 1 121 ? 9.984 -0.945 -14.594 1 96.31 121 ARG B O 1
ATOM 3076 N N . GLN B 1 122 ? 9.148 -2.461 -15.914 1 93.19 122 GLN B N 1
ATOM 3077 C CA . GLN B 1 122 ? 7.785 -2.213 -15.445 1 93.19 122 GLN B CA 1
ATOM 3078 C C . GLN B 1 122 ? 7.645 -2.525 -13.961 1 93.19 122 GLN B C 1
ATOM 3080 O O . GLN B 1 122 ? 7.062 -1.74 -13.211 1 93.19 122 GLN B O 1
ATOM 3085 N N . GLU B 1 123 ? 8.188 -3.633 -13.57 1 95.81 123 GLU B N 1
ATOM 3086 C CA . GLU B 1 123 ? 8.086 -4.031 -12.172 1 95.81 123 GLU B CA 1
ATOM 3087 C C . GLU B 1 123 ? 8.93 -3.125 -11.281 1 95.81 123 GLU B C 1
ATOM 3089 O O . GLU B 1 123 ? 8.547 -2.828 -10.148 1 95.81 123 GLU B O 1
ATOM 3094 N N . LEU B 1 124 ? 10.109 -2.711 -11.773 1 96.5 124 LEU B N 1
ATOM 3095 C CA . LEU B 1 124 ? 10.938 -1.789 -11.016 1 96.5 124 LEU B CA 1
ATOM 3096 C C . LEU B 1 124 ? 10.227 -0.461 -10.797 1 96.5 124 LEU B C 1
ATOM 3098 O O . LEU B 1 124 ? 10.25 0.09 -9.695 1 96.5 124 LEU B O 1
ATOM 3102 N N . LYS B 1 125 ? 9.57 -0.002 -11.797 1 90.75 125 LYS B N 1
ATOM 3103 C CA . LYS B 1 125 ? 8.805 1.235 -11.68 1 90.75 125 LYS B CA 1
ATOM 3104 C C . LYS B 1 125 ? 7.711 1.104 -10.625 1 90.75 125 LYS B C 1
ATOM 3106 O O . LYS B 1 125 ? 7.551 1.982 -9.773 1 90.75 125 LYS B O 1
ATOM 3111 N N . ARG B 1 126 ? 7.02 0.002 -10.711 1 89.88 126 ARG B N 1
ATOM 3112 C CA . ARG B 1 126 ? 5.977 -0.262 -9.727 1 89.88 126 ARG B CA 1
ATOM 3113 C C . ARG B 1 126 ? 6.555 -0.294 -8.312 1 89.88 126 ARG B C 1
ATOM 3115 O O . ARG B 1 126 ? 5.957 0.248 -7.379 1 89.88 126 ARG B O 1
ATOM 3122 N N . SER B 1 127 ? 7.656 -0.924 -8.156 1 94.25 127 SER B N 1
ATOM 3123 C CA . SER B 1 127 ? 8.328 -1.034 -6.863 1 94.25 127 SER B CA 1
ATOM 3124 C C . SER B 1 127 ? 8.719 0.337 -6.324 1 94.25 127 SER B C 1
ATOM 3126 O O . SER B 1 127 ? 8.508 0.631 -5.148 1 94.25 127 SER B O 1
ATOM 3128 N N . ILE B 1 128 ? 9.234 1.129 -7.195 1 86.88 128 ILE B N 1
ATOM 3129 C CA . ILE B 1 128 ? 9.68 2.465 -6.812 1 86.88 128 ILE B CA 1
ATOM 3130 C C . ILE B 1 128 ? 8.477 3.307 -6.391 1 86.88 128 ILE B C 1
ATOM 3132 O O . ILE B 1 128 ? 8.531 4.023 -5.387 1 86.88 128 ILE B O 1
ATOM 3136 N N . ASP B 1 129 ? 7.418 3.18 -7.125 1 80.69 129 ASP B N 1
ATOM 3137 C CA . ASP B 1 129 ? 6.195 3.896 -6.781 1 80.69 129 ASP B CA 1
ATOM 3138 C C . ASP B 1 129 ? 5.691 3.494 -5.395 1 80.69 129 ASP B C 1
ATOM 3140 O O . ASP B 1 129 ? 5.258 4.344 -4.617 1 80.69 129 ASP B O 1
ATOM 3144 N N . MET B 1 130 ? 5.773 2.197 -5.156 1 83.19 130 MET B N 1
ATOM 3145 C CA . MET B 1 130 ? 5.352 1.696 -3.85 1 83.19 130 MET B CA 1
ATOM 3146 C C . MET B 1 130 ? 6.234 2.262 -2.742 1 83.19 130 MET B C 1
ATOM 3148 O O . MET B 1 130 ? 5.738 2.635 -1.677 1 83.19 130 MET B O 1
ATOM 3152 N N . VAL B 1 131 ? 7.508 2.285 -2.965 1 81 131 VAL B N 1
ATOM 3153 C CA . VAL B 1 131 ? 8.461 2.814 -1.995 1 81 131 VAL B CA 1
ATOM 3154 C C . VAL B 1 131 ? 8.125 4.273 -1.684 1 81 131 VAL B C 1
ATOM 3156 O O . VAL B 1 131 ? 8.117 4.68 -0.52 1 81 131 VAL B O 1
ATOM 3159 N N . HIS B 1 132 ? 7.809 4.965 -2.652 1 71 132 HIS B N 1
ATOM 3160 C CA . HIS B 1 132 ? 7.5 6.379 -2.479 1 71 132 HIS B CA 1
ATOM 3161 C C . HIS B 1 132 ? 6.203 6.57 -1.699 1 71 132 HIS B C 1
ATOM 3163 O O . HIS B 1 132 ? 6.105 7.469 -0.86 1 71 132 HIS B O 1
ATOM 3169 N N . ARG B 1 133 ? 5.289 5.758 -1.971 1 68 133 ARG B N 1
ATOM 3170 C CA . ARG B 1 133 ? 4.016 5.84 -1.264 1 68 133 ARG B CA 1
ATOM 3171 C C . ARG B 1 133 ? 4.188 5.516 0.216 1 68 133 ARG B C 1
ATOM 3173 O O . ARG B 1 133 ? 3.611 6.184 1.075 1 68 133 ARG B O 1
ATOM 3180 N N . ARG B 1 134 ? 4.949 4.438 0.496 1 65.06 134 ARG B N 1
ATOM 3181 C CA . ARG B 1 134 ? 5.168 3.986 1.866 1 65.06 134 ARG B CA 1
ATOM 3182 C C . ARG B 1 134 ? 5.98 5.008 2.654 1 65.06 134 ARG B C 1
ATOM 3184 O O . ARG B 1 134 ? 5.762 5.191 3.855 1 65.06 134 ARG B O 1
ATOM 3191 N N . GLY B 1 135 ? 6.965 5.5 2.021 1 60 135 GLY B N 1
ATOM 3192 C CA . GLY B 1 135 ? 7.773 6.508 2.688 1 60 135 GLY B CA 1
ATOM 3193 C C . GLY B 1 135 ? 6.949 7.629 3.289 1 60 135 GLY B C 1
ATOM 3194 O O . GLY B 1 135 ? 7.238 8.094 4.395 1 60 135 GLY B O 1
ATOM 3195 N N . SER B 1 136 ? 5.949 7.891 2.629 1 56.53 136 SER B N 1
ATOM 3196 C CA . SER B 1 136 ? 5.098 8.961 3.137 1 56.53 136 SER B CA 1
ATOM 3197 C C . SER B 1 136 ? 4.254 8.484 4.316 1 56.53 136 SER B C 1
ATOM 3199 O O . SER B 1 136 ? 3.787 9.297 5.117 1 56.53 136 SER B O 1
ATOM 3201 N N . GLU B 1 137 ? 4.312 7.203 4.539 1 62.75 137 GLU B N 1
ATOM 3202 C CA . GLU B 1 137 ? 3.404 6.66 5.543 1 62.75 137 GLU B CA 1
ATOM 3203 C C . GLU B 1 137 ? 4.172 5.988 6.676 1 62.75 137 GLU B C 1
ATOM 3205 O O . GLU B 1 137 ? 3.604 5.215 7.449 1 62.75 137 GLU B O 1
ATOM 3210 N N . SER B 1 138 ? 5.469 6.262 6.766 1 68.19 138 SER B N 1
ATOM 3211 C CA . SER B 1 138 ? 6.23 5.562 7.793 1 68.19 138 SER B CA 1
ATOM 3212 C C . SER B 1 138 ? 7.152 6.516 8.547 1 68.19 138 SER B C 1
ATOM 3214 O O . SER B 1 138 ? 7.355 7.656 8.117 1 68.19 138 SER B O 1
ATOM 3216 N N . LEU B 1 139 ? 7.508 6.105 9.781 1 71.19 139 LEU B N 1
ATOM 3217 C CA . LEU B 1 139 ? 8.414 6.832 10.656 1 71.19 139 LEU B CA 1
ATOM 3218 C C . LEU B 1 139 ? 9.703 6.047 10.883 1 71.19 139 LEU B C 1
ATOM 3220 O O . LEU B 1 139 ? 9.664 4.895 11.32 1 71.19 139 LEU B O 1
ATOM 3224 N N . LEU B 1 140 ? 10.789 6.547 10.359 1 70.44 140 LEU B N 1
ATOM 3225 C CA . LEU B 1 140 ? 12.094 5.949 10.633 1 70.44 140 LEU B CA 1
ATOM 3226 C C . LEU B 1 140 ? 12.57 6.312 12.039 1 70.44 140 LEU B C 1
ATOM 3228 O O . LEU B 1 140 ? 12.648 7.492 12.383 1 70.44 140 LEU B O 1
ATOM 3232 N N . ILE B 1 141 ? 12.805 5.336 12.875 1 73.88 141 ILE B N 1
ATOM 3233 C CA . ILE B 1 141 ? 13.219 5.598 14.25 1 73.88 141 ILE B CA 1
ATOM 3234 C C . ILE B 1 141 ? 14.438 4.742 14.594 1 73.88 141 ILE B C 1
ATOM 3236 O O . ILE B 1 141 ? 14.719 3.754 13.914 1 73.88 141 ILE B O 1
ATOM 3240 N N . GLU B 1 142 ? 15.242 5.203 15.453 1 73.19 142 GLU B N 1
ATOM 3241 C CA . GLU B 1 142 ? 16.359 4.445 16 1 73.19 142 GLU B CA 1
ATOM 3242 C C . GLU B 1 142 ? 16.031 3.914 17.391 1 73.19 142 GLU B C 1
ATOM 3244 O O . GLU B 1 142 ? 15.812 4.691 18.328 1 73.19 142 GLU B O 1
ATOM 3249 N N . ALA B 1 143 ? 15.812 2.598 17.484 1 69.75 143 ALA B N 1
ATOM 3250 C CA . ALA B 1 143 ? 15.547 1.953 18.766 1 69.75 143 ALA B CA 1
ATOM 3251 C C . ALA B 1 143 ? 16.625 0.92 19.094 1 69.75 143 ALA B C 1
ATOM 3253 O O . ALA B 1 143 ? 16.906 0.03 18.297 1 69.75 143 ALA B O 1
ATOM 3254 N N . SER B 1 144 ? 17.188 1.041 20.297 1 72.06 144 SER B N 1
ATOM 3255 C CA . SER B 1 144 ? 18.219 0.118 20.766 1 72.06 144 SER B CA 1
ATOM 3256 C C . SER B 1 144 ? 19.344 -0.025 19.75 1 72.06 144 SER B C 1
ATOM 3258 O O . SER B 1 144 ? 19.781 -1.139 19.453 1 72.06 144 SER B O 1
ATOM 3260 N N . GLY B 1 145 ? 19.688 0.987 19.141 1 65.56 145 GLY B N 1
ATOM 3261 C CA . GLY B 1 145 ? 20.828 1.016 18.234 1 65.56 145 GLY B CA 1
ATOM 3262 C C . GLY B 1 145 ? 20.469 0.527 16.844 1 65.56 145 GLY B C 1
ATOM 3263 O O . GLY B 1 145 ? 21.359 0.36 15.992 1 65.56 145 GLY B O 1
ATOM 3264 N N . ARG B 1 146 ? 19.297 0.198 16.719 1 61.97 146 ARG B N 1
ATOM 3265 C CA . ARG B 1 146 ? 18.859 -0.294 15.406 1 61.97 146 ARG B CA 1
ATOM 3266 C C . ARG B 1 146 ? 17.875 0.663 14.758 1 61.97 146 ARG B C 1
ATOM 3268 O O . ARG B 1 146 ? 17.047 1.272 15.445 1 61.97 146 ARG B O 1
ATOM 3275 N N . GLN B 1 147 ? 18.109 0.871 13.461 1 66.06 147 GLN B N 1
ATOM 3276 C CA . GLN B 1 147 ? 17.125 1.638 12.711 1 66.06 147 GLN B CA 1
ATOM 3277 C C . GLN B 1 147 ? 15.922 0.773 12.336 1 66.06 147 GLN B C 1
ATOM 3279 O O . GLN B 1 147 ? 16.078 -0.375 11.922 1 66.06 147 GLN B O 1
ATOM 3284 N N . MET B 1 148 ? 14.758 1.354 12.703 1 67.19 148 MET B N 1
ATOM 3285 C CA . MET B 1 148 ? 13.531 0.639 12.383 1 67.19 148 MET B CA 1
ATOM 3286 C C . MET B 1 148 ? 12.523 1.564 11.711 1 67.19 148 MET B C 1
ATOM 3288 O O . MET B 1 148 ? 12.547 2.777 11.922 1 67.19 148 MET B O 1
ATOM 3292 N N . ARG B 1 149 ? 11.727 0.916 10.867 1 70.31 149 ARG B N 1
ATOM 3293 C CA . ARG B 1 149 ? 10.617 1.632 10.242 1 70.31 149 ARG B CA 1
ATOM 3294 C C . ARG B 1 149 ? 9.281 1.201 10.836 1 70.31 149 ARG B C 1
ATOM 3296 O O . ARG B 1 149 ? 9.016 0.005 10.969 1 70.31 149 ARG B O 1
ATOM 3303 N N . VAL B 1 150 ? 8.547 2.244 11.266 1 74 150 VAL B N 1
ATOM 3304 C CA . VAL B 1 150 ? 7.215 1.963 11.805 1 74 150 VAL B CA 1
ATOM 3305 C C . VAL B 1 150 ? 6.156 2.641 10.938 1 74 150 VAL B C 1
ATOM 3307 O O . VAL B 1 150 ? 6.324 3.793 10.531 1 74 150 VAL B O 1
ATOM 3310 N N . GLU B 1 151 ? 5.172 1.891 10.578 1 73.44 151 GLU B N 1
ATOM 3311 C CA . GLU B 1 151 ? 4.055 2.484 9.844 1 73.44 151 GLU B CA 1
ATOM 3312 C C . GLU B 1 151 ? 3.297 3.482 10.719 1 73.44 151 GLU B C 1
ATOM 3314 O O . GLU B 1 151 ? 2.938 3.174 11.852 1 73.44 151 GLU B O 1
ATOM 3319 N N . LEU B 1 152 ? 3.012 4.664 10.188 1 79.31 152 LEU B N 1
ATOM 3320 C CA . LEU B 1 152 ? 2.311 5.695 10.945 1 79.31 152 LEU B CA 1
ATOM 3321 C C . LEU B 1 152 ? 0.929 5.211 11.375 1 79.31 152 LEU B C 1
ATOM 3323 O O . LEU B 1 152 ? 0.468 5.523 12.477 1 79.31 152 LEU B O 1
ATOM 3327 N N . ALA B 1 153 ? 0.396 4.434 10.539 1 73.81 153 ALA B N 1
ATOM 3328 C CA . ALA B 1 153 ? -0.94 3.916 10.828 1 73.81 153 ALA B CA 1
ATOM 3329 C C . ALA B 1 153 ? -0.928 3.025 12.07 1 73.81 153 ALA B C 1
ATOM 3331 O O . ALA B 1 153 ? -1.967 2.816 12.695 1 73.81 153 ALA B O 1
ATOM 3332 N N . ASP B 1 154 ? 0.239 2.508 12.414 1 77.75 154 ASP B N 1
ATOM 3333 C CA . ASP B 1 154 ? 0.357 1.599 13.547 1 77.75 154 ASP B CA 1
ATOM 3334 C C . ASP B 1 154 ? 0.759 2.352 14.812 1 77.75 154 ASP B C 1
ATOM 3336 O O . ASP B 1 154 ? 0.717 1.794 15.914 1 77.75 154 ASP B O 1
ATOM 3340 N N . VAL B 1 155 ? 1.122 3.609 14.68 1 88.44 155 VAL B N 1
ATOM 3341 C CA . VAL B 1 155 ? 1.546 4.402 15.836 1 88.44 155 VAL B CA 1
ATOM 3342 C C . VAL B 1 155 ? 0.322 4.965 16.547 1 88.44 155 VAL B C 1
ATOM 3344 O O . VAL B 1 155 ? -0.475 5.691 15.953 1 88.44 155 VAL B O 1
ATOM 3347 N N . LEU B 1 156 ? 0.17 4.637 17.766 1 91.38 156 LEU B N 1
ATOM 3348 C CA . LEU B 1 156 ? -0.925 5.168 18.578 1 91.38 156 LEU B CA 1
ATOM 3349 C C . LEU B 1 156 ? -0.631 6.598 19.016 1 91.38 156 LEU B C 1
ATOM 3351 O O . LEU B 1 156 ? -1.429 7.504 18.766 1 91.38 156 LEU B O 1
ATOM 3355 N N . TYR B 1 157 ? 0.495 6.734 19.688 1 95.62 157 TYR B N 1
ATOM 3356 C CA . TYR B 1 157 ? 0.984 8.023 20.156 1 95.62 157 TYR B CA 1
ATOM 3357 C C . TYR B 1 157 ? 2.463 7.953 20.516 1 95.62 157 TYR B C 1
ATOM 3359 O O . TYR B 1 157 ? 3.039 6.863 20.578 1 95.62 157 TYR B O 1
ATOM 3367 N N . ILE B 1 158 ? 3.045 9.055 20.641 1 95.38 158 ILE B N 1
ATOM 3368 C CA . ILE B 1 158 ? 4.43 9.211 21.062 1 95.38 158 ILE B CA 1
ATOM 3369 C C . ILE B 1 158 ? 4.473 9.953 22.406 1 95.38 158 ILE B C 1
ATOM 3371 O O . ILE B 1 158 ? 3.768 10.945 22.594 1 95.38 158 ILE B O 1
ATOM 3375 N N . GLU B 1 159 ? 5.316 9.367 23.312 1 96.44 159 GLU B N 1
ATOM 3376 C CA . GLU B 1 159 ? 5.344 9.883 24.672 1 96.44 159 GLU B CA 1
ATOM 3377 C C . GLU B 1 159 ? 6.766 10.242 25.094 1 96.44 159 GLU B C 1
ATOM 3379 O O . GLU B 1 159 ? 7.707 9.5 24.812 1 96.44 159 GLU B O 1
ATOM 3384 N N . SER B 1 160 ? 6.852 11.359 25.766 1 95.5 160 SER B N 1
ATOM 3385 C CA . SER B 1 160 ? 8.109 11.711 26.422 1 95.5 160 SER B CA 1
ATOM 3386 C C . SER B 1 160 ? 8.094 11.328 27.891 1 95.5 160 SER B C 1
ATOM 3388 O O . SER B 1 160 ? 7.223 11.766 28.641 1 95.5 160 SER B O 1
ATOM 3390 N N . ILE B 1 161 ? 8.977 10.367 28.234 1 89.69 161 ILE B N 1
ATOM 3391 C CA . ILE B 1 161 ? 9.141 9.984 29.625 1 89.69 161 ILE B CA 1
ATOM 3392 C C . ILE B 1 161 ? 10.578 10.219 30.062 1 89.69 161 ILE B C 1
ATOM 3394 O O . ILE B 1 161 ? 11.5 9.555 29.594 1 89.69 161 ILE B O 1
ATOM 3398 N N . ARG B 1 162 ? 10.812 11.047 31.125 1 84.44 162 ARG B N 1
ATOM 3399 C CA . ARG B 1 162 ? 12.117 11.312 31.734 1 84.44 162 ARG B CA 1
ATOM 3400 C C . ARG B 1 162 ? 13.195 11.469 30.656 1 84.44 162 ARG B C 1
ATOM 3402 O O . ARG B 1 162 ? 14.234 10.812 30.719 1 84.44 162 ARG B O 1
ATOM 3409 N N . HIS B 1 163 ? 12.984 12.148 29.547 1 82.88 163 HIS B N 1
ATOM 3410 C CA . HIS B 1 163 ? 13.922 12.516 28.5 1 82.88 163 HIS B CA 1
ATOM 3411 C C . HIS B 1 163 ? 14.078 11.383 27.484 1 82.88 163 HIS B C 1
ATOM 3413 O O . HIS B 1 163 ? 15.062 11.336 26.734 1 82.88 163 HIS B O 1
ATOM 3419 N N . THR B 1 164 ? 13.289 10.367 27.625 1 89.94 164 THR B N 1
ATOM 3420 C CA . THR B 1 164 ? 13.234 9.305 26.625 1 89.94 164 THR B CA 1
ATOM 3421 C C . THR B 1 164 ? 11.914 9.352 25.859 1 89.94 164 THR B C 1
ATOM 3423 O O . THR B 1 164 ? 10.875 9.695 26.422 1 89.94 164 THR B O 1
ATOM 3426 N N . ILE B 1 165 ? 12.016 9.078 24.562 1 93.88 165 ILE B N 1
ATOM 3427 C CA . ILE B 1 165 ? 10.805 9.023 23.75 1 93.88 165 ILE B CA 1
ATOM 3428 C C . ILE B 1 165 ? 10.352 7.574 23.609 1 93.88 165 ILE B C 1
ATOM 3430 O O . ILE B 1 165 ? 11.156 6.695 23.281 1 93.88 165 ILE B O 1
ATOM 3434 N N . ILE B 1 166 ? 9.125 7.398 23.906 1 94.88 166 ILE B N 1
ATOM 3435 C CA . ILE B 1 166 ? 8.523 6.082 23.734 1 94.88 166 ILE B CA 1
ATOM 3436 C C . ILE B 1 166 ? 7.473 6.145 22.625 1 94.88 166 ILE B C 1
ATOM 3438 O O . ILE B 1 166 ? 6.547 6.953 22.672 1 94.88 166 ILE B O 1
ATOM 3442 N N . VAL B 1 167 ? 7.648 5.32 21.578 1 93.44 167 VAL B N 1
ATOM 3443 C CA . VAL B 1 167 ? 6.652 5.188 20.516 1 93.44 167 VAL B CA 1
ATOM 3444 C C . VAL B 1 167 ? 5.723 4.016 20.828 1 93.44 167 VAL B C 1
ATOM 3446 O O . VAL B 1 167 ? 6.152 2.859 20.828 1 93.44 167 VAL B O 1
ATOM 3449 N N . HIS B 1 168 ? 4.492 4.375 21.109 1 93.31 168 HIS B N 1
ATOM 3450 C CA . HIS B 1 168 ? 3.477 3.359 21.359 1 93.31 168 HIS B CA 1
ATOM 3451 C C . HIS B 1 168 ? 2.816 2.906 20.062 1 93.31 168 HIS B C 1
ATOM 3453 O O . HIS B 1 168 ? 2.242 3.721 19.344 1 93.31 168 HIS B O 1
ATOM 3459 N N . THR B 1 169 ? 2.936 1.649 19.75 1 89.19 169 THR B N 1
ATOM 3460 C CA . THR B 1 169 ? 2.354 1.106 18.516 1 89.19 169 THR B CA 1
ATOM 3461 C C . THR B 1 169 ? 1.325 0.026 18.844 1 89.19 169 THR B C 1
ATOM 3463 O O . THR B 1 169 ? 1.166 -0.358 20 1 89.19 169 THR B O 1
ATOM 3466 N N . LEU B 1 170 ? 0.579 -0.428 17.844 1 78.75 170 LEU B N 1
ATOM 3467 C CA . LEU B 1 170 ? -0.395 -1.503 18 1 78.75 170 LEU B CA 1
ATOM 3468 C C . LEU B 1 170 ? 0.287 -2.793 18.438 1 78.75 170 LEU B C 1
ATOM 3470 O O . LEU B 1 170 ? -0.331 -3.635 19.094 1 78.75 170 LEU B O 1
ATOM 3474 N N . SER B 1 171 ? 1.596 -2.861 18.109 1 73.31 171 SER B N 1
ATOM 3475 C CA . SER B 1 171 ? 2.311 -4.105 18.375 1 73.31 171 SER B CA 1
ATOM 3476 C C . SER B 1 171 ? 3.203 -3.982 19.594 1 73.31 171 SER B C 1
ATOM 3478 O O . SER B 1 171 ? 3.852 -4.949 20 1 73.31 171 SER B O 1
ATOM 3480 N N . GLY B 1 172 ? 3.279 -2.805 20.125 1 83.88 172 GLY B N 1
ATOM 3481 C CA . GLY B 1 172 ? 4.105 -2.646 21.312 1 83.88 172 GLY B CA 1
ATOM 3482 C C . GLY B 1 172 ? 4.75 -1.277 21.406 1 83.88 172 GLY B C 1
ATOM 3483 O O . GLY B 1 172 ? 4.359 -0.348 20.703 1 83.88 172 GLY B O 1
ATOM 3484 N N . LYS B 1 173 ? 5.699 -1.188 22.391 1 90.25 173 LYS B N 1
ATOM 3485 C CA . LYS B 1 173 ? 6.371 0.079 22.656 1 90.25 173 LYS B CA 1
ATOM 3486 C C . LYS B 1 173 ? 7.832 0.037 22.219 1 90.25 173 LYS B C 1
ATOM 3488 O O . LYS B 1 173 ? 8.492 -0.996 22.344 1 90.25 173 LYS B O 1
ATOM 3493 N N . LEU B 1 174 ? 8.258 1.101 21.688 1 87.94 174 LEU B N 1
ATOM 3494 C CA . LEU B 1 174 ? 9.641 1.259 21.25 1 87.94 174 LEU B CA 1
ATOM 3495 C C . LEU B 1 174 ? 10.281 2.475 21.922 1 87.94 174 LEU B C 1
ATOM 3497 O O . LEU B 1 174 ? 9.703 3.566 21.906 1 87.94 174 LEU B O 1
ATOM 3501 N N . SER B 1 175 ? 11.422 2.26 22.516 1 91.62 175 SER B N 1
ATOM 3502 C CA . SER B 1 175 ? 12.195 3.361 23.078 1 91.62 175 SER B CA 1
ATOM 3503 C C . SER B 1 175 ? 13.148 3.961 22.062 1 91.62 175 SER B C 1
ATOM 3505 O O . SER B 1 175 ? 13.93 3.238 21.438 1 91.62 175 SER B O 1
ATOM 3507 N N . VAL B 1 176 ? 13 5.23 21.906 1 87.31 176 VAL B N 1
ATOM 3508 C CA . VAL B 1 176 ? 13.82 5.859 20.875 1 87.31 176 VAL B CA 1
ATOM 3509 C C . VAL B 1 176 ? 14.461 7.129 21.422 1 87.31 176 VAL B C 1
ATOM 3511 O O . VAL B 1 176 ? 14 7.676 22.438 1 87.31 176 VAL B O 1
ATOM 3514 N N . SER B 1 177 ? 15.617 7.508 20.781 1 82.06 177 SER B N 1
ATOM 3515 C CA . SER B 1 177 ? 16.266 8.766 21.156 1 82.06 177 SER B CA 1
ATOM 3516 C C . SER B 1 177 ? 15.617 9.945 20.453 1 82.06 177 SER B C 1
ATOM 3518 O O . SER B 1 177 ? 14.992 9.781 19.391 1 82.06 177 SER B O 1
ATOM 3520 N N . GLY B 1 178 ? 15.711 11.078 21.141 1 84.94 178 GLY B N 1
ATOM 3521 C CA . GLY B 1 178 ? 15.188 12.297 20.547 1 84.94 178 GLY B CA 1
ATOM 3522 C C . GLY B 1 178 ? 14.312 13.086 21.5 1 84.94 178 GLY B C 1
ATOM 3523 O O . GLY B 1 178 ? 14.289 12.82 22.703 1 84.94 178 GLY B O 1
ATOM 3524 N N . THR B 1 179 ? 13.633 14.133 20.891 1 90.38 179 THR B N 1
ATOM 3525 C CA . THR B 1 179 ? 12.703 14.953 21.656 1 90.38 179 THR B CA 1
ATOM 3526 C C . THR B 1 179 ? 11.305 14.906 21.031 1 90.38 179 THR B C 1
ATOM 3528 O O . THR B 1 179 ? 11.156 14.609 19.844 1 90.38 179 THR B O 1
ATOM 3531 N N . LEU B 1 180 ? 10.328 15.094 21.812 1 92.5 180 LEU B N 1
ATOM 3532 C CA . LEU B 1 180 ? 8.961 15.133 21.328 1 92.5 180 LEU B CA 1
ATOM 3533 C C . LEU B 1 180 ? 8.789 16.234 20.281 1 92.5 180 LEU B C 1
ATOM 3535 O O . LEU B 1 180 ? 8.023 16.078 19.328 1 92.5 180 LEU B O 1
ATOM 3539 N N . LYS B 1 181 ? 9.578 17.312 20.484 1 90.38 181 LYS B N 1
ATOM 3540 C CA . LYS B 1 181 ? 9.531 18.406 19.531 1 90.38 181 LYS B CA 1
ATOM 3541 C C . LYS B 1 181 ? 10.008 17.953 18.156 1 90.38 181 LYS B C 1
ATOM 3543 O O . LYS B 1 181 ? 9.391 18.297 17.141 1 90.38 181 LYS B O 1
ATOM 3548 N N . ASP B 1 182 ? 11.062 17.219 18.188 1 85.38 182 ASP B N 1
ATOM 3549 C CA . ASP B 1 182 ? 11.578 16.688 16.938 1 85.38 182 ASP B CA 1
ATOM 3550 C C . ASP B 1 182 ? 10.531 15.828 16.234 1 85.38 182 ASP B C 1
ATOM 3552 O O . ASP B 1 182 ? 10.336 15.961 15.016 1 85.38 182 ASP B O 1
ATOM 3556 N N . PHE B 1 183 ? 9.828 14.984 16.969 1 88.69 183 PHE B N 1
ATOM 3557 C CA . PHE B 1 183 ? 8.812 14.117 16.391 1 88.69 183 PHE B CA 1
ATOM 3558 C C . PHE B 1 183 ? 7.609 14.93 15.922 1 88.69 183 PHE B C 1
ATOM 3560 O O . PHE B 1 183 ? 7.016 14.625 14.883 1 88.69 183 PHE B O 1
ATOM 3567 N N . GLU B 1 184 ? 7.297 15.898 16.688 1 89.56 184 GLU B N 1
ATOM 3568 C CA . GLU B 1 184 ? 6.207 16.781 16.281 1 89.56 184 GLU B CA 1
ATOM 3569 C C . GLU B 1 184 ? 6.496 17.453 14.945 1 89.56 184 GLU B C 1
ATOM 3571 O O . GLU B 1 184 ? 5.617 17.531 14.086 1 89.56 184 GLU B O 1
ATOM 3576 N N . GLU B 1 185 ? 7.691 17.828 14.719 1 79.62 185 GLU B N 1
ATOM 3577 C CA . GLU B 1 185 ? 8.102 18.453 13.469 1 79.62 185 GLU B CA 1
ATOM 3578 C C . GLU B 1 185 ? 8.109 17.453 12.32 1 79.62 185 GLU B C 1
ATOM 3580 O O . GLU B 1 185 ? 7.609 17.75 11.227 1 79.62 185 GLU B O 1
ATOM 3585 N N . ARG B 1 186 ? 8.594 16.297 12.672 1 75.44 186 ARG B N 1
ATOM 3586 C CA . ARG B 1 186 ? 8.68 15.258 11.648 1 75.44 186 ARG B CA 1
ATOM 3587 C C . ARG B 1 186 ? 7.285 14.82 11.203 1 75.44 186 ARG B C 1
ATOM 3589 O O . ARG B 1 186 ? 7.094 14.43 10.055 1 75.44 186 ARG B O 1
ATOM 3596 N N . LEU B 1 187 ? 6.305 14.961 12.156 1 80.88 187 LEU B N 1
ATOM 3597 C CA . LEU B 1 187 ? 4.969 14.438 11.906 1 80.88 187 LEU B CA 1
ATOM 3598 C C . LEU B 1 187 ? 3.969 15.57 11.703 1 80.88 187 LEU B C 1
ATOM 3600 O O . LEU B 1 187 ? 2.76 15.367 11.82 1 80.88 187 LEU B O 1
ATOM 3604 N N . ALA B 1 188 ? 4.52 16.719 11.523 1 72.81 188 ALA B N 1
ATOM 3605 C CA . ALA B 1 188 ? 3.703 17.922 11.438 1 72.81 188 ALA B CA 1
ATOM 3606 C C . ALA B 1 188 ? 2.66 17.812 10.328 1 72.81 188 ALA B C 1
ATOM 3608 O O . ALA B 1 188 ? 1.551 18.328 10.453 1 72.81 188 ALA B O 1
ATOM 3609 N N . GLU B 1 189 ? 3.012 17.031 9.438 1 62.16 189 GLU B N 1
ATOM 3610 C CA . GLU B 1 189 ? 2.102 16.922 8.305 1 62.16 189 GLU B CA 1
ATOM 3611 C C . GLU B 1 189 ? 1.28 15.641 8.375 1 62.16 189 GLU B C 1
ATOM 3613 O O . GLU B 1 189 ? 0.568 15.297 7.426 1 62.16 189 GLU B O 1
ATOM 3618 N N . GLN B 1 190 ? 1.399 14.961 9.406 1 75 190 GLN B N 1
ATOM 3619 C CA . GLN B 1 190 ? 0.664 13.727 9.664 1 75 190 GLN B CA 1
ATOM 3620 C C . GLN B 1 190 ? -0.425 13.938 10.711 1 75 190 GLN B C 1
ATOM 3622 O O . GLN B 1 190 ? -0.539 15.031 11.281 1 75 190 GLN B O 1
ATOM 3627 N N . ASP B 1 191 ? -1.257 13.016 10.844 1 76.69 191 ASP B N 1
ATOM 3628 C CA . ASP B 1 191 ? -2.426 13.141 11.711 1 76.69 191 ASP B CA 1
ATOM 3629 C C . ASP B 1 191 ? -2.049 12.922 13.172 1 76.69 191 ASP B C 1
ATOM 3631 O O . ASP B 1 191 ? -2.654 12.094 13.859 1 76.69 191 ASP B O 1
ATOM 3635 N N . PHE B 1 192 ? -0.984 13.672 13.445 1 88 192 PHE B N 1
ATOM 3636 C CA . PHE B 1 192 ? -0.603 13.664 14.852 1 88 192 PHE B CA 1
ATOM 3637 C C . PHE B 1 192 ? -0.852 15.031 15.484 1 88 192 PHE B C 1
ATOM 3639 O O . PHE B 1 192 ? -0.791 16.047 14.805 1 88 192 PHE B O 1
ATOM 3646 N N . PHE B 1 193 ? -1.193 15.078 16.781 1 92.38 193 PHE B N 1
ATOM 3647 C CA . PHE B 1 193 ? -1.456 16.312 17.5 1 92.38 193 PHE B CA 1
ATOM 3648 C C . PHE B 1 193 ? -0.768 16.297 18.859 1 92.38 193 PHE B C 1
ATOM 3650 O O . PHE B 1 193 ? -0.873 15.312 19.609 1 92.38 193 PHE B O 1
ATOM 3657 N N . ARG B 1 194 ? -0.12 17.297 19.125 1 94.81 194 ARG B N 1
ATOM 3658 C CA . ARG B 1 194 ? 0.48 17.469 20.438 1 94.81 194 ARG B CA 1
ATOM 3659 C C . ARG B 1 194 ? -0.579 17.797 21.484 1 94.81 194 ARG B C 1
ATOM 3661 O O . ARG B 1 194 ? -0.975 18.953 21.625 1 94.81 194 ARG B O 1
ATOM 3668 N N . SER B 1 195 ? -0.964 16.859 22.266 1 94 195 SER B N 1
ATOM 3669 C CA . SER B 1 195 ? -2.088 17.047 23.188 1 94 195 SER B CA 1
ATOM 3670 C C . SER B 1 195 ? -1.633 17.656 24.5 1 94 195 SER B C 1
ATOM 3672 O O . SER B 1 195 ? -2.447 18.188 25.266 1 94 195 SER B O 1
ATOM 3674 N N . ASN B 1 196 ? -0.444 17.531 24.828 1 93.38 196 ASN B N 1
ATOM 3675 C CA . ASN B 1 196 ? 0.178 18.172 25.984 1 93.38 196 ASN B CA 1
ATOM 3676 C C . ASN B 1 196 ? 1.7 18.172 25.875 1 93.38 196 ASN B C 1
ATOM 3678 O O . ASN B 1 196 ? 2.25 18.016 24.781 1 93.38 196 ASN B O 1
ATOM 3682 N N . SER B 1 197 ? 2.365 18.359 26.922 1 91.56 197 SER B N 1
ATOM 3683 C CA . SER B 1 197 ? 3.816 18.5 26.875 1 91.56 197 SER B CA 1
ATOM 3684 C C . SER B 1 197 ? 4.496 17.141 26.672 1 91.56 197 SER B C 1
ATOM 3686 O O . SER B 1 197 ? 5.66 17.078 26.281 1 91.56 197 SER B O 1
ATOM 3688 N N . CYS B 1 198 ? 3.754 16.047 26.859 1 93.38 198 CYS B N 1
ATOM 3689 C CA . CYS B 1 198 ? 4.465 14.766 26.812 1 93.38 198 CYS B CA 1
ATOM 3690 C C . CYS B 1 198 ? 3.812 13.82 25.812 1 93.38 198 CYS B C 1
ATOM 3692 O O . CYS B 1 198 ? 4.297 12.703 25.609 1 93.38 198 CYS B O 1
ATOM 3694 N N . TYR B 1 199 ? 2.682 14.242 25.156 1 95.5 199 TYR B N 1
ATOM 3695 C CA . TYR B 1 199 ? 1.986 13.328 24.25 1 95.5 199 TYR B CA 1
ATOM 3696 C C . TYR B 1 199 ? 1.857 13.922 22.859 1 95.5 199 TYR B C 1
ATOM 3698 O O . TYR B 1 199 ? 1.435 15.07 22.703 1 95.5 199 TYR B O 1
ATOM 3706 N N . LEU B 1 200 ? 2.246 13.18 21.875 1 95.94 200 LEU B N 1
ATOM 3707 C CA . LEU B 1 200 ? 1.895 13.367 20.469 1 95.94 200 LEU B CA 1
ATOM 3708 C C . LEU B 1 200 ? 0.951 12.273 19.984 1 95.94 200 LEU B C 1
ATOM 3710 O O . LEU B 1 200 ? 1.371 11.133 19.781 1 95.94 200 LEU B O 1
ATOM 3714 N N . VAL B 1 201 ? -0.279 12.68 19.812 1 94.5 201 VAL B N 1
ATOM 3715 C CA . VAL B 1 201 ? -1.367 11.727 19.656 1 94.5 201 VAL B CA 1
ATOM 3716 C C . VAL B 1 201 ? -1.666 11.523 18.172 1 94.5 201 VAL B C 1
ATOM 3718 O O . VAL B 1 201 ? -1.763 12.492 17.422 1 94.5 201 VAL B O 1
ATOM 3721 N N . ASN B 1 202 ? -1.735 10.273 17.766 1 90.38 202 ASN B N 1
ATOM 3722 C CA . ASN B 1 202 ? -2.219 9.945 16.438 1 90.38 202 ASN B CA 1
ATOM 3723 C C . ASN B 1 202 ? -3.74 10.047 16.344 1 90.38 202 ASN B C 1
ATOM 3725 O O . ASN B 1 202 ? -4.453 9.242 16.938 1 90.38 202 ASN B O 1
ATOM 3729 N N . LEU B 1 203 ? -4.258 10.93 15.609 1 85.75 203 LEU B N 1
ATOM 3730 C CA . LEU B 1 203 ? -5.691 11.195 15.539 1 85.75 203 LEU B CA 1
ATOM 3731 C C . LEU B 1 203 ? -6.441 9.992 14.977 1 85.75 203 LEU B C 1
ATOM 3733 O O . LEU B 1 203 ? -7.602 9.766 15.328 1 85.75 203 LEU B O 1
ATOM 3737 N N . ARG B 1 204 ? -5.703 9.227 14.234 1 74.88 204 ARG B N 1
ATOM 3738 C CA . ARG B 1 204 ? -6.285 8.039 13.617 1 74.88 204 ARG B CA 1
ATOM 3739 C C . ARG B 1 204 ? -6.777 7.062 14.68 1 74.88 204 ARG B C 1
ATOM 3741 O O . ARG B 1 204 ? -7.73 6.316 14.453 1 74.88 204 ARG B O 1
ATOM 3748 N N . HIS B 1 205 ? -6.172 7.117 15.805 1 83.38 205 HIS B N 1
ATOM 3749 C CA . HIS B 1 205 ? -6.441 6.113 16.828 1 83.38 205 HIS B CA 1
ATOM 3750 C C . HIS B 1 205 ? -7.242 6.707 17.984 1 83.38 205 HIS B C 1
ATOM 3752 O O . HIS B 1 205 ? -7.418 6.059 19.016 1 83.38 205 HIS B O 1
ATOM 3758 N N . VAL B 1 206 ? -7.746 7.922 17.812 1 85.25 206 VAL B N 1
ATOM 3759 C CA . VAL B 1 206 ? -8.625 8.5 18.812 1 85.25 206 VAL B CA 1
ATOM 3760 C C . VAL B 1 206 ? -10.055 7.988 18.609 1 85.25 206 VAL B C 1
ATOM 3762 O O . VAL B 1 206 ? -10.625 8.156 17.531 1 85.25 206 VAL B O 1
ATOM 3765 N N . VAL B 1 207 ? -10.586 7.355 19.625 1 76 207 VAL B N 1
ATOM 3766 C CA . VAL B 1 207 ? -11.914 6.77 19.453 1 76 207 VAL B CA 1
ATOM 3767 C C . VAL B 1 207 ? -12.938 7.574 20.234 1 76 207 VAL B C 1
ATOM 3769 O O . VAL B 1 207 ? -14.141 7.359 20.109 1 76 207 VAL B O 1
ATOM 3772 N N . GLY B 1 208 ? -12.398 8.484 21.047 1 78.44 208 GLY B N 1
ATOM 3773 C CA . GLY B 1 208 ? -13.312 9.305 21.828 1 78.44 208 GLY B CA 1
ATOM 3774 C C . GLY B 1 208 ? -12.609 10.328 22.703 1 78.44 208 GLY B C 1
ATOM 3775 O O . GLY B 1 208 ? -11.375 10.344 22.766 1 78.44 208 GLY B O 1
ATOM 3776 N N . VAL B 1 209 ? -13.43 11.266 23.266 1 85.5 209 VAL B N 1
ATOM 3777 C CA . VAL B 1 209 ? -12.953 12.25 24.234 1 85.5 209 VAL B CA 1
ATOM 3778 C C . VAL B 1 209 ? -13.828 12.219 25.484 1 85.5 209 VAL B C 1
ATOM 3780 O O . VAL B 1 209 ? -15.055 12.211 25.391 1 85.5 209 VAL B O 1
ATOM 3783 N N . GLU B 1 210 ? -13.234 12 26.594 1 85.31 210 GLU B N 1
ATOM 3784 C CA . GLU B 1 210 ? -13.906 11.984 27.891 1 85.31 210 GLU B CA 1
ATOM 3785 C C . GLU B 1 210 ? -13.312 13.031 28.828 1 85.31 210 GLU B C 1
ATOM 3787 O O . GLU B 1 210 ? -12.211 12.844 29.344 1 85.31 210 GLU B O 1
ATOM 3792 N N . GLY B 1 211 ? -14.156 14.039 29.062 1 88.75 211 GLY B N 1
ATOM 3793 C CA . GLY B 1 211 ? -13.609 15.117 29.875 1 88.75 211 GLY B CA 1
ATOM 3794 C C . GLY B 1 211 ? -12.398 15.781 29.234 1 88.75 211 GLY B C 1
ATOM 3795 O O . GLY B 1 211 ? -12.492 16.312 28.125 1 88.75 211 GLY B O 1
ATOM 3796 N N . GLN B 1 212 ? -11.266 15.664 30 1 92.12 212 GLN B N 1
ATOM 3797 C CA . GLN B 1 212 ? -10.031 16.281 29.531 1 92.12 212 GLN B CA 1
ATOM 3798 C C . GLN B 1 212 ? -9.133 15.25 28.844 1 92.12 212 GLN B C 1
ATOM 3800 O O . GLN B 1 212 ? -8.008 15.555 28.453 1 92.12 212 GLN B O 1
ATOM 3805 N N . ASP B 1 213 ? -9.641 14.047 28.641 1 92.88 213 ASP B N 1
ATOM 3806 C CA . ASP B 1 213 ? -8.805 12.984 28.094 1 92.88 213 ASP B CA 1
ATOM 3807 C C . ASP B 1 213 ? -9.305 12.539 26.734 1 92.88 213 ASP B C 1
ATOM 3809 O O . ASP B 1 213 ? -10.508 12.578 26.453 1 92.88 213 ASP B O 1
ATOM 3813 N N . CYS B 1 214 ? -8.383 12.211 25.859 1 91.25 214 CYS B N 1
ATOM 3814 C CA . CYS B 1 214 ? -8.766 11.469 24.672 1 91.25 214 CYS B CA 1
ATOM 3815 C C . CYS B 1 214 ? -8.539 9.969 24.859 1 91.25 214 CYS B C 1
ATOM 3817 O O . CYS B 1 214 ? -7.609 9.562 25.562 1 91.25 214 CYS B O 1
ATOM 3819 N N . VAL B 1 215 ? -9.453 9.227 24.312 1 87.19 215 VAL B N 1
ATOM 3820 C CA . VAL B 1 215 ? -9.383 7.77 24.422 1 87.19 215 VAL B CA 1
ATOM 3821 C C . VAL B 1 215 ? -8.828 7.172 23.141 1 87.19 215 VAL B C 1
ATOM 3823 O O . VAL B 1 215 ? -9.32 7.469 22.047 1 87.19 215 VAL B O 1
ATOM 3826 N N . MET B 1 216 ? -7.812 6.363 23.328 1 89.44 216 MET B N 1
ATOM 3827 C CA . MET B 1 216 ? -7.152 5.758 22.172 1 89.44 216 MET B CA 1
ATOM 3828 C C . MET B 1 216 ? -7.773 4.402 21.844 1 89.44 216 MET B C 1
ATOM 3830 O O . MET B 1 216 ? -8.492 3.83 22.656 1 89.44 216 MET B O 1
ATOM 3834 N N . SER B 1 217 ? -7.512 3.91 20.703 1 77.56 217 SER B N 1
ATOM 3835 C CA . SER B 1 217 ? -8.117 2.678 20.203 1 77.56 217 SER B CA 1
ATOM 3836 C C . SER B 1 217 ? -7.719 1.481 21.062 1 77.56 217 SER B C 1
ATOM 3838 O O . SER B 1 217 ? -8.414 0.466 21.078 1 77.56 217 SER B O 1
ATOM 3840 N N . ASN B 1 218 ? -6.617 1.604 21.766 1 80.62 218 ASN B N 1
ATOM 3841 C CA . ASN B 1 218 ? -6.215 0.52 22.656 1 80.62 218 ASN B CA 1
ATOM 3842 C C . ASN B 1 218 ? -6.84 0.668 24.031 1 80.62 218 ASN B C 1
ATOM 3844 O O . ASN B 1 218 ? -6.473 -0.049 24.969 1 80.62 218 ASN B O 1
ATOM 3848 N N . GLY B 1 219 ? -7.613 1.686 24.172 1 83.5 219 GLY B N 1
ATOM 3849 C CA . GLY B 1 219 ? -8.352 1.854 25.422 1 83.5 219 GLY B CA 1
ATOM 3850 C C . GLY B 1 219 ? -7.695 2.834 26.375 1 83.5 219 GLY B C 1
ATOM 3851 O O . GLY B 1 219 ? -8.297 3.223 27.375 1 83.5 219 GLY B O 1
ATOM 3852 N N . GLU B 1 220 ? -6.527 3.227 26.094 1 91.31 220 GLU B N 1
ATOM 3853 C CA . GLU B 1 220 ? -5.82 4.145 26.984 1 91.31 220 GLU B CA 1
ATOM 3854 C C . GLU B 1 220 ? -6.387 5.559 26.875 1 91.31 220 GLU B C 1
ATOM 3856 O O . GLU B 1 220 ? -6.777 6 25.797 1 91.31 220 GLU B O 1
ATOM 3861 N N . ALA B 1 221 ? -6.457 6.184 28.016 1 93.12 221 ALA B N 1
ATOM 3862 C CA . ALA B 1 221 ? -6.863 7.586 28.062 1 93.12 221 ALA B CA 1
ATOM 3863 C C . ALA B 1 221 ? -5.652 8.5 28.234 1 93.12 221 ALA B C 1
ATOM 3865 O O . ALA B 1 221 ? -4.816 8.281 29.109 1 93.12 221 ALA B O 1
ATOM 3866 N N . LEU B 1 222 ? -5.516 9.445 27.328 1 95.5 222 LEU B N 1
ATOM 3867 C CA . LEU B 1 222 ? -4.41 10.398 27.375 1 95.5 222 LEU B CA 1
ATOM 3868 C C . LEU B 1 222 ? -4.914 11.812 27.656 1 95.5 222 LEU B C 1
ATOM 3870 O O . LEU B 1 222 ? -5.883 12.266 27.047 1 95.5 222 LEU B O 1
ATOM 3874 N N . ARG B 1 223 ? -4.234 12.523 28.516 1 95.19 223 ARG B N 1
ATOM 3875 C CA . ARG B 1 223 ? -4.613 13.867 28.922 1 95.19 223 ARG B CA 1
ATOM 3876 C C . ARG B 1 223 ? -4.387 14.875 27.797 1 95.19 223 ARG B C 1
ATOM 3878 O O . ARG B 1 223 ? -3.354 14.836 27.125 1 95.19 223 ARG B O 1
ATOM 3885 N N . VAL B 1 224 ? -5.312 15.664 27.594 1 95.56 224 VAL B N 1
ATOM 3886 C CA . VAL B 1 224 ? -5.184 16.844 26.75 1 95.56 224 VAL B CA 1
ATOM 3887 C C . VAL B 1 224 ? -5.145 18.094 27.609 1 95.56 224 VAL B C 1
ATOM 3889 O O . VAL B 1 224 ? -6.055 18.344 28.406 1 95.56 224 VAL B O 1
ATOM 3892 N N . SER B 1 225 ? -4.082 18.828 27.438 1 95 225 SER B N 1
ATOM 3893 C CA . SER B 1 225 ? -3.951 20.031 28.266 1 95 225 SER B CA 1
ATOM 3894 C C . SER B 1 225 ? -5.078 21.016 27.984 1 95 225 SER B C 1
ATOM 3896 O O . SER B 1 225 ? -5.57 21.109 26.859 1 95 225 SER B O 1
ATOM 3898 N N . ARG B 1 226 ? -5.449 21.75 28.984 1 92.31 226 ARG B N 1
ATOM 3899 C CA . ARG B 1 226 ? -6.562 22.688 28.906 1 92.31 226 ARG B CA 1
ATOM 3900 C C . ARG B 1 226 ? -6.344 23.688 27.781 1 92.31 226 ARG B C 1
ATOM 3902 O O . ARG B 1 226 ? -7.238 23.922 26.953 1 92.31 226 ARG B O 1
ATOM 3909 N N . PRO B 1 227 ? -5.164 24.266 27.672 1 93.56 227 PRO B N 1
ATOM 3910 C CA . PRO B 1 227 ? -4.961 25.266 26.625 1 93.56 227 PRO B CA 1
ATOM 3911 C C . PRO B 1 227 ? -5.035 24.672 25.219 1 93.56 227 PRO B C 1
ATOM 3913 O O . PRO B 1 227 ? -5.27 25.406 24.25 1 93.56 227 PRO B O 1
ATOM 3916 N N . ARG B 1 228 ? -4.887 23.359 25.125 1 91.94 228 ARG B N 1
ATOM 3917 C CA . ARG B 1 228 ? -4.836 22.734 23.812 1 91.94 228 ARG B CA 1
ATOM 3918 C C . ARG B 1 228 ? -6.16 22.062 23.469 1 91.94 228 ARG B C 1
ATOM 3920 O O . ARG B 1 228 ? -6.344 21.562 22.359 1 91.94 228 ARG B O 1
ATO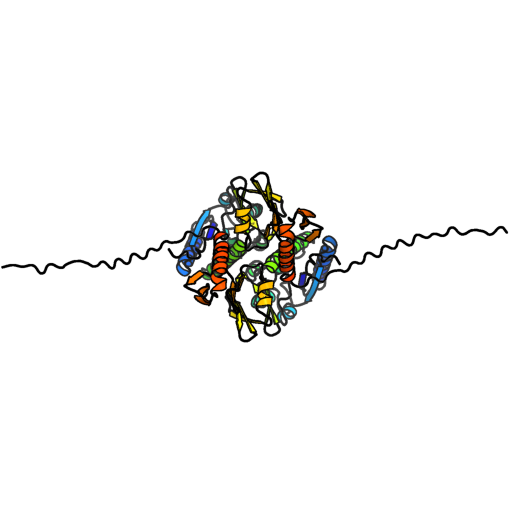M 3927 N N . LYS B 1 229 ? -7.027 22.078 24.406 1 90.19 229 LYS B N 1
ATOM 3928 C CA . LYS B 1 229 ? -8.25 21.297 24.281 1 90.19 229 LYS B CA 1
ATOM 3929 C C . LYS B 1 229 ? -9.07 21.75 23.078 1 90.19 229 LYS B C 1
ATOM 3931 O O . LYS B 1 229 ? -9.516 20.922 22.266 1 90.19 229 LYS B O 1
ATOM 3936 N N . LYS B 1 230 ? -9.258 23.016 22.953 1 86.88 230 LYS B N 1
ATOM 3937 C CA . LYS B 1 230 ? -10.055 23.531 21.844 1 86.88 230 LYS B CA 1
ATOM 3938 C C . LYS B 1 230 ? -9.422 23.188 20.5 1 86.88 230 LYS B C 1
ATOM 3940 O O . LYS B 1 230 ? -10.109 22.703 19.594 1 86.88 230 LYS B O 1
ATOM 3945 N N . ALA B 1 231 ? -8.203 23.438 20.406 1 87.25 231 ALA B N 1
ATOM 3946 C CA . ALA B 1 231 ? -7.484 23.141 19.172 1 87.25 231 ALA B CA 1
ATOM 3947 C C . ALA B 1 231 ? -7.512 21.641 18.875 1 87.25 231 ALA B C 1
ATOM 3949 O O . ALA B 1 231 ? -7.645 21.234 17.719 1 87.25 231 ALA B O 1
ATOM 3950 N N . PHE B 1 232 ? -7.395 20.75 19.875 1 88.88 232 PHE B N 1
ATOM 3951 C CA . PHE B 1 232 ? -7.434 19.312 19.734 1 88.88 232 PHE B CA 1
ATOM 3952 C C . PHE B 1 232 ? -8.781 18.859 19.172 1 88.88 232 PHE B C 1
ATOM 3954 O O . PHE B 1 232 ? -8.836 18.094 18.203 1 88.88 232 PHE B O 1
ATOM 3961 N N . LEU B 1 233 ? -9.781 19.422 19.766 1 81.44 233 LEU B N 1
ATOM 3962 C CA . LEU B 1 233 ? -11.133 19.047 19.344 1 81.44 233 LEU B CA 1
ATOM 3963 C C . LEU B 1 233 ? -11.398 19.5 17.906 1 81.44 233 LEU B C 1
ATOM 3965 O O . LEU B 1 233 ? -11.984 18.75 17.125 1 81.44 233 LEU B O 1
ATOM 3969 N N . THR B 1 234 ? -10.984 20.672 17.594 1 80.19 234 THR B N 1
ATOM 3970 C CA . THR B 1 234 ? -11.141 21.188 16.234 1 80.19 234 THR B CA 1
ATOM 3971 C C . THR B 1 234 ? -10.398 20.297 15.234 1 80.19 234 THR B C 1
ATOM 3973 O O . THR B 1 234 ? -10.953 19.922 14.203 1 80.19 234 THR B O 1
ATOM 3976 N N . THR B 1 235 ? -9.164 19.969 15.57 1 79.88 235 THR B N 1
ATOM 3977 C CA . THR B 1 235 ? -8.344 19.141 14.688 1 79.88 235 THR B CA 1
ATOM 3978 C C . THR B 1 235 ? -8.922 17.734 14.555 1 79.88 235 THR B C 1
ATOM 3980 O O . THR B 1 235 ? -8.938 17.172 13.461 1 79.88 235 THR B O 1
ATOM 3983 N N . LEU B 1 236 ? -9.43 17.25 15.656 1 79.81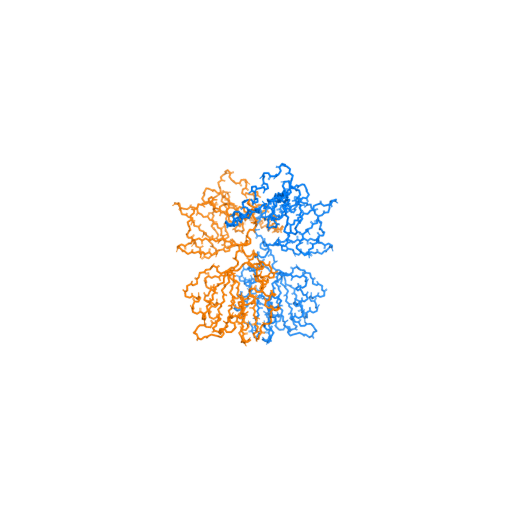 236 LEU B N 1
ATOM 3984 C CA . LEU B 1 236 ? -10.031 15.922 15.656 1 79.81 236 LEU B CA 1
ATOM 3985 C C . LEU B 1 236 ? -11.289 15.898 14.797 1 79.81 236 LEU B C 1
ATOM 3987 O O . LEU B 1 236 ? -11.492 14.977 14.008 1 79.81 236 LEU B O 1
ATOM 3991 N N . ALA B 1 237 ? -12.078 16.891 14.938 1 71.12 237 ALA B N 1
ATOM 3992 C CA . ALA B 1 237 ? -13.305 17.016 14.148 1 71.12 237 ALA B CA 1
ATOM 3993 C C . ALA B 1 237 ? -12.992 17.094 12.656 1 71.12 237 ALA B C 1
ATOM 3995 O O . ALA B 1 237 ? -13.656 16.453 11.844 1 71.12 237 ALA B O 1
ATOM 3996 N N . ASN B 1 238 ? -12.031 17.875 12.438 1 65 238 ASN B N 1
ATOM 3997 C CA . ASN B 1 238 ? -11.602 18 11.047 1 65 238 ASN B CA 1
ATOM 3998 C C . ASN B 1 238 ? -11.102 16.672 10.5 1 65 238 ASN B C 1
ATOM 4000 O O . ASN B 1 238 ? -11.367 16.328 9.344 1 65 238 ASN B O 1
ATOM 4004 N N . TYR B 1 239 ? -10.328 15.961 11.266 1 65.75 239 TYR B N 1
ATOM 4005 C CA . TYR B 1 239 ? -9.805 14.656 10.883 1 65.75 239 TYR B CA 1
ATOM 4006 C C . TYR B 1 239 ? -10.938 13.68 10.602 1 65.75 239 TYR B C 1
ATOM 4008 O O . TYR B 1 239 ? -10.898 12.938 9.609 1 65.75 239 TYR B O 1
ATOM 4016 N N . MET B 1 240 ? -11.914 13.758 11.539 1 58.41 240 MET B N 1
ATOM 4017 C CA . MET B 1 240 ? -13.047 12.836 11.438 1 58.41 240 MET B CA 1
ATOM 4018 C C . MET B 1 240 ? -13.961 13.219 10.281 1 58.41 240 MET B C 1
ATOM 4020 O O . MET B 1 240 ? -14.555 12.352 9.641 1 58.41 240 MET B O 1
ATOM 4024 N N . GLY B 1 241 ? -14.32 14.57 10.188 1 51.28 241 GLY B N 1
ATOM 4025 C CA . GLY B 1 241 ? -15.102 15.039 9.055 1 51.28 241 GLY B CA 1
ATOM 4026 C C . GLY B 1 241 ? -14.445 14.773 7.715 1 51.28 241 GLY B C 1
ATOM 4027 O O . GLY B 1 241 ? -15.125 14.5 6.727 1 51.28 241 GLY B O 1
ATOM 4028 N N . ALA B 1 242 ? -13.312 15.305 7.652 1 45.16 242 ALA B N 1
ATOM 4029 C CA . ALA B 1 242 ? -12.57 15 6.434 1 45.16 242 ALA B CA 1
ATOM 4030 C C . ALA B 1 242 ? -12.57 13.5 6.152 1 45.16 242 ALA B C 1
ATOM 4032 O O . ALA B 1 242 ? -12.484 13.078 4.996 1 45.16 242 ALA B O 1
ATOM 4033 N N . ALA B 1 243 ? -12.766 12.758 7.359 1 41.31 243 ALA B N 1
ATOM 4034 C CA . ALA B 1 243 ? -13.078 11.344 7.203 1 41.31 243 ALA B CA 1
ATOM 4035 C C . ALA B 1 243 ? -14.547 11.133 6.879 1 41.31 243 ALA B C 1
ATOM 4037 O O . ALA B 1 243 ? -15.414 11.82 7.422 1 41.31 243 ALA B O 1
ATOM 4038 N N . GLY B 1 244 ? -15.18 11.344 5.797 1 31.58 244 GLY B N 1
ATOM 4039 C CA . GLY B 1 244 ? -16.594 11.344 5.453 1 31.58 244 GLY B CA 1
ATOM 4040 C C . GLY B 1 244 ? -17.484 10.891 6.594 1 31.58 244 GLY B C 1
ATOM 4041 O O . GLY B 1 244 ? -17.016 10.273 7.547 1 31.58 244 GLY B O 1
ATOM 4042 N N . PRO B 1 245 ? -18.922 11.539 6.742 1 27.86 245 PRO B N 1
ATOM 4043 C CA . PRO B 1 245 ? -19.938 11.438 7.797 1 27.86 245 PRO B CA 1
ATOM 4044 C C . PRO B 1 245 ? -20.047 10.023 8.359 1 27.86 245 PRO B C 1
ATOM 4046 O O . PRO B 1 245 ? -20.266 9.07 7.602 1 27.86 245 PRO B O 1
ATOM 4049 N N . THR B 1 246 ? -19.391 9.633 9.289 1 28.56 246 THR B N 1
ATOM 4050 C CA . THR B 1 246 ? -19.75 8.438 10.047 1 28.56 246 THR B CA 1
ATOM 4051 C C . THR B 1 246 ? -21.109 8.617 10.727 1 28.56 246 THR B C 1
ATOM 4053 O O . THR B 1 246 ? -21.438 9.711 11.203 1 28.56 246 THR B O 1
ATOM 4056 N N . SER B 1 247 ? -22.281 7.984 10.336 1 27.28 247 SER B N 1
ATOM 4057 C CA . SER B 1 247 ? -23.609 7.922 10.938 1 27.28 247 SER B CA 1
ATOM 4058 C C . SER B 1 247 ? -23.531 7.691 12.445 1 27.28 247 SER B C 1
ATOM 4060 O O . SER B 1 247 ? -22.922 6.727 12.898 1 27.28 247 SER B O 1
ATOM 4062 N N . ARG B 1 248 ? -23.547 8.672 13.305 1 28.83 248 ARG B N 1
ATOM 4063 C CA . ARG B 1 248 ? -23.672 8.719 14.758 1 28.83 248 ARG B CA 1
ATOM 4064 C C . ARG B 1 248 ? -24.859 7.906 15.242 1 28.83 248 ARG B C 1
ATOM 4066 O O . ARG B 1 248 ? -26 8.148 14.828 1 28.83 248 ARG B O 1
ATOM 4073 N N . ALA B 1 249 ? -24.719 6.57 15.719 1 27.39 249 ALA B N 1
ATOM 4074 C CA . ALA B 1 249 ? -25.672 5.781 16.484 1 27.39 249 ALA B CA 1
ATOM 4075 C C . ALA B 1 249 ? -26.156 6.547 17.719 1 27.39 249 ALA B C 1
ATOM 4077 O O . ALA B 1 249 ? -25.344 6.98 18.531 1 27.39 249 ALA B O 1
ATOM 4078 N N . SER B 1 250 ? -27.25 7.301 17.734 1 24.36 250 SER B N 1
ATOM 4079 C CA . SER B 1 250 ? -28.078 7.75 18.859 1 24.36 250 SER B CA 1
ATOM 4080 C C . SER B 1 250 ? -28.406 6.598 19.797 1 24.36 250 SER B C 1
ATOM 4082 O O . SER B 1 250 ? -29.297 5.789 19.5 1 24.36 250 SER B O 1
ATOM 4084 N N . THR B 1 251 ? -27.547 5.75 20.25 1 23.83 251 THR B N 1
ATOM 4085 C CA . THR B 1 251 ? -28.094 4.828 21.25 1 23.83 251 THR B CA 1
ATOM 4086 C C . THR B 1 251 ? -28.578 5.586 22.469 1 23.83 251 THR B C 1
ATOM 4088 O O . THR B 1 251 ? -27.781 6.168 23.219 1 23.83 251 THR B O 1
ATOM 4091 N N . GLN B 1 252 ? -29.688 6.297 22.469 1 23.2 252 GLN B N 1
ATOM 4092 C CA . GLN B 1 252 ? -30.516 6.715 23.594 1 23.2 252 GLN B CA 1
ATOM 4093 C C . GLN B 1 252 ? -30.797 5.551 24.547 1 23.2 252 GLN B C 1
ATOM 4095 O O . GLN B 1 252 ? -31.438 4.57 24.156 1 23.2 252 GLN B O 1
ATOM 4100 N N . THR B 1 253 ? -29.828 5.117 25.359 1 24.98 253 THR B N 1
ATOM 4101 C CA . THR B 1 253 ? -30.203 4.266 26.484 1 24.98 253 THR B CA 1
ATOM 4102 C C . THR B 1 253 ? -31.344 4.895 27.281 1 24.98 253 THR B C 1
ATOM 4104 O O . THR B 1 253 ? -31.188 5.996 27.828 1 24.98 253 THR B O 1
ATOM 4107 N N . ALA B 1 254 ? -32.656 4.699 26.922 1 26.66 254 ALA B N 1
ATOM 4108 C CA . ALA B 1 254 ? -33.906 4.93 27.641 1 26.66 254 ALA B CA 1
ATOM 4109 C C . ALA B 1 254 ? -33.844 4.352 29.047 1 26.66 254 ALA B C 1
ATOM 4111 O O . ALA B 1 254 ? -33.625 3.152 29.219 1 26.66 254 ALA B O 1
ATOM 4112 N N . ALA B 1 255 ? -33.406 5.117 30.172 1 25.53 255 ALA B N 1
ATOM 4113 C CA . ALA B 1 255 ? -33.594 4.891 31.594 1 25.53 255 ALA B CA 1
ATOM 4114 C C . ALA B 1 255 ? -35.062 4.543 31.891 1 25.53 255 ALA B C 1
ATOM 4116 O O . ALA B 1 255 ? -35.938 5.406 31.797 1 25.53 255 ALA B O 1
ATOM 4117 N N . SER B 1 256 ? -35.656 3.469 31.281 1 24.59 256 SER B N 1
ATOM 4118 C CA . SER B 1 256 ? -37.031 3.117 31.625 1 24.59 256 SER B CA 1
ATOM 4119 C C . SER B 1 256 ? -37.156 2.912 33.125 1 24.59 256 SER B C 1
ATOM 4121 O O . SER B 1 256 ? -38.031 2.162 33.594 1 24.59 256 SER B O 1
ATOM 4123 N N . ASN B 1 257 ? -36.438 3.578 34.094 1 24.14 257 ASN B N 1
ATOM 4124 C CA . ASN B 1 257 ? -36.719 3.145 35.469 1 24.14 257 ASN B CA 1
ATOM 4125 C C . ASN B 1 257 ? -38.156 3.396 35.844 1 24.14 257 ASN B C 1
ATOM 4127 O O . ASN B 1 257 ? -38.531 3.402 37.031 1 24.14 257 ASN B O 1
ATOM 4131 N N . LYS B 1 258 ? -39.156 3.729 35.125 1 23.48 258 LYS B N 1
ATOM 4132 C CA . LYS B 1 258 ? -40.344 4.254 35.781 1 23.48 258 LYS B CA 1
ATOM 4133 C C . LYS B 1 258 ? -41.125 3.141 36.469 1 23.48 258 LYS B C 1
ATOM 4135 O O . LYS B 1 258 ? -42.219 2.775 36.062 1 23.48 258 LYS B O 1
ATOM 4140 N N . GLY B 1 259 ? -40.5 1.979 37.062 1 21.56 259 GLY B N 1
ATOM 4141 C CA . GLY B 1 259 ? -41.562 1.084 37.531 1 21.56 259 GLY B CA 1
ATOM 4142 C C . GLY B 1 259 ? -42.469 1.711 38.562 1 21.56 259 GLY B C 1
ATOM 4143 O O . GLY B 1 259 ? -42.031 1.978 39.688 1 21.56 259 GLY B O 1
ATOM 4144 N N . ALA B 1 260 ? -43.469 2.57 38.375 1 20.48 260 ALA B N 1
ATOM 4145 C CA . ALA B 1 260 ? -44.469 3.232 39.188 1 20.48 260 ALA B CA 1
ATOM 4146 C C . ALA B 1 260 ? -45.312 2.213 39.938 1 20.48 260 ALA B C 1
ATOM 4148 O O . ALA B 1 260 ? -45.906 2.525 40.969 1 20.48 260 ALA B O 1
ATOM 4149 N N . ALA B 1 261 ? -45.812 1.012 39.469 1 22.16 261 ALA B N 1
ATOM 4150 C CA . ALA B 1 261 ? -47.25 0.861 39.656 1 22.16 261 ALA B CA 1
ATOM 4151 C C . ALA B 1 261 ? -47.594 0.606 41.125 1 22.16 261 ALA B C 1
ATOM 4153 O O . ALA B 1 261 ? -46.906 -0.167 41.781 1 22.16 261 ALA B O 1
ATOM 4154 N N . ALA B 1 262 ? -48.594 1.399 41.75 1 23.34 262 ALA B N 1
ATOM 4155 C CA . ALA B 1 262 ? -49.406 1.671 42.938 1 23.34 262 ALA B CA 1
ATOM 4156 C C . ALA B 1 262 ? -50.219 0.441 43.375 1 23.34 262 ALA B C 1
ATOM 4158 O O . ALA B 1 262 ? -51.156 0.035 42.656 1 23.34 262 ALA B O 1
ATOM 4159 N N . GLY B 1 263 ? -49.562 -0.772 43.594 1 21.64 263 GLY B N 1
ATOM 4160 C CA . GLY B 1 263 ? -50.438 -1.848 44.031 1 21.64 263 GLY B CA 1
ATOM 4161 C C . GLY B 1 263 ? -51.344 -1.441 45.156 1 21.64 263 GLY B C 1
ATOM 4162 O O . GLY B 1 263 ? -50.906 -0.832 46.156 1 21.64 263 GLY B O 1
ATOM 4163 N N . SER B 1 264 ? -52.719 -1.294 45 1 24.09 264 SER B N 1
ATOM 4164 C CA . SER B 1 264 ? -54 -1.001 45.656 1 24.09 264 SER B CA 1
ATOM 4165 C C . SER B 1 264 ? -54.25 -1.954 46.812 1 24.09 264 SER B C 1
ATOM 4167 O O . SER B 1 264 ? -54.188 -3.174 46.656 1 24.09 264 SER B O 1
ATOM 4169 N N . SER B 1 265 ? -53.844 -1.613 48.062 1 26.98 265 SER B N 1
ATOM 4170 C CA . SER B 1 265 ? -54.281 -2.215 49.312 1 26.98 265 SER B CA 1
ATOM 4171 C C . SER B 1 265 ? -55.812 -2.27 49.375 1 26.98 265 SER B C 1
ATOM 4173 O O . SER B 1 265 ? -56.469 -1.25 49.625 1 26.98 265 SER B O 1
ATOM 4175 N N . GLU B 1 266 ? -56.531 -2.809 48.406 1 22.31 266 GLU B N 1
ATOM 4176 C CA . GLU B 1 266 ? -57.969 -2.789 48.625 1 22.31 266 GLU B CA 1
ATOM 4177 C C . GLU B 1 266 ? -58.344 -3.219 50.031 1 22.31 266 GLU B C 1
ATOM 4179 O O . GLU B 1 266 ? -57.594 -3.971 50.656 1 22.31 266 GLU B O 1
ATOM 4184 N N . ASN B 1 267 ? -59.562 -2.861 50.406 1 23.7 267 ASN B N 1
ATOM 4185 C CA . ASN B 1 267 ? -60.625 -2.398 51.281 1 23.7 267 ASN B CA 1
ATOM 4186 C C . ASN B 1 267 ? -61.094 -3.516 52.219 1 23.7 267 ASN B C 1
ATOM 4188 O O . ASN B 1 267 ? -61.156 -3.338 53.438 1 23.7 267 ASN B O 1
ATOM 4192 N N . GLU B 1 268 ? -62.156 -4.156 51.656 1 22.75 268 GLU B N 1
ATOM 4193 C CA . GLU B 1 268 ? -63.5 -4.25 52.156 1 22.75 268 GLU B CA 1
ATOM 4194 C C . GLU B 1 268 ? -63.594 -5.301 53.281 1 22.75 268 GLU B C 1
ATOM 4196 O O . GLU B 1 268 ? -62.719 -6.168 53.375 1 22.75 268 GLU B O 1
ATOM 4201 N N . ASP B 1 269 ? -64.938 -5.797 53.406 1 24.03 269 ASP B N 1
ATOM 4202 C CA . ASP B 1 269 ? -66 -6.445 54.219 1 24.03 269 ASP B CA 1
ATOM 4203 C C . ASP B 1 269 ? -65.688 -7.934 54.375 1 24.03 269 ASP B C 1
ATOM 4205 O O . ASP B 1 269 ? -65.312 -8.617 53.438 1 24.03 269 ASP B O 1
#

Radius of gyration: 27.84 Å; Cα contacts (8 Å, |Δi|>4): 911; chains: 2; bounding box: 127×69×96 Å

Solvent-accessible surface area (backbone atoms only — not comparable to full-atom values): 29962 Å² total; per-residue (Å²): 97,63,64,50,71,46,76,73,64,47,25,34,37,39,34,38,60,49,66,68,61,41,47,51,53,52,50,50,52,50,51,51,22,71,74,68,66,56,52,69,46,77,47,80,31,59,33,28,52,67,52,50,76,70,60,61,69,71,48,44,35,34,42,29,27,40,91,42,89,84,33,29,26,64,60,29,44,50,57,43,48,75,74,34,86,71,50,40,33,30,37,47,29,78,66,71,88,51,39,54,60,36,35,77,64,55,37,61,38,65,42,58,56,82,71,52,66,69,63,49,50,54,53,50,51,52,49,50,53,49,45,56,56,46,58,74,44,43,44,79,41,49,38,91,89,34,67,40,74,40,52,49,89,42,40,42,34,35,33,54,52,97,83,34,28,35,41,34,34,83,88,43,76,42,57,30,81,63,52,64,66,56,50,47,45,44,34,60,58,38,58,48,42,70,33,41,96,41,36,37,36,23,55,86,32,49,50,44,73,56,92,59,23,38,26,33,73,86,66,50,71,44,70,33,35,77,91,38,40,65,60,48,50,51,52,47,48,38,56,49,52,41,38,64,89,54,80,58,60,68,77,77,83,80,83,82,72,84,70,84,81,81,84,83,86,79,92,79,129,107,65,66,52,70,47,75,72,62,46,26,35,38,40,31,38,60,49,67,69,62,40,48,51,53,52,50,49,53,50,51,50,21,72,74,69,66,57,52,70,47,78,46,81,32,60,31,26,52,66,52,50,77,70,60,60,67,70,46,42,34,35,42,30,27,39,90,42,88,84,31,30,25,64,61,28,45,50,58,42,48,76,76,34,88,74,51,41,32,31,38,48,28,79,65,73,87,49,39,54,61,37,35,79,62,54,36,61,39,66,43,56,56,84,70,52,65,69,62,50,50,53,51,51,51,52,50,52,51,49,45,57,56,45,57,75,43,43,44,81,42,49,39,90,90,33,66,39,72,41,51,50,88,43,39,43,32,36,34,53,51,99,82,34,28,35,41,34,34,84,87,44,77,42,56,29,80,63,53,66,65,58,50,48,45,47,34,60,57,40,56,50,43,70,33,42,97,40,37,36,36,23,55,85,32,50,50,45,73,58,92,60,24,37,26,32,74,86,66,49,71,43,69,35,35,77,92,38,40,65,61,50,52,53,53,46,47,39,55,48,50,37,38,62,86,51,76,54,57,64,68,75,80,76,81,70,73,72,82,69,86,80,82,78,82,80,80,87,132

Organism: NCBI:txid518634

Nearest PDB structures (foldseek):
  6m8o-assembly1_A  TM=8.232E-01  e=6.576E-08  Staphylococcus aureus
  2qv0-assembly1_A  TM=7.781E-01  e=5.824E-08  Klebsiella pneumoniae
  4ml3-assembly2_B  TM=8.591E-01  e=5.869E-07  Streptococcus pneumoniae R6
  5iul-assembly1_C  TM=7.800E-01  e=1.753E-06  Bacillus subtilis subsp. subtilis str. 168
  4ldz-assembly1_B  TM=7.151E-01  e=6.628E-07  Bacillus subtilis subsp. subtilis str. 168

Sequence (538 aa):
MTGGVVMHDIRIGVVEDDPAACQRVLDYLNQYRSETGTEFTISVFDDGEQIVEKYTPIYDILFLDIEMQHMDGMAAARRIRERDDSVVIVFITAAPQYAINGYEVQALSYLLKPVPYFAFRQELKRSIDMVHRRGSESLLIEASGRQMRVELADVLYIESIRHTIIVHTLSGKLSVSGTLKDFEERLAEQDFFRSNSCYLVNLRHVVGVEGQDCVMSNGEALRVSRPRKKAFLTTLANYMGAAGPTSRASTQTAASNKGAAAGSSENEDMTGGVVMHDIRIGVVEDDPAACQRVLDYLNQYRSETGTEFTISVFDDGEQIVEKYTPIYDILFLDIEMQHMDGMAAARRIRERDDSVVIVFITAAPQYAINGYEVQALSYLLKPVPYFAFRQELKRSIDMVHRRGSESLLIEASGRQMRVELADVLYIESIRHTIIVHTLSGKLSVSGTLKDFEERLAEQDFFRSNSCYLVNLRHVVGVEGQDCVMSNGEALRVSRPRKKAFLTTLANYMGAAGPTSRASTQTAASNKGAAAGSSENED

Foldseek 3Di:
DPPPPPLPAAEEEEEAQDPVVSVVLVVLVVVLCVVPVHHHHYDYHNHLCVCLVDPAQPHQEYEAEADHDPHGRLNSLVSNCVAYVQRAYEYEYQDCPCVVSCVVSPHPYYHHPPDDSVNVSVVVVVSSVSSVVQVVQWDFFQFPNGTGIDGNLQFFKWFDDPQWIWTQGVVGITITHDAPVVVCVVCVVPQWDDQDRTITGRLSQFPQDDDQWTAGVVGDTHGGDPVCRVVVVVSSVCVVVVVPDDPDPPPPPPPPPPPPPPPDDDDDD/DPPPPPLPAAEEEEEAQDPVLSVVLVVLVVVLCVVPVHHHDYDYHNHLCVCLVDPAQPHQEYEAEADHDPHGRLNSLVSNCVAYVHHAYEYEYQDCPCVVSCVVSPHPYYHHPPDDSVNVSVVVVVSSVSSVVQVVQWDFFQFPNGTGIDGNLQFFKWFDDPQWIWTQGVVGITITHDAPVVVCVVCVVPQWDDQDRTITGRLSQFPQDDDQWTAGVVGDTHGGDPVCRVVVVVSSVCVVVVVPDDPDPPPPPPPPVCPDDDPDPDDDD

pLDDT: mean 80.42, std 23.1, range [19.2, 98.69]

InterPro domains:
  IPR001789 Signal transduction response regulator, receiver domain [PF00072] (13-116)
  IPR001789 Signal transduction response regulator, receiver domain [PS50110] (11-128)
  IPR001789 Signal transduction response regulator, receiver domain [SM00448] (10-124)
  IPR007492 LytTR DNA-binding domain [PF04397] (146-234)
  IPR007492 LytTR DNA-binding domain [PS50930] (139-238)
  IPR007492 LytTR DNA-binding domain [SM00850] (145-237)
  IPR011006 CheY-like superfamily [SSF52172] (7-137)
  IPR046947 Transcriptional regulatory protein LytR-like [PTHR37299] (11-235)